Protein AF-A0A024CB36-F1 (afdb_monomer_lite)

Secondary structure (DSSP, 8-state):
----PPP-SSPPEEEEEEEEETTEEEEEEEEEEEE-SS--TTEEEEEEEEEEEETTTTEEEEEEEEEEEEE-SS-EEEEEEEEESSS--EEEEEEEE-EEEEETTEEEEES---SEEEEEE-EETT--TT---TT---EEEEEEETTEEEEEEEE-SSEEEEEE-SS-EEEEEEE-GGGTEEE-S--EEEEE--TT-EEEE--EEEEEEEEEEEEE-TTSPBPS--EEESTTEEEEEEEETTEEEEEEETTS--EEEETTEEEE--SS-S-TT--EEEEEEEE---TTS--EEEEETTEEEEEEEEEEEE--HHHHHHHHHHHHTTPEEEEEEETTEEEEEEEEETTTHHHHHHHTHHHHHHHHTTS-S--S-S----------

Structure (mmCIF, N/CA/C/O backbone):
data_AF-A0A024CB36-F1
#
_entry.id   AF-A0A024CB36-F1
#
loop_
_atom_site.group_PDB
_atom_site.id
_atom_site.type_symbol
_atom_site.label_atom_id
_atom_site.label_alt_id
_atom_site.label_comp_id
_atom_site.label_asym_id
_atom_site.label_entity_id
_atom_site.label_seq_id
_atom_site.pdbx_PDB_ins_code
_atom_site.Cartn_x
_atom_site.Cartn_y
_atom_site.Cartn_z
_atom_site.occupancy
_atom_site.B_iso_or_equiv
_atom_site.auth_seq_id
_atom_site.auth_comp_id
_atom_site.auth_asym_id
_atom_site.auth_atom_id
_atom_site.pdbx_PDB_model_num
ATOM 1 N N . MET A 1 1 ? 40.589 35.378 -42.224 1.00 29.17 1 MET A N 1
ATOM 2 C CA . MET A 1 1 ? 41.042 34.629 -41.034 1.00 29.17 1 MET A CA 1
ATOM 3 C C . MET A 1 1 ? 40.235 35.153 -39.852 1.00 29.17 1 MET A C 1
ATOM 5 O O . MET A 1 1 ? 40.599 36.168 -39.278 1.00 29.17 1 MET A O 1
ATOM 9 N N . SER A 1 2 ? 39.059 34.572 -39.600 1.00 21.97 2 SER A N 1
ATOM 10 C CA . SER A 1 2 ? 38.182 34.991 -38.497 1.00 21.97 2 SER A CA 1
ATOM 11 C C . SER A 1 2 ? 38.389 34.009 -37.352 1.00 21.97 2 SER A C 1
ATOM 13 O O . SER A 1 2 ? 38.127 32.821 -37.511 1.00 21.97 2 SER A O 1
ATOM 15 N N . ILE A 1 3 ? 38.940 34.487 -36.239 1.00 26.78 3 ILE A N 1
ATOM 16 C CA . ILE A 1 3 ? 39.147 33.690 -35.029 1.00 26.78 3 ILE A CA 1
ATOM 17 C C . ILE A 1 3 ? 37.839 33.733 -34.243 1.00 26.78 3 ILE A C 1
ATOM 19 O O . ILE A 1 3 ? 37.531 34.731 -33.589 1.00 26.78 3 ILE A O 1
ATOM 23 N N . THR A 1 4 ? 37.057 32.661 -34.320 1.00 26.42 4 THR A N 1
ATOM 24 C CA . THR A 1 4 ? 35.872 32.486 -33.477 1.00 26.42 4 THR A CA 1
ATOM 25 C C . THR A 1 4 ? 36.339 32.185 -32.053 1.00 26.42 4 THR A C 1
ATOM 27 O O . THR A 1 4 ? 36.931 31.139 -31.791 1.00 26.42 4 THR A O 1
ATOM 30 N N . ARG A 1 5 ? 36.130 33.129 -31.128 1.00 25.73 5 ARG A N 1
ATOM 31 C CA . ARG A 1 5 ? 36.437 32.948 -29.702 1.00 25.73 5 ARG A CA 1
ATOM 32 C C . ARG A 1 5 ? 35.429 31.980 -29.083 1.00 25.73 5 ARG A C 1
ATOM 34 O O . ARG A 1 5 ? 34.232 32.248 -29.107 1.00 25.73 5 ARG A O 1
ATOM 41 N N . ILE A 1 6 ? 35.921 30.892 -28.497 1.00 34.84 6 ILE A N 1
ATOM 42 C CA . ILE A 1 6 ? 35.132 30.005 -27.633 1.00 34.84 6 ILE A CA 1
ATOM 43 C C . ILE A 1 6 ? 35.160 30.605 -26.214 1.00 34.84 6 ILE A C 1
ATOM 45 O O . ILE A 1 6 ? 36.257 30.877 -25.719 1.00 34.84 6 ILE A O 1
ATOM 49 N N . PRO A 1 7 ? 34.014 30.840 -25.545 1.00 29.52 7 PRO A N 1
ATOM 50 C CA . PRO A 1 7 ? 33.998 31.365 -24.183 1.00 29.52 7 PRO A CA 1
ATOM 51 C C . PRO A 1 7 ? 34.503 30.294 -23.207 1.00 29.52 7 PRO A C 1
ATOM 53 O O . PRO A 1 7 ? 34.004 29.166 -23.189 1.00 29.52 7 PRO A O 1
ATOM 56 N N . THR A 1 8 ? 35.509 30.647 -22.409 1.00 37.41 8 THR A N 1
ATOM 57 C CA . THR A 1 8 ? 36.140 29.786 -21.404 1.00 37.41 8 THR A CA 1
ATOM 58 C C . THR A 1 8 ? 35.608 30.120 -20.014 1.00 37.41 8 THR A C 1
ATOM 60 O O . THR A 1 8 ? 36.092 31.055 -19.379 1.00 37.41 8 THR A O 1
ATOM 63 N N . THR A 1 9 ? 34.635 29.350 -19.534 1.00 31.73 9 THR A N 1
ATOM 64 C CA . THR A 1 9 ? 34.216 29.363 -18.119 1.00 31.73 9 THR A CA 1
ATOM 65 C C . THR A 1 9 ? 34.187 27.966 -17.475 1.00 31.73 9 THR A C 1
ATOM 67 O O . THR A 1 9 ? 33.891 27.864 -16.293 1.00 31.73 9 THR A O 1
ATOM 70 N N . THR A 1 10 ? 34.584 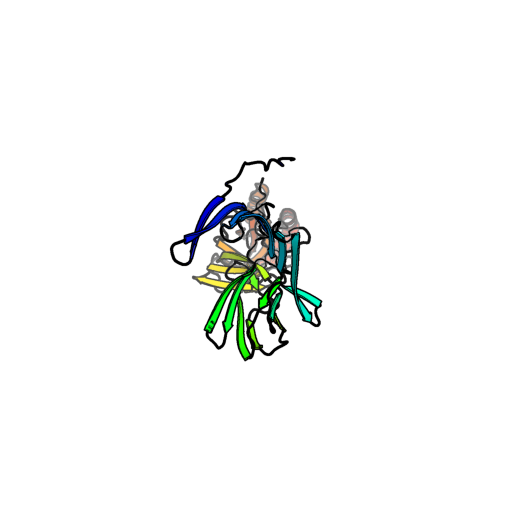26.901 -18.188 1.00 39.72 10 THR A N 1
ATOM 71 C CA . THR A 1 10 ? 34.684 25.508 -17.687 1.00 39.72 10 THR A CA 1
ATOM 72 C C . THR A 1 10 ? 35.876 24.760 -18.329 1.00 39.72 10 THR A C 1
ATOM 74 O O . THR A 1 10 ? 36.370 25.210 -19.370 1.00 39.72 10 THR A O 1
ATOM 77 N N . PRO A 1 11 ? 36.423 23.684 -17.713 1.00 44.78 11 PRO A N 1
ATOM 78 C CA . PRO A 1 11 ? 37.764 23.177 -18.031 1.00 44.78 11 PRO A CA 1
ATOM 79 C C . PRO A 1 11 ? 37.845 22.530 -19.423 1.00 44.78 11 PRO A C 1
ATOM 81 O O . PRO A 1 11 ? 37.235 21.499 -19.686 1.00 44.78 11 PRO A O 1
ATOM 84 N N . ALA A 1 12 ? 38.646 23.119 -20.314 1.00 45.06 12 ALA A N 1
ATOM 85 C CA . ALA A 1 12 ? 39.008 22.531 -21.602 1.00 45.06 12 ALA A CA 1
ATOM 86 C C . ALA A 1 12 ? 40.272 21.670 -21.458 1.00 45.06 12 ALA A C 1
ATOM 88 O O . ALA A 1 12 ? 41.233 22.074 -20.800 1.00 45.06 12 ALA A O 1
ATOM 89 N N . SER A 1 13 ? 40.291 20.493 -22.085 1.00 39.31 13 SER A N 1
ATOM 90 C CA . SER A 1 13 ? 41.459 19.602 -22.078 1.00 39.31 13 SER A CA 1
ATOM 91 C C . SER A 1 13 ? 42.309 19.851 -23.322 1.00 39.31 13 SER A C 1
ATOM 93 O O . SER A 1 13 ? 41.799 19.815 -24.445 1.00 39.31 13 SER A O 1
ATOM 95 N N . ILE A 1 14 ? 43.609 20.080 -23.129 1.00 45.50 14 ILE A N 1
ATOM 96 C CA . ILE A 1 14 ? 44.594 20.163 -24.212 1.00 45.50 14 ILE A CA 1
ATOM 97 C C . ILE A 1 14 ? 45.466 18.911 -24.140 1.00 45.50 14 ILE A C 1
ATOM 99 O O . ILE A 1 14 ? 46.077 18.642 -23.106 1.00 45.50 14 ILE A O 1
ATOM 103 N N . CYS A 1 15 ? 45.540 18.155 -25.235 1.00 53.50 15 CYS A N 1
ATOM 104 C CA . CYS A 1 15 ? 46.416 16.989 -25.340 1.00 53.50 15 CYS A CA 1
ATOM 105 C C . CYS A 1 15 ? 47.352 17.137 -26.545 1.00 53.50 15 CYS A C 1
ATOM 107 O O . CYS A 1 15 ? 46.912 17.436 -27.656 1.00 53.50 15 CYS A O 1
ATOM 109 N N . CYS A 1 16 ? 48.644 16.896 -26.317 1.00 50.31 16 CYS A N 1
ATOM 110 C CA . CYS A 1 16 ? 49.675 16.872 -27.352 1.00 50.31 16 CYS A CA 1
ATOM 111 C C . CYS A 1 16 ? 50.243 15.452 -27.453 1.00 50.31 16 CYS A C 1
ATOM 113 O O . CYS A 1 16 ? 50.669 14.886 -26.447 1.00 50.31 16 CYS A O 1
ATOM 115 N N . GLY A 1 17 ? 50.249 14.877 -28.656 1.00 54.59 17 GLY A N 1
ATOM 116 C CA . GLY A 1 17 ? 50.702 13.509 -28.916 1.00 54.59 17 GLY A CA 1
ATOM 117 C C . GLY A 1 17 ? 51.751 13.442 -30.024 1.00 54.59 17 GLY A C 1
ATOM 118 O O . GLY A 1 17 ? 51.718 14.220 -30.979 1.00 54.59 17 GLY A O 1
ATOM 119 N N . VAL A 1 18 ? 52.683 12.495 -29.896 1.00 54.19 18 VAL A N 1
ATOM 120 C CA . VAL A 1 18 ? 53.797 12.289 -30.830 1.00 54.19 18 VAL A CA 1
ATOM 121 C C . VAL A 1 18 ? 53.832 10.828 -31.273 1.00 54.19 18 VAL A C 1
ATOM 123 O O . VAL A 1 18 ? 54.065 9.950 -30.444 1.00 54.19 18 VAL A O 1
ATOM 126 N N . TYR A 1 19 ? 53.667 10.561 -32.573 1.00 54.78 19 TYR A N 1
ATOM 127 C CA . TYR A 1 19 ? 53.733 9.199 -33.120 1.00 54.78 19 TYR A CA 1
ATOM 128 C C . TYR A 1 19 ? 55.056 8.947 -33.860 1.00 54.78 19 TYR A C 1
ATOM 130 O O . TYR A 1 19 ? 55.466 9.703 -34.753 1.00 54.78 19 TYR A O 1
ATOM 138 N N . ARG A 1 20 ? 55.741 7.856 -33.490 1.00 43.03 20 ARG A N 1
ATOM 139 C CA . ARG A 1 20 ? 56.996 7.403 -34.110 1.00 43.03 20 ARG A CA 1
ATOM 140 C C . ARG A 1 20 ? 56.776 6.079 -34.836 1.00 43.03 20 ARG A C 1
ATOM 142 O O . ARG A 1 20 ? 56.361 5.110 -34.212 1.00 43.03 20 ARG A O 1
ATOM 149 N N . CYS A 1 21 ? 57.134 6.025 -36.115 1.00 39.28 21 CYS A N 1
ATOM 150 C CA . CYS A 1 21 ? 57.257 4.779 -36.868 1.00 39.28 21 CYS A CA 1
ATOM 151 C C . CYS A 1 21 ? 58.723 4.634 -37.298 1.00 39.28 21 CYS A C 1
ATOM 153 O O . CYS A 1 21 ? 59.310 5.590 -37.803 1.00 39.28 21 CYS A O 1
ATOM 155 N N . LEU A 1 22 ? 59.341 3.475 -37.032 1.00 46.91 22 LEU A N 1
ATOM 156 C CA . LEU A 1 22 ? 60.707 3.138 -37.470 1.00 46.91 22 LEU A CA 1
ATOM 157 C C . LEU A 1 22 ? 61.736 4.270 -37.232 1.00 46.91 22 LEU A C 1
ATOM 159 O O . LEU A 1 22 ? 62.416 4.733 -38.144 1.00 46.91 22 LEU A O 1
ATOM 163 N N . ILE A 1 23 ? 61.844 4.731 -35.977 1.00 53.38 23 ILE A N 1
ATOM 164 C CA . ILE A 1 23 ? 62.870 5.682 -35.488 1.00 53.38 23 ILE A CA 1
ATOM 165 C C . ILE A 1 23 ? 62.691 7.139 -35.992 1.00 53.38 23 ILE A C 1
ATOM 167 O O . ILE A 1 23 ? 63.346 8.047 -35.476 1.00 53.38 23 ILE A O 1
ATOM 171 N N . ARG A 1 24 ? 61.742 7.432 -36.895 1.00 57.56 24 ARG A N 1
ATOM 172 C CA . ARG A 1 24 ? 61.433 8.803 -37.350 1.00 57.56 24 ARG A CA 1
ATOM 173 C C . ARG A 1 24 ? 60.117 9.329 -36.770 1.00 57.56 24 ARG A C 1
ATOM 175 O O . ARG A 1 24 ? 59.132 8.610 -36.624 1.00 57.56 24 ARG A O 1
ATOM 182 N N . LEU A 1 25 ? 60.121 10.617 -36.418 1.00 67.31 25 LEU A N 1
ATOM 183 C CA . LEU A 1 25 ? 58.907 11.366 -36.090 1.00 67.31 25 LEU A CA 1
ATOM 184 C C . LEU A 1 25 ? 58.035 11.442 -37.344 1.00 67.31 25 LEU A C 1
ATOM 186 O O . LEU A 1 25 ? 58.478 12.045 -38.320 1.00 67.31 25 LEU A O 1
ATOM 190 N N . SER A 1 26 ? 56.845 10.848 -37.291 1.00 77.19 26 SER A N 1
ATOM 191 C CA . SER A 1 26 ? 55.912 10.779 -38.425 1.00 77.19 26 SER A CA 1
ATOM 192 C C . SER A 1 26 ? 54.798 11.821 -38.312 1.00 77.19 26 SER A C 1
ATOM 194 O O . SER A 1 26 ? 54.472 12.477 -39.297 1.00 77.19 26 SER A O 1
ATOM 196 N N . GLN A 1 27 ? 54.255 12.039 -37.105 1.00 81.81 27 GLN A N 1
ATOM 197 C CA . GLN A 1 27 ? 53.118 12.941 -36.893 1.00 81.81 27 GLN A CA 1
ATOM 198 C C . GLN A 1 27 ? 53.176 13.661 -35.537 1.00 81.81 27 GLN A C 1
ATOM 200 O O . GLN A 1 27 ? 53.585 13.076 -34.526 1.00 81.81 27 GLN A O 1
ATOM 205 N N . LEU A 1 28 ? 52.727 14.920 -35.523 1.00 85.88 28 LEU A N 1
ATOM 206 C CA . LEU A 1 28 ? 52.445 15.715 -34.324 1.00 85.88 28 LEU A CA 1
ATOM 207 C C . LEU A 1 28 ? 50.952 16.053 -34.290 1.00 85.88 28 LEU A C 1
ATOM 209 O O . LEU A 1 28 ? 50.426 16.580 -35.268 1.00 85.88 28 LEU A O 1
ATOM 213 N N . ARG A 1 29 ? 50.284 15.762 -33.170 1.00 88.12 29 ARG A N 1
ATOM 214 C CA . ARG A 1 29 ? 48.842 15.981 -32.981 1.00 88.12 29 ARG A CA 1
ATOM 215 C C . ARG A 1 29 ? 48.603 16.906 -31.791 1.00 88.12 29 ARG A C 1
ATOM 217 O O . ARG A 1 29 ? 49.061 16.597 -30.691 1.00 88.12 29 ARG A O 1
ATOM 224 N N . THR A 1 30 ? 47.847 17.980 -32.000 1.00 90.12 30 THR A N 1
ATOM 225 C CA . THR A 1 30 ? 47.389 18.898 -30.945 1.00 90.12 30 THR A CA 1
ATOM 226 C C . THR A 1 30 ? 45.870 18.937 -30.956 1.00 90.12 30 THR A C 1
ATOM 228 O O . THR A 1 30 ? 45.286 19.402 -31.932 1.00 90.12 30 THR A O 1
ATOM 231 N N . SER A 1 31 ? 45.226 18.467 -29.889 1.00 90.38 31 SER A N 1
ATOM 232 C CA . SER A 1 31 ? 43.763 18.430 -29.772 1.00 90.38 31 SER A CA 1
ATOM 233 C C . SER A 1 31 ? 43.261 19.367 -28.677 1.00 90.38 31 SER A C 1
ATOM 235 O O . SER A 1 31 ? 43.787 19.361 -27.561 1.00 90.38 31 SER A O 1
ATOM 237 N N . LEU A 1 32 ? 42.205 20.116 -28.984 1.00 91.88 32 LEU A N 1
ATOM 238 C CA . LEU A 1 32 ? 41.388 20.858 -28.031 1.00 91.88 32 LEU A CA 1
ATOM 239 C C . LEU A 1 32 ? 40.029 20.169 -27.934 1.00 91.88 32 LEU A C 1
ATOM 241 O O . LEU A 1 32 ? 39.332 20.057 -28.941 1.00 91.88 32 LEU A O 1
ATOM 245 N N . ARG A 1 33 ? 39.646 19.734 -26.732 1.00 92.06 33 ARG A N 1
ATOM 246 C CA . ARG A 1 33 ? 38.358 19.077 -26.497 1.00 92.06 33 ARG A CA 1
ATOM 247 C C . ARG A 1 33 ? 37.536 19.821 -25.451 1.00 92.06 33 ARG A C 1
ATOM 249 O O . ARG A 1 33 ? 38.054 20.199 -24.399 1.00 92.06 33 ARG A O 1
ATOM 256 N N . LYS A 1 34 ? 36.245 19.982 -25.740 1.00 91.56 34 LYS A N 1
ATOM 257 C CA . LYS A 1 34 ? 35.221 20.457 -24.809 1.00 91.56 34 LYS A CA 1
ATOM 258 C C . LYS A 1 34 ? 34.087 19.436 -24.756 1.00 91.56 34 LYS A C 1
ATOM 260 O O . LYS A 1 34 ? 33.497 19.130 -25.788 1.00 91.56 34 LYS A O 1
ATOM 265 N N . ASN A 1 35 ? 33.812 18.911 -23.569 1.00 93.00 35 ASN A N 1
ATOM 266 C CA . ASN A 1 35 ? 32.618 18.108 -23.304 1.00 93.00 35 ASN A CA 1
ATOM 267 C C . ASN A 1 35 ? 31.494 19.013 -22.787 1.00 93.00 35 ASN A C 1
ATOM 269 O O . ASN A 1 35 ? 31.750 20.174 -22.462 1.00 93.00 35 ASN A O 1
ATOM 273 N N . ASP A 1 36 ? 30.280 18.474 -22.739 1.00 89.94 36 ASP A N 1
ATOM 274 C CA . ASP A 1 36 ? 29.106 19.088 -22.117 1.00 89.94 36 ASP A CA 1
ATOM 275 C C . ASP A 1 36 ? 28.852 20.498 -22.676 1.00 89.94 36 ASP A C 1
ATOM 277 O O . ASP A 1 36 ? 28.770 21.505 -21.978 1.00 89.94 36 ASP A O 1
ATOM 281 N N . LEU A 1 37 ? 28.796 20.575 -24.010 1.00 90.25 37 LEU A N 1
ATOM 282 C CA . LEU A 1 37 ? 28.447 21.791 -24.751 1.00 90.25 37 LEU A CA 1
ATOM 283 C C . LEU A 1 37 ? 27.009 22.238 -24.465 1.00 90.25 37 LEU A C 1
ATOM 285 O O . LEU A 1 37 ? 26.703 23.419 -24.610 1.00 90.25 37 LEU A O 1
ATOM 289 N N . ILE A 1 38 ? 26.154 21.279 -24.109 1.00 88.56 38 ILE A N 1
ATOM 290 C CA . ILE A 1 38 ? 24.766 21.445 -23.689 1.00 88.56 38 ILE A CA 1
ATOM 291 C C . ILE A 1 38 ? 24.666 20.866 -22.278 1.00 88.56 38 ILE A C 1
ATOM 293 O O . ILE A 1 38 ? 25.080 19.730 -22.061 1.00 88.56 38 ILE A O 1
ATOM 297 N N . GLU A 1 39 ? 24.131 21.645 -21.343 1.00 85.00 39 GLU A N 1
ATOM 298 C CA . GLU A 1 39 ? 23.898 21.224 -19.962 1.00 85.00 39 GLU A CA 1
ATOM 299 C C . GLU A 1 39 ? 22.556 20.481 -19.887 1.00 85.00 39 GLU A C 1
ATOM 301 O O . GLU A 1 39 ? 21.490 21.087 -19.988 1.00 85.00 39 GLU A O 1
ATOM 306 N N . SER A 1 40 ? 22.612 19.150 -19.830 1.00 87.56 40 SER A N 1
ATOM 307 C CA . SER A 1 40 ? 21.444 18.267 -19.752 1.00 87.56 40 SER A CA 1
ATOM 308 C C . SER A 1 40 ? 21.856 16.899 -19.214 1.00 87.56 40 SER A C 1
ATOM 310 O O . SER A 1 40 ? 22.850 16.334 -19.668 1.00 87.56 40 SER A O 1
ATOM 312 N N . ASP A 1 41 ? 21.056 16.332 -18.312 1.00 85.00 41 ASP A N 1
ATOM 313 C CA . ASP A 1 41 ? 21.302 14.989 -17.765 1.00 85.00 41 ASP A CA 1
ATOM 314 C C . ASP A 1 41 ? 21.069 13.875 -18.803 1.00 85.00 41 ASP A C 1
ATOM 316 O O . ASP A 1 41 ? 21.691 12.812 -18.749 1.00 85.00 41 ASP A O 1
ATOM 320 N N . ASP A 1 42 ? 20.219 14.138 -19.800 1.00 89.50 42 ASP A N 1
ATOM 321 C CA . ASP A 1 42 ? 19.830 13.179 -20.838 1.00 89.50 42 ASP A CA 1
ATOM 322 C C . ASP A 1 42 ? 20.683 13.269 -22.110 1.00 89.50 42 ASP A C 1
ATOM 324 O O . ASP A 1 42 ? 20.488 12.459 -23.025 1.00 89.50 42 ASP A O 1
ATOM 328 N N . VAL A 1 43 ? 21.583 14.257 -22.219 1.00 92.00 43 VAL A N 1
ATOM 329 C CA . VAL A 1 43 ? 22.348 14.537 -23.444 1.00 92.00 43 VAL A CA 1
ATOM 330 C C . VAL A 1 43 ? 23.815 14.825 -23.139 1.00 92.00 43 VAL A C 1
ATOM 332 O O . VAL A 1 43 ? 24.175 15.867 -22.607 1.00 92.00 43 VAL A O 1
ATOM 335 N N . GLN A 1 44 ? 24.692 13.942 -23.603 1.00 93.44 44 GLN A N 1
ATOM 336 C CA . GLN A 1 44 ? 26.139 14.113 -23.535 1.00 93.44 44 GLN A CA 1
ATOM 337 C C . GLN A 1 44 ? 26.659 14.630 -24.868 1.00 93.44 44 GLN A C 1
ATOM 339 O O . GLN A 1 44 ? 26.417 14.023 -25.910 1.00 93.44 44 GLN A O 1
ATOM 344 N N . THR A 1 45 ? 27.411 15.727 -24.852 1.00 95.38 45 THR A N 1
ATOM 345 C CA . THR A 1 45 ? 27.972 16.333 -26.069 1.00 95.38 45 THR A CA 1
ATOM 346 C C . THR A 1 45 ? 29.481 16.502 -25.966 1.00 95.38 45 THR A C 1
ATOM 348 O O . THR A 1 45 ? 30.024 16.716 -24.887 1.00 95.38 45 THR A O 1
ATOM 351 N N . SER A 1 46 ? 30.192 16.417 -27.088 1.00 95.19 46 SER A N 1
ATOM 352 C CA . SER A 1 46 ? 31.630 16.680 -27.129 1.00 95.19 46 SER A CA 1
ATOM 353 C C . SER A 1 46 ? 32.055 17.292 -28.454 1.00 95.19 46 SER A C 1
ATOM 355 O O . SER A 1 46 ? 31.731 16.751 -29.507 1.00 95.19 46 SER A O 1
ATOM 357 N N . LEU A 1 47 ? 32.856 18.351 -28.408 1.00 95.56 47 LEU A N 1
ATOM 358 C CA . LEU A 1 47 ? 33.550 18.917 -29.559 1.00 95.56 47 LEU A CA 1
ATOM 359 C C . LEU A 1 47 ? 35.053 18.713 -29.378 1.00 95.56 47 LEU A C 1
ATOM 361 O O . LEU A 1 47 ? 35.622 19.148 -28.378 1.00 95.56 47 LEU A O 1
ATOM 365 N N . GLU A 1 48 ? 35.699 18.090 -30.354 1.00 95.25 48 GLU A N 1
ATOM 366 C CA . GLU A 1 48 ? 37.151 17.968 -30.440 1.00 95.25 48 GLU A CA 1
ATOM 367 C C . GLU A 1 48 ? 37.629 18.609 -31.743 1.00 95.25 48 GLU A C 1
ATOM 369 O O . GLU A 1 48 ? 37.134 18.279 -32.816 1.00 95.25 48 GLU A O 1
ATOM 374 N N . VAL A 1 49 ? 38.593 19.524 -31.649 1.00 94.75 49 VAL A N 1
ATOM 375 C CA . VAL A 1 49 ? 39.292 20.108 -32.799 1.00 94.75 49 VAL A CA 1
ATOM 376 C C . VAL A 1 49 ? 40.756 19.728 -32.703 1.00 94.75 49 VAL A C 1
ATOM 378 O O . VAL A 1 49 ? 41.409 19.979 -31.689 1.00 94.75 49 VAL A O 1
ATOM 381 N N . VAL A 1 50 ? 41.285 19.131 -33.760 1.00 93.44 50 VAL A N 1
ATOM 382 C CA . VAL A 1 50 ? 42.636 18.589 -33.811 1.00 93.44 50 VAL A CA 1
ATOM 383 C C . VAL A 1 50 ? 43.399 19.229 -34.954 1.00 93.44 50 VAL A C 1
ATOM 385 O O . VAL A 1 50 ? 42.922 19.281 -36.078 1.00 93.44 50 VAL A O 1
ATOM 388 N N . ASN A 1 51 ? 44.613 19.685 -34.665 1.00 92.88 51 ASN A N 1
ATOM 389 C CA . ASN A 1 51 ? 45.596 20.062 -35.672 1.00 92.88 51 ASN A CA 1
ATOM 390 C C . ASN A 1 51 ? 46.615 18.926 -35.788 1.00 92.88 51 ASN A C 1
ATOM 392 O O . ASN A 1 51 ? 47.196 18.515 -34.777 1.00 92.88 51 ASN A O 1
ATOM 396 N N . ILE A 1 52 ? 46.824 18.422 -37.002 1.00 91.75 52 ILE A N 1
ATOM 397 C CA . ILE A 1 52 ? 47.760 17.337 -37.291 1.00 91.75 52 ILE A CA 1
ATOM 398 C C . ILE A 1 52 ? 48.814 17.854 -38.263 1.00 91.75 52 ILE A C 1
ATOM 400 O O . ILE A 1 52 ? 48.494 18.294 -39.362 1.00 91.75 52 ILE A O 1
ATOM 404 N N . TYR A 1 53 ? 50.080 17.780 -37.859 1.00 90.44 53 TYR A N 1
ATOM 405 C CA . TYR A 1 53 ? 51.216 17.927 -38.762 1.00 90.44 53 TYR A CA 1
ATOM 406 C C . TYR A 1 53 ? 51.730 16.537 -39.122 1.00 90.44 53 TYR A C 1
ATOM 408 O O . TYR A 1 53 ? 52.189 15.797 -38.246 1.00 90.44 53 TYR A O 1
ATOM 416 N N . ASN A 1 54 ? 51.658 16.185 -40.403 1.00 86.56 54 ASN A N 1
ATOM 417 C CA . ASN A 1 54 ? 52.146 14.916 -40.921 1.00 86.56 54 ASN A CA 1
ATOM 418 C C . ASN A 1 54 ? 53.418 15.158 -41.734 1.00 86.56 54 ASN A C 1
ATOM 420 O O . ASN A 1 54 ? 53.406 15.799 -42.786 1.00 86.56 54 ASN A O 1
ATOM 424 N N . ARG A 1 55 ? 54.533 14.624 -41.235 1.00 81.62 55 ARG A N 1
ATOM 425 C CA . ARG A 1 55 ? 55.851 14.828 -41.831 1.00 81.62 55 ARG A CA 1
ATOM 426 C C . ARG A 1 55 ? 56.007 14.104 -43.165 1.00 81.62 55 ARG A C 1
ATOM 428 O O . ARG A 1 55 ? 56.697 14.620 -44.037 1.00 81.62 55 ARG A O 1
ATOM 435 N N . ASP A 1 56 ? 55.385 12.939 -43.324 1.00 83.00 56 ASP A N 1
ATOM 436 C CA . ASP A 1 56 ? 55.540 12.109 -44.524 1.00 83.00 56 ASP A CA 1
ATOM 437 C C . ASP A 1 56 ? 54.841 12.737 -45.739 1.00 83.00 56 ASP A C 1
ATOM 439 O O . ASP A 1 56 ? 55.329 12.619 -46.860 1.00 83.00 56 ASP A O 1
ATOM 443 N N . MET A 1 57 ? 53.748 13.472 -45.508 1.00 80.50 57 MET A N 1
ATOM 444 C CA . MET A 1 57 ? 53.051 14.259 -46.538 1.00 80.50 57 MET A CA 1
ATOM 445 C C . MET A 1 57 ? 53.533 15.717 -46.613 1.00 80.50 57 MET A C 1
ATOM 447 O O . MET A 1 57 ? 53.158 16.436 -47.533 1.00 80.50 57 MET A O 1
ATOM 451 N N . ASN A 1 58 ? 54.362 16.151 -45.654 1.00 84.62 58 ASN A N 1
ATOM 452 C CA . ASN A 1 58 ? 54.754 17.545 -45.436 1.00 84.62 58 ASN A CA 1
ATOM 453 C C . ASN A 1 58 ? 53.556 18.514 -45.436 1.00 84.62 58 ASN A C 1
ATOM 455 O O . ASN A 1 58 ? 53.607 19.585 -46.040 1.00 84.62 58 ASN A O 1
ATOM 459 N N . ASP A 1 59 ? 52.481 18.115 -44.759 1.00 86.81 59 ASP A N 1
ATOM 460 C CA . ASP A 1 59 ? 51.211 18.833 -44.758 1.00 86.81 59 ASP A CA 1
ATOM 461 C C . ASP A 1 59 ? 50.672 19.013 -43.332 1.00 86.81 59 ASP A C 1
ATOM 463 O O . ASP A 1 59 ? 51.008 18.259 -42.408 1.00 86.81 59 ASP A O 1
ATOM 467 N N . MET A 1 60 ? 49.848 20.043 -43.156 1.00 90.25 60 MET A N 1
ATOM 468 C CA . MET A 1 60 ? 49.142 20.342 -41.921 1.00 90.25 60 MET A CA 1
ATOM 469 C C . MET A 1 60 ? 47.651 20.432 -42.207 1.00 90.25 60 MET A C 1
ATOM 471 O O . MET A 1 60 ? 47.205 21.279 -42.976 1.00 90.25 60 MET A O 1
ATOM 475 N N . TYR A 1 61 ? 46.875 19.610 -41.512 1.00 92.31 61 TYR A N 1
ATOM 476 C CA . TYR A 1 61 ? 45.431 19.585 -41.664 1.00 92.31 61 TYR A CA 1
ATOM 477 C C . TYR A 1 61 ? 44.725 19.626 -40.314 1.00 92.31 61 TYR A C 1
ATOM 479 O O . TYR A 1 61 ? 45.316 19.407 -39.251 1.00 92.31 61 TYR A O 1
ATOM 487 N N . GLN A 1 62 ? 43.447 19.976 -40.374 1.00 93.50 62 GLN A N 1
ATOM 488 C CA . GLN A 1 62 ? 42.577 20.120 -39.225 1.00 93.50 62 GLN A CA 1
ATOM 489 C C . GLN A 1 62 ? 41.442 19.122 -39.317 1.00 93.50 62 GLN A C 1
ATOM 491 O O . GLN A 1 62 ? 40.834 18.963 -40.373 1.00 93.50 62 GLN A O 1
ATOM 496 N N . GLU A 1 63 ? 41.139 18.501 -38.189 1.00 94.75 63 GLU A N 1
ATOM 497 C CA . GLU A 1 63 ? 39.962 17.666 -38.019 1.00 94.75 63 GLU A CA 1
ATOM 498 C C . GLU A 1 63 ? 39.081 18.280 -36.938 1.00 94.75 63 GLU A C 1
ATOM 500 O O . GLU A 1 63 ? 39.582 18.729 -35.906 1.00 94.75 63 GLU A O 1
ATOM 505 N N . ALA A 1 64 ? 37.770 18.292 -37.144 1.00 95.06 64 ALA A N 1
ATOM 506 C CA . ALA A 1 64 ? 36.821 18.614 -36.091 1.00 95.06 64 ALA A CA 1
ATOM 507 C C . ALA A 1 64 ? 35.771 17.514 -35.988 1.00 95.06 64 ALA A C 1
ATOM 509 O O . ALA A 1 64 ? 35.218 17.071 -36.991 1.00 95.06 64 ALA A O 1
ATOM 510 N N . THR A 1 65 ? 35.514 17.076 -34.760 1.00 96.00 65 THR A N 1
ATOM 511 C CA . THR A 1 65 ? 34.524 16.054 -34.433 1.00 96.00 65 THR A CA 1
ATOM 512 C C . THR A 1 65 ? 33.553 16.609 -33.405 1.00 96.00 65 THR A C 1
ATOM 514 O O . THR A 1 65 ? 33.963 17.014 -32.320 1.00 96.00 65 THR A O 1
ATOM 517 N N . LEU A 1 66 ? 32.266 16.610 -33.731 1.00 95.75 66 LEU A N 1
ATOM 518 C CA . LEU A 1 66 ? 31.174 16.900 -32.810 1.00 95.75 66 LEU A CA 1
ATOM 519 C C . LEU A 1 66 ? 30.394 15.608 -32.581 1.00 95.75 66 LEU A C 1
ATOM 521 O O . LEU A 1 66 ? 29.887 15.029 -33.535 1.00 95.75 66 LEU A O 1
ATOM 525 N N . SER A 1 67 ? 30.281 15.167 -31.333 1.00 95.94 67 SER A N 1
ATOM 526 C CA . SER A 1 67 ? 29.447 14.027 -30.959 1.00 95.94 67 SER A CA 1
ATOM 527 C C . SER A 1 67 ? 28.357 14.449 -29.980 1.00 95.94 67 SER A C 1
ATOM 529 O O . SER A 1 67 ? 28.569 15.339 -29.154 1.00 95.94 67 SER A O 1
ATOM 531 N N . ALA A 1 68 ? 27.189 13.829 -30.097 1.00 95.50 68 ALA A N 1
ATOM 532 C CA . ALA A 1 68 ? 26.075 13.977 -29.176 1.00 95.50 68 ALA A CA 1
ATOM 533 C C . ALA A 1 68 ? 25.441 12.603 -28.945 1.00 95.50 68 ALA A C 1
ATOM 535 O O . ALA A 1 68 ? 25.109 11.915 -29.904 1.00 95.50 68 ALA A O 1
ATOM 536 N N . ASN A 1 69 ? 25.263 12.198 -27.695 1.00 95.75 69 ASN A N 1
ATOM 537 C CA . ASN A 1 69 ? 24.554 10.980 -27.317 1.00 95.75 69 ASN A CA 1
ATOM 538 C C . ASN A 1 69 ? 23.414 11.360 -26.382 1.00 95.75 69 ASN A C 1
ATOM 540 O O . ASN A 1 69 ? 23.616 12.159 -25.475 1.00 95.75 69 ASN A O 1
ATOM 544 N N . SER A 1 70 ? 22.234 10.788 -26.586 1.00 94.00 70 SER A N 1
ATOM 545 C CA . SER A 1 70 ? 21.070 11.023 -25.742 1.00 94.00 70 SER A CA 1
ATOM 546 C C . SER A 1 70 ? 20.411 9.716 -25.329 1.00 94.00 70 SER A C 1
ATOM 548 O O . SER A 1 70 ? 20.408 8.747 -26.091 1.00 94.00 70 SER A O 1
ATOM 550 N N . SER A 1 71 ? 19.874 9.661 -24.112 1.00 93.69 71 SER A N 1
ATOM 551 C CA . SER A 1 71 ? 19.225 8.465 -23.580 1.00 93.69 71 SER A CA 1
ATOM 552 C C . SER A 1 71 ? 18.194 8.826 -22.509 1.00 93.69 71 SER A C 1
ATOM 554 O O . SER A 1 71 ? 18.564 8.960 -21.348 1.00 93.69 71 SER A O 1
ATOM 556 N N . ASN A 1 72 ? 16.908 8.819 -22.853 1.00 91.31 72 ASN A N 1
ATOM 557 C CA . ASN A 1 72 ? 15.810 8.974 -21.887 1.00 91.31 72 ASN A CA 1
ATOM 558 C C . ASN A 1 72 ? 15.108 7.624 -21.623 1.00 91.31 72 ASN A C 1
ATOM 560 O O . ASN A 1 72 ? 15.667 6.570 -21.925 1.00 91.31 72 ASN A O 1
ATOM 564 N N . ALA A 1 73 ? 13.914 7.608 -21.024 1.00 89.50 73 ALA A N 1
ATOM 565 C CA . ALA A 1 73 ? 13.167 6.367 -20.778 1.00 89.50 73 ALA A CA 1
ATOM 566 C C . ALA A 1 73 ? 12.702 5.659 -22.073 1.00 89.50 73 ALA A C 1
ATOM 568 O O . ALA A 1 73 ? 12.607 4.432 -22.112 1.00 89.50 73 ALA A O 1
ATOM 569 N N . TYR A 1 74 ? 12.484 6.412 -23.153 1.00 92.56 74 TYR A N 1
ATOM 570 C CA . TYR A 1 74 ? 11.780 5.962 -24.358 1.00 92.56 74 TYR A CA 1
ATOM 571 C C . TYR A 1 74 ? 12.706 5.623 -25.533 1.00 92.56 74 TYR A C 1
ATOM 573 O O . TYR A 1 74 ? 12.374 4.768 -26.357 1.00 92.56 74 TYR A O 1
ATOM 581 N N . ALA A 1 75 ? 13.859 6.287 -25.647 1.00 94.25 75 ALA A N 1
ATOM 582 C CA . ALA A 1 75 ? 14.767 6.130 -26.779 1.00 94.25 75 ALA A CA 1
ATOM 583 C C . ALA A 1 75 ? 16.229 6.454 -26.433 1.00 94.25 75 ALA A C 1
ATOM 585 O O . ALA A 1 75 ? 16.534 7.173 -25.479 1.00 94.25 75 ALA A O 1
ATOM 586 N N . ARG A 1 76 ? 17.143 5.940 -27.264 1.00 95.00 76 ARG A N 1
ATOM 587 C CA . ARG A 1 76 ? 18.555 6.345 -27.321 1.00 95.00 76 ARG A CA 1
ATOM 588 C C . ARG A 1 76 ? 18.863 6.940 -28.684 1.00 95.00 76 ARG A C 1
ATOM 590 O O . ARG A 1 76 ? 18.527 6.333 -29.701 1.00 95.00 76 ARG A O 1
ATOM 597 N N . GLY A 1 77 ? 19.534 8.081 -28.697 1.00 95.31 77 GLY A N 1
ATOM 598 C CA . GLY A 1 77 ? 20.011 8.746 -29.901 1.00 95.31 77 GLY A CA 1
ATOM 599 C C . GLY A 1 77 ? 21.522 8.937 -29.876 1.00 95.31 77 GLY A C 1
ATOM 600 O O . GLY A 1 77 ? 22.116 9.110 -28.815 1.00 95.31 77 GLY A O 1
ATOM 601 N N . ASN A 1 78 ? 22.147 8.933 -31.044 1.00 95.94 78 ASN A N 1
ATOM 602 C CA . ASN A 1 78 ? 23.543 9.310 -31.210 1.00 95.94 78 ASN A CA 1
ATOM 603 C C . ASN A 1 78 ? 23.704 10.134 -32.486 1.00 95.94 78 ASN A C 1
ATOM 605 O O . ASN A 1 78 ? 23.056 9.866 -33.492 1.00 95.94 78 ASN A O 1
ATOM 609 N N . ALA A 1 79 ? 24.591 11.115 -32.465 1.00 96.31 79 ALA A N 1
ATOM 610 C CA . ALA A 1 79 ? 24.963 11.917 -33.614 1.00 96.31 79 ALA A CA 1
ATOM 611 C C . ALA A 1 79 ? 26.471 12.167 -33.594 1.00 96.31 79 ALA A C 1
ATOM 613 O O . ALA A 1 79 ? 27.063 12.402 -32.543 1.00 96.31 79 ALA A O 1
ATOM 614 N N . LEU A 1 80 ? 27.091 12.103 -34.763 1.00 96.69 80 LEU A N 1
ATOM 615 C CA . LEU A 1 80 ? 28.505 12.343 -34.981 1.00 96.69 80 LEU A CA 1
ATOM 616 C C . LEU A 1 80 ? 28.660 13.146 -36.266 1.00 96.69 80 LEU A C 1
ATOM 618 O O . LEU A 1 80 ? 28.232 12.712 -37.333 1.00 96.69 80 LEU A O 1
ATOM 622 N N . VAL A 1 81 ? 29.302 14.299 -36.163 1.00 96.81 81 VAL A N 1
ATOM 623 C CA . VAL A 1 81 ? 29.738 15.106 -37.297 1.00 96.81 81 VAL A CA 1
ATOM 624 C C . VAL A 1 81 ? 31.255 15.125 -37.280 1.00 96.81 81 VAL A C 1
ATOM 626 O O . VAL A 1 81 ? 31.859 15.439 -36.259 1.00 96.81 81 VAL A O 1
ATOM 629 N N . TYR A 1 82 ? 31.863 14.796 -38.407 1.00 96.19 82 TYR A N 1
ATOM 630 C CA . TYR A 1 82 ? 33.300 14.835 -38.628 1.00 96.19 82 TYR A CA 1
ATOM 631 C C . TYR A 1 82 ? 33.589 15.708 -39.844 1.00 96.19 82 TYR A C 1
ATOM 633 O O . TYR A 1 82 ? 32.892 15.623 -40.854 1.00 96.19 82 TYR A O 1
ATOM 641 N N . THR A 1 83 ? 34.623 16.534 -39.765 1.00 95.88 83 THR A N 1
ATOM 642 C CA . THR A 1 83 ? 35.137 17.297 -40.903 1.00 95.88 83 THR A CA 1
ATOM 643 C C . THR A 1 83 ? 36.658 17.271 -40.891 1.00 95.88 83 THR A C 1
ATOM 645 O O . THR A 1 83 ? 37.259 17.410 -39.827 1.00 95.88 83 THR A O 1
ATOM 648 N N . SER A 1 84 ? 37.275 17.137 -42.064 1.00 94.19 84 SER A N 1
ATOM 649 C CA . SER A 1 84 ? 38.728 17.177 -42.253 1.00 94.19 84 SER A CA 1
ATOM 650 C C . SER A 1 84 ? 39.108 18.119 -43.383 1.00 94.19 84 SER A C 1
ATOM 652 O O . SER A 1 84 ? 38.473 18.131 -44.435 1.00 94.19 84 SER A O 1
ATOM 654 N N . THR A 1 85 ? 40.162 18.909 -43.190 1.00 92.62 85 THR A N 1
ATOM 655 C CA . THR A 1 85 ? 40.716 19.759 -44.255 1.00 92.62 85 THR A CA 1
ATOM 656 C C . THR A 1 85 ? 41.734 19.031 -45.130 1.00 92.62 85 THR A C 1
ATOM 658 O O . THR A 1 85 ? 42.179 19.613 -46.112 1.00 92.62 85 THR A O 1
ATOM 661 N N . GLN A 1 86 ? 42.126 17.799 -44.784 1.00 88.94 86 GLN A N 1
ATOM 662 C CA . GLN A 1 86 ? 43.126 17.028 -45.536 1.00 88.94 86 GLN A CA 1
ATOM 663 C C . GLN A 1 86 ? 42.626 16.676 -46.941 1.00 88.94 86 GLN A C 1
ATOM 665 O O . GLN A 1 86 ? 43.344 16.779 -47.929 1.00 88.94 86 GLN A O 1
ATOM 670 N N . ASP A 1 87 ? 41.369 16.261 -47.014 1.00 87.50 87 ASP A N 1
ATOM 671 C CA . ASP A 1 87 ? 40.680 15.779 -48.208 1.00 87.50 87 ASP A CA 1
ATOM 672 C C . ASP A 1 87 ? 39.322 16.476 -48.403 1.00 87.50 87 ASP A C 1
ATOM 674 O O . ASP A 1 87 ? 38.569 16.139 -49.313 1.00 87.50 87 ASP A O 1
ATOM 678 N N . SER A 1 88 ? 39.020 17.480 -47.569 1.00 88.12 88 SER A N 1
ATOM 679 C CA . SER A 1 88 ? 37.712 18.145 -47.498 1.00 88.12 88 SER A CA 1
ATOM 680 C C . SER A 1 88 ? 36.557 17.183 -47.183 1.00 88.12 88 SER A C 1
ATOM 682 O O . SER A 1 88 ? 35.410 17.454 -47.547 1.00 88.12 88 SER A O 1
ATOM 684 N N . THR A 1 89 ? 36.836 16.064 -46.505 1.00 91.38 89 THR A N 1
ATOM 685 C CA . THR A 1 89 ? 35.806 15.100 -46.112 1.00 91.38 89 THR A CA 1
ATOM 686 C C . THR A 1 89 ? 34.916 15.672 -45.018 1.00 91.38 89 THR A C 1
ATOM 688 O O . THR A 1 89 ? 35.391 16.157 -43.991 1.00 91.38 89 THR A O 1
ATOM 691 N N . VAL A 1 90 ? 33.603 15.541 -45.217 1.00 93.38 90 VAL A N 1
ATOM 692 C CA . VAL A 1 90 ? 32.576 15.794 -44.204 1.00 93.38 90 VAL A CA 1
ATOM 693 C C . VAL A 1 90 ? 31.748 14.525 -44.041 1.00 93.38 90 VAL A C 1
ATOM 695 O O . VAL A 1 90 ? 31.174 14.021 -45.004 1.00 93.38 90 VAL A O 1
ATOM 698 N N . GLY A 1 91 ? 31.689 14.004 -42.819 1.00 93.50 91 GLY A N 1
ATOM 699 C CA . GLY A 1 91 ? 30.893 12.840 -42.451 1.00 93.50 91 GLY A CA 1
ATOM 700 C C . GLY A 1 91 ? 29.838 13.216 -41.421 1.00 93.50 91 GLY A C 1
ATOM 701 O O . GLY A 1 91 ? 30.145 13.882 -40.435 1.00 93.50 91 GLY A O 1
ATOM 702 N N . ILE A 1 92 ? 28.599 12.777 -41.630 1.00 95.50 92 ILE A N 1
ATOM 703 C CA . ILE A 1 92 ? 27.514 12.915 -40.655 1.00 95.50 92 ILE A CA 1
ATOM 704 C C . ILE A 1 92 ? 26.912 11.532 -40.434 1.00 95.50 92 ILE A C 1
ATOM 706 O O . ILE A 1 92 ? 26.530 10.857 -41.388 1.00 95.50 92 ILE A O 1
ATOM 710 N N . ASN A 1 93 ? 26.825 11.114 -39.178 1.00 95.19 93 ASN A N 1
ATOM 711 C CA . ASN A 1 93 ? 26.154 9.894 -38.762 1.00 95.19 93 ASN A CA 1
ATOM 712 C C . ASN A 1 93 ? 25.166 10.240 -37.648 1.00 95.19 93 ASN A C 1
ATOM 714 O O . ASN A 1 93 ? 25.549 10.875 -36.671 1.00 95.19 93 ASN A O 1
ATOM 718 N N . ALA A 1 94 ? 23.911 9.830 -37.790 1.00 95.56 94 ALA A N 1
ATOM 719 C CA . ALA A 1 94 ? 22.897 9.979 -36.760 1.00 95.56 94 ALA A CA 1
ATOM 720 C C . ALA A 1 94 ? 22.097 8.680 -36.643 1.00 95.56 94 ALA A C 1
ATOM 722 O O . ALA A 1 94 ? 21.730 8.076 -37.650 1.00 95.56 94 ALA A O 1
ATOM 723 N N . GLY A 1 95 ? 21.833 8.258 -35.413 1.00 95.88 95 GLY A N 1
ATOM 724 C CA . GLY A 1 95 ? 21.071 7.066 -35.081 1.00 95.88 95 GLY A CA 1
ATOM 725 C C . GLY A 1 95 ? 20.041 7.373 -34.005 1.00 95.88 95 GLY A C 1
ATOM 726 O O . GLY A 1 95 ? 20.301 8.140 -33.080 1.00 95.88 95 GLY A O 1
ATOM 727 N N . LEU A 1 96 ? 18.868 6.761 -34.131 1.00 95.12 96 LEU A N 1
ATOM 728 C CA . LEU A 1 96 ? 17.827 6.746 -33.112 1.00 95.12 96 LEU A CA 1
ATOM 729 C C . LEU A 1 96 ? 17.370 5.300 -32.940 1.00 95.12 96 LEU A C 1
ATOM 731 O O . LEU A 1 96 ? 17.124 4.599 -33.920 1.00 95.12 96 LEU A O 1
ATOM 735 N N . SER A 1 97 ? 17.268 4.852 -31.696 1.00 95.25 97 SER A N 1
ATOM 736 C CA . SER A 1 97 ? 16.830 3.506 -31.344 1.00 95.25 97 SER A CA 1
ATOM 737 C C . SER A 1 97 ? 15.792 3.565 -30.231 1.00 95.25 97 SER A C 1
ATOM 739 O O . SER A 1 97 ? 15.969 4.259 -29.231 1.00 95.25 97 SER A O 1
ATOM 741 N N . SER A 1 98 ? 14.695 2.846 -30.428 1.00 95.31 98 SER A N 1
ATOM 742 C CA . SER A 1 98 ? 13.602 2.689 -29.475 1.00 95.31 98 SER A CA 1
ATOM 743 C C . SER A 1 98 ? 12.958 1.331 -29.726 1.00 95.31 98 SER A C 1
ATOM 745 O O . SER A 1 98 ? 12.918 0.863 -30.869 1.00 95.31 98 SER A O 1
ATOM 747 N N . THR A 1 99 ? 12.480 0.698 -28.667 1.00 95.94 99 THR A N 1
ATOM 748 C CA . THR A 1 99 ? 11.715 -0.542 -28.726 1.00 95.94 99 THR A CA 1
ATOM 749 C C . THR A 1 99 ? 10.258 -0.225 -28.438 1.00 95.94 99 THR A C 1
ATOM 751 O O . THR A 1 99 ? 9.954 0.476 -27.474 1.00 95.94 99 THR A O 1
ATOM 754 N N . GLN A 1 100 ? 9.364 -0.760 -29.266 1.00 94.81 100 GLN A N 1
ATOM 755 C CA . GLN A 1 100 ? 7.922 -0.611 -29.098 1.00 94.81 100 GLN A CA 1
ATOM 756 C C . GLN A 1 100 ? 7.342 -1.939 -28.626 1.00 94.81 100 GLN A C 1
ATOM 758 O O . GLN A 1 100 ? 7.599 -2.978 -29.234 1.00 94.81 100 GLN A O 1
ATOM 763 N N . ILE A 1 101 ? 6.566 -1.898 -27.551 1.00 95.50 101 ILE A N 1
ATOM 764 C CA . ILE A 1 101 ? 5.855 -3.045 -26.994 1.00 95.50 101 ILE A CA 1
ATOM 765 C C . ILE A 1 101 ? 4.375 -2.813 -27.282 1.00 95.50 101 ILE A C 1
ATOM 767 O O . ILE A 1 101 ? 3.814 -1.813 -26.840 1.00 95.50 101 ILE A O 1
ATOM 771 N N . VAL A 1 102 ? 3.763 -3.711 -28.052 1.00 93.50 102 VAL A N 1
ATOM 772 C CA . VAL A 1 102 ? 2.357 -3.613 -28.462 1.00 93.50 102 VAL A CA 1
ATOM 773 C C . VAL A 1 102 ? 1.580 -4.736 -27.789 1.00 93.50 102 VAL A C 1
ATOM 775 O O . VAL A 1 102 ? 1.869 -5.910 -28.022 1.00 93.50 102 VAL A O 1
ATOM 778 N N . THR A 1 103 ? 0.606 -4.377 -26.958 1.00 91.19 103 THR A N 1
ATOM 779 C CA . THR A 1 103 ? -0.276 -5.313 -26.247 1.00 91.19 103 THR A CA 1
ATOM 780 C C . THR A 1 103 ? -1.743 -4.979 -26.528 1.00 91.19 103 THR A C 1
ATOM 782 O O . THR A 1 103 ? -2.046 -4.038 -27.262 1.00 91.19 103 THR A O 1
ATOM 785 N N . SER A 1 104 ? -2.674 -5.749 -25.954 1.00 89.00 104 SER A N 1
ATOM 786 C CA . SER A 1 104 ? -4.104 -5.403 -25.958 1.00 89.00 104 SER A CA 1
ATOM 787 C C . SER A 1 104 ? -4.399 -4.064 -25.283 1.00 89.00 104 SER A C 1
ATOM 789 O O . SER A 1 104 ? -5.382 -3.414 -25.628 1.00 89.00 104 SER A O 1
ATOM 791 N N . ASP A 1 105 ? -3.543 -3.664 -24.343 1.00 85.38 105 ASP A N 1
ATOM 792 C CA . ASP A 1 105 ? -3.776 -2.536 -23.442 1.00 85.38 105 ASP A CA 1
ATOM 793 C C . ASP A 1 105 ? -3.185 -1.232 -24.004 1.00 85.38 105 ASP A C 1
ATOM 795 O O . ASP A 1 105 ? -3.499 -0.145 -23.525 1.00 85.38 105 ASP A O 1
ATOM 799 N N . GLY A 1 106 ? -2.346 -1.319 -25.046 1.00 90.19 106 GLY A N 1
ATOM 800 C CA . GLY A 1 106 ? -1.805 -0.157 -25.743 1.00 90.19 106 GLY A CA 1
ATOM 801 C C . GLY A 1 106 ? -0.408 -0.363 -26.325 1.00 90.19 106 GLY A C 1
ATOM 802 O O . GLY A 1 106 ? 0.048 -1.483 -26.566 1.00 90.19 106 GLY A O 1
ATOM 803 N N . VAL A 1 107 ? 0.271 0.760 -26.573 1.00 93.12 107 VAL A N 1
ATOM 804 C CA . VAL A 1 107 ? 1.639 0.807 -27.104 1.00 93.12 107 VAL A CA 1
ATOM 805 C C . VAL A 1 107 ? 2.542 1.511 -26.104 1.00 93.12 107 VAL A C 1
ATOM 807 O O . VAL A 1 107 ? 2.259 2.635 -25.697 1.00 93.12 107 VAL A O 1
ATOM 810 N N . ARG A 1 108 ? 3.655 0.868 -25.757 1.00 94.12 108 ARG A N 1
ATOM 811 C CA . ARG A 1 108 ? 4.670 1.402 -24.843 1.00 94.12 108 ARG A CA 1
ATOM 812 C C . ARG A 1 108 ? 6.014 1.504 -25.533 1.00 94.12 108 ARG A C 1
ATOM 814 O O . ARG A 1 108 ? 6.355 0.667 -26.369 1.00 94.12 108 ARG A O 1
ATOM 821 N N . LEU A 1 109 ? 6.781 2.526 -25.173 1.00 94.38 109 LEU A N 1
ATOM 822 C CA . LEU A 1 109 ? 8.105 2.781 -25.727 1.00 94.38 109 LEU A CA 1
ATOM 823 C C . LEU A 1 109 ? 9.159 2.628 -24.641 1.00 94.38 109 LEU A C 1
ATOM 825 O O . LEU A 1 109 ? 9.002 3.131 -23.533 1.00 94.38 109 LEU A O 1
ATOM 829 N N . THR A 1 110 ? 10.263 1.976 -24.975 1.00 95.12 110 THR A N 1
ATOM 830 C CA . THR A 1 110 ? 11.424 1.896 -24.093 1.00 95.12 110 THR A CA 1
ATOM 831 C C . THR A 1 110 ? 12.710 2.023 -24.886 1.00 95.12 110 THR A C 1
ATOM 833 O O . THR A 1 110 ? 12.819 1.560 -26.023 1.00 95.12 110 THR A O 1
ATOM 836 N N . LYS A 1 111 ? 13.732 2.615 -24.269 1.00 94.31 111 LYS A N 1
ATOM 837 C CA . LYS A 1 111 ? 15.083 2.586 -24.829 1.00 94.31 111 LYS A CA 1
ATOM 838 C C . LYS A 1 111 ? 15.691 1.187 -24.868 1.00 94.31 111 LYS A C 1
ATOM 840 O O . LYS A 1 111 ? 16.652 0.968 -25.610 1.00 94.31 111 LYS A O 1
ATOM 845 N N . ASP A 1 112 ? 15.217 0.269 -24.030 1.00 94.69 112 ASP A N 1
ATOM 846 C CA . ASP A 1 112 ? 15.860 -1.021 -23.819 1.00 94.69 112 ASP A CA 1
ATOM 847 C C . ASP A 1 112 ? 15.504 -2.031 -24.908 1.00 94.69 112 ASP A C 1
ATOM 849 O O . ASP A 1 112 ? 14.349 -2.221 -25.280 1.00 94.69 112 ASP A O 1
ATOM 853 N N . LYS A 1 113 ? 16.532 -2.688 -25.448 1.00 93.69 113 LYS A N 1
ATOM 854 C CA . LYS A 1 113 ? 16.382 -3.694 -26.498 1.00 93.69 113 LYS A CA 1
ATOM 855 C C . LYS A 1 113 ? 16.279 -5.077 -25.864 1.00 93.69 113 LYS A C 1
ATOM 857 O O . LYS A 1 113 ? 17.254 -5.557 -25.288 1.00 93.69 113 LYS A O 1
ATOM 862 N N . ALA A 1 114 ? 15.130 -5.719 -26.024 1.00 95.25 114 ALA A N 1
ATOM 863 C CA . ALA A 1 114 ? 14.894 -7.114 -25.673 1.00 95.25 114 ALA A CA 1
ATOM 864 C C . ALA A 1 114 ? 13.783 -7.694 -26.558 1.00 95.25 114 ALA A C 1
ATOM 866 O O . ALA A 1 114 ? 13.087 -6.955 -27.251 1.00 95.25 114 ALA A O 1
ATOM 867 N N . GLU A 1 115 ? 13.646 -9.018 -26.550 1.00 95.00 115 GLU A N 1
ATOM 868 C CA . GLU A 1 115 ? 12.558 -9.720 -27.245 1.00 95.00 115 GLU A CA 1
ATOM 869 C C . GLU A 1 115 ? 11.427 -10.117 -26.290 1.00 95.00 115 GLU A C 1
ATOM 871 O O . GLU A 1 115 ? 10.365 -10.517 -26.749 1.00 95.00 115 GLU A O 1
ATOM 876 N N . ALA A 1 116 ? 11.632 -9.981 -24.980 1.00 96.31 116 ALA A N 1
ATOM 877 C CA . ALA A 1 116 ? 10.627 -10.226 -23.959 1.00 96.31 116 ALA A CA 1
ATOM 878 C C . ALA A 1 116 ? 10.693 -9.142 -22.877 1.00 96.31 116 ALA A C 1
ATOM 880 O O . ALA A 1 116 ? 11.780 -8.645 -22.558 1.00 96.31 116 ALA A O 1
ATOM 881 N N . PHE A 1 117 ? 9.538 -8.785 -22.313 1.00 96.06 117 PHE A N 1
ATOM 882 C CA . PHE A 1 117 ? 9.410 -7.684 -21.358 1.00 96.06 117 PHE A CA 1
ATOM 883 C C . PHE A 1 117 ? 8.461 -7.994 -20.203 1.00 96.06 117 PHE A C 1
ATOM 885 O O . PHE A 1 117 ? 7.443 -8.665 -20.365 1.00 96.06 117 PHE A O 1
ATOM 892 N N . ALA A 1 118 ? 8.814 -7.446 -19.045 1.00 94.81 118 ALA A N 1
ATOM 893 C CA . ALA A 1 118 ? 7.941 -7.253 -17.904 1.00 94.81 118 ALA A CA 1
ATOM 894 C C . ALA A 1 118 ? 7.306 -5.872 -17.997 1.00 94.81 118 ALA A C 1
ATOM 896 O O . ALA A 1 118 ? 8.038 -4.887 -18.139 1.00 94.81 118 ALA A O 1
ATOM 897 N N . LEU A 1 119 ? 5.995 -5.791 -17.845 1.00 94.75 119 LEU A N 1
ATOM 898 C CA . LEU A 1 119 ? 5.283 -4.550 -17.587 1.00 94.75 119 LEU A CA 1
ATOM 899 C C . LEU A 1 119 ? 4.801 -4.596 -16.140 1.00 94.75 119 LEU A C 1
ATOM 901 O O . LEU A 1 119 ? 4.136 -5.552 -15.750 1.00 94.75 119 LEU A O 1
ATOM 905 N N . ILE A 1 120 ? 5.208 -3.617 -15.336 1.00 94.81 120 ILE A N 1
ATOM 906 C CA . ILE A 1 120 ? 4.713 -3.432 -13.972 1.00 94.81 120 ILE A CA 1
ATOM 907 C C . ILE A 1 120 ? 3.884 -2.155 -13.976 1.00 94.81 120 ILE A C 1
ATOM 909 O O . ILE A 1 120 ? 4.443 -1.065 -14.109 1.00 94.81 120 ILE A O 1
ATOM 913 N N . ASP A 1 121 ? 2.575 -2.324 -13.856 1.00 93.62 121 ASP A N 1
ATOM 914 C CA . ASP A 1 121 ? 1.575 -1.265 -13.927 1.00 93.62 121 ASP A CA 1
ATOM 915 C C . ASP A 1 121 ? 0.973 -1.049 -12.551 1.00 93.62 121 ASP A C 1
ATOM 917 O O . ASP A 1 121 ? 0.049 -1.748 -12.140 1.00 93.62 121 ASP A O 1
ATOM 921 N N . VAL A 1 122 ? 1.543 -0.103 -11.816 1.00 93.75 122 VAL A N 1
ATOM 922 C CA . VAL A 1 122 ? 1.096 0.234 -10.472 1.00 93.75 122 VAL A CA 1
ATOM 923 C C . VAL A 1 122 ? -0.075 1.204 -10.568 1.00 93.75 122 VAL A C 1
ATOM 925 O O . VAL A 1 122 ? 0.085 2.364 -10.948 1.00 93.75 122 VAL A O 1
ATOM 928 N N . GLU A 1 123 ? -1.255 0.729 -10.186 1.00 91.38 123 GLU A N 1
ATOM 929 C CA . GLU A 1 123 ? -2.423 1.571 -9.961 1.00 91.38 123 GLU A CA 1
ATOM 930 C C . GLU A 1 123 ? -2.319 2.187 -8.566 1.00 91.38 123 GLU A C 1
ATOM 932 O O . GLU A 1 123 ? -2.397 1.495 -7.547 1.00 91.38 123 GLU A O 1
ATOM 937 N N . ASP A 1 124 ? -2.100 3.497 -8.528 1.00 83.81 124 ASP A N 1
ATOM 938 C CA . ASP A 1 124 ? -1.940 4.246 -7.293 1.00 83.81 124 ASP A CA 1
ATOM 939 C C . ASP A 1 124 ? -3.259 4.902 -6.878 1.00 83.81 124 ASP A C 1
ATOM 941 O O . ASP A 1 124 ? -3.645 5.949 -7.398 1.00 83.81 124 ASP A O 1
ATOM 945 N N . ILE A 1 125 ? -3.948 4.292 -5.912 1.00 75.44 125 ILE A N 1
ATOM 946 C CA . ILE A 1 125 ? -5.250 4.768 -5.424 1.00 75.44 125 ILE A CA 1
ATOM 947 C C . ILE A 1 125 ? -5.086 6.056 -4.581 1.00 75.44 125 ILE A C 1
ATOM 949 O O . ILE A 1 125 ? -6.071 6.722 -4.268 1.00 75.44 125 ILE A O 1
ATOM 953 N N . ARG A 1 126 ? -3.844 6.470 -4.257 1.00 64.88 126 ARG A N 1
ATOM 954 C CA . ARG A 1 126 ? -3.545 7.758 -3.597 1.00 64.88 126 ARG A CA 1
ATOM 955 C C . ARG A 1 126 ? -3.809 8.967 -4.495 1.00 64.88 126 ARG A C 1
ATOM 957 O O . ARG A 1 126 ? -3.986 10.067 -3.977 1.00 64.88 126 ARG A O 1
ATOM 964 N N . ALA A 1 127 ? -3.760 8.792 -5.817 1.00 55.81 127 ALA A N 1
ATOM 965 C CA . ALA A 1 127 ? -3.762 9.899 -6.763 1.00 55.81 127 ALA A CA 1
ATOM 966 C C . ALA A 1 127 ? -5.169 10.503 -6.909 1.00 55.81 127 ALA A C 1
ATOM 968 O O . ALA A 1 127 ? -5.917 10.184 -7.832 1.00 55.81 127 ALA A O 1
ATOM 969 N N . SER A 1 128 ? -5.526 11.427 -6.014 1.00 48.00 128 SER A N 1
ATOM 970 C CA . SER A 1 128 ? -6.397 12.531 -6.415 1.00 48.00 128 SER A CA 1
ATOM 971 C C . SER A 1 128 ? -5.717 13.271 -7.574 1.00 48.00 128 SER A C 1
ATOM 973 O O . SER A 1 128 ? -4.493 13.410 -7.584 1.00 48.00 128 SER A O 1
ATOM 975 N N . GLU A 1 129 ? -6.495 13.737 -8.555 1.00 45.19 129 GLU A N 1
ATOM 976 C CA . GLU A 1 129 ? -6.017 14.332 -9.821 1.00 45.19 129 GLU A CA 1
ATOM 977 C C . GLU A 1 129 ? -5.039 15.529 -9.666 1.00 45.19 129 GLU A C 1
ATOM 979 O O . GLU A 1 129 ? -4.515 16.021 -10.662 1.00 45.19 129 GLU A O 1
ATOM 984 N N . GLU A 1 130 ? -4.757 15.990 -8.442 1.00 40.91 130 GLU A N 1
ATOM 985 C CA . GLU A 1 130 ? -3.919 17.156 -8.133 1.00 40.91 130 GLU A CA 1
ATOM 986 C C . GLU A 1 130 ? -2.560 16.839 -7.473 1.00 40.91 130 GLU A C 1
ATOM 988 O O . GLU A 1 130 ? -1.759 17.758 -7.304 1.00 40.91 130 GLU A O 1
ATOM 993 N N . SER A 1 131 ? -2.247 15.578 -7.142 1.00 44.50 131 SER A N 1
ATOM 994 C CA . SER A 1 131 ? -0.979 15.220 -6.468 1.00 44.50 131 SER A CA 1
ATOM 995 C C . SER A 1 131 ? -0.128 14.278 -7.323 1.00 44.50 131 SER A C 1
ATOM 997 O O . SER A 1 131 ? -0.037 13.080 -7.057 1.00 44.50 131 SER A O 1
ATOM 999 N N . ASP A 1 132 ? 0.512 14.805 -8.369 1.00 44.59 132 ASP A N 1
ATOM 1000 C CA . ASP A 1 132 ? 1.588 14.090 -9.067 1.00 44.59 132 ASP A CA 1
ATOM 1001 C C . ASP A 1 132 ? 2.830 14.074 -8.155 1.00 44.59 132 ASP A C 1
ATOM 1003 O O . ASP A 1 132 ? 3.762 14.864 -8.316 1.00 44.59 132 ASP A O 1
ATOM 1007 N N . ASN A 1 133 ? 2.805 13.228 -7.118 1.00 54.03 133 ASN A N 1
ATOM 1008 C CA . ASN A 1 133 ? 3.903 13.061 -6.163 1.00 54.03 133 ASN A CA 1
ATOM 1009 C C . ASN A 1 133 ? 5.044 12.276 -6.825 1.00 54.03 133 ASN A C 1
ATOM 1011 O O . ASN A 1 133 ? 5.321 11.117 -6.501 1.00 54.03 133 ASN A O 1
ATOM 1015 N N . GLN A 1 134 ? 5.704 12.918 -7.788 1.00 56.78 134 GLN A N 1
ATOM 1016 C CA . GLN A 1 134 ? 6.917 12.415 -8.417 1.00 56.78 134 GLN A CA 1
ATOM 1017 C C . GLN A 1 134 ? 7.979 12.183 -7.334 1.00 56.78 134 GLN A C 1
ATOM 1019 O O . GLN A 1 134 ? 8.395 13.110 -6.641 1.00 56.78 134 GLN A O 1
ATOM 1024 N N . GLY A 1 135 ? 8.411 10.928 -7.186 1.00 67.94 135 GLY A N 1
ATOM 1025 C CA . GLY A 1 135 ?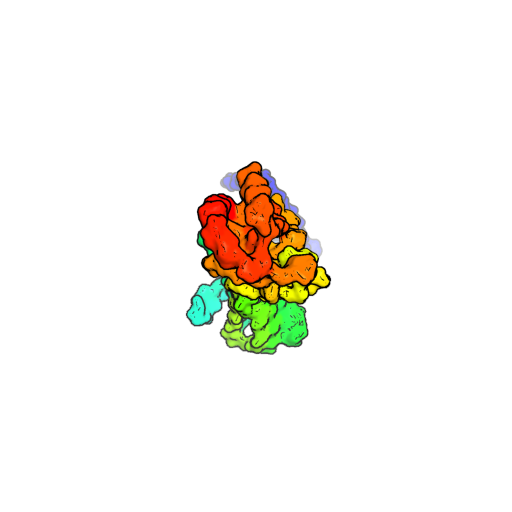 9.472 10.532 -6.257 1.00 67.94 135 GLY A CA 1
ATOM 1026 C C . GLY A 1 135 ? 9.021 9.798 -4.991 1.00 67.94 135 GLY A C 1
ATOM 1027 O O . GLY A 1 135 ? 9.888 9.366 -4.234 1.00 67.94 135 GLY A O 1
ATOM 1028 N N . GLU A 1 136 ? 7.719 9.590 -4.757 1.00 82.06 136 GLU A N 1
ATOM 1029 C CA . GLU A 1 136 ? 7.276 8.676 -3.693 1.00 82.06 136 GLU A CA 1
ATOM 1030 C C . GLU A 1 136 ? 7.511 7.212 -4.081 1.00 82.06 136 GLU A C 1
ATOM 1032 O O . GLU A 1 136 ? 7.196 6.773 -5.189 1.00 82.06 136 GLU A O 1
ATOM 1037 N N . GLU A 1 137 ? 8.040 6.433 -3.140 1.00 89.62 137 GLU A N 1
ATOM 1038 C CA . GLU A 1 137 ? 8.215 4.995 -3.310 1.00 89.62 137 GLU A CA 1
ATOM 1039 C C . GLU A 1 137 ? 6.843 4.306 -3.407 1.00 89.62 137 GLU A C 1
ATOM 1041 O O . GLU A 1 137 ? 5.915 4.609 -2.654 1.00 89.62 137 GLU A O 1
ATOM 1046 N N . LYS A 1 138 ? 6.701 3.387 -4.366 1.00 90.75 138 LYS A N 1
ATOM 1047 C CA . LYS A 1 138 ? 5.475 2.599 -4.599 1.00 90.75 138 LYS A CA 1
ATOM 1048 C C . LYS A 1 138 ? 5.618 1.141 -4.192 1.00 90.75 138 LYS A C 1
ATOM 1050 O O . LYS A 1 138 ? 4.624 0.453 -3.984 1.00 90.75 138 LYS A O 1
ATOM 1055 N N . GLY A 1 139 ? 6.855 0.664 -4.101 1.00 92.88 139 GLY A N 1
ATOM 1056 C CA . GLY A 1 139 ? 7.174 -0.688 -3.672 1.00 92.88 139 GLY A CA 1
ATOM 1057 C C . GLY A 1 139 ? 8.526 -1.163 -4.182 1.00 92.88 139 GLY A C 1
ATOM 1058 O O . GLY A 1 139 ? 9.212 -0.489 -4.955 1.00 92.88 139 GLY A O 1
ATOM 1059 N N . TYR A 1 140 ? 8.906 -2.362 -3.759 1.00 95.19 140 TYR A N 1
ATOM 1060 C CA . TYR A 1 140 ? 10.100 -3.054 -4.219 1.00 95.19 140 TYR A CA 1
ATOM 1061 C C . TYR A 1 140 ? 9.732 -4.112 -5.252 1.00 95.19 140 TYR A C 1
ATOM 1063 O O . TYR A 1 140 ? 8.962 -5.029 -4.978 1.00 95.19 140 TYR A O 1
ATOM 1071 N N . LEU A 1 141 ? 10.364 -4.037 -6.418 1.00 95.69 141 LEU A N 1
ATOM 1072 C CA . LEU A 1 141 ? 10.302 -5.073 -7.435 1.00 95.69 141 LEU A CA 1
ATOM 1073 C C . LEU A 1 141 ? 11.483 -6.027 -7.266 1.00 95.69 141 LEU A C 1
ATOM 1075 O O . LEU A 1 141 ? 12.644 -5.623 -7.367 1.00 95.69 141 LEU A O 1
ATOM 1079 N N . THR A 1 142 ? 11.188 -7.303 -7.057 1.00 96.25 142 THR A N 1
ATOM 1080 C CA . THR A 1 142 ? 12.162 -8.393 -7.081 1.00 96.25 142 THR A CA 1
ATOM 1081 C C . THR A 1 142 ? 11.906 -9.261 -8.302 1.00 96.25 142 THR A C 1
ATOM 1083 O O . THR A 1 142 ? 10.786 -9.699 -8.540 1.00 96.25 142 THR A O 1
ATOM 1086 N N . LEU A 1 143 ? 12.958 -9.523 -9.071 1.00 94.75 143 LEU A N 1
ATOM 1087 C CA . LEU A 1 143 ? 12.925 -10.402 -10.232 1.00 94.75 143 LEU A CA 1
ATOM 1088 C C . LEU A 1 143 ? 13.890 -11.558 -9.985 1.00 94.75 143 LEU A C 1
ATOM 1090 O O . LEU A 1 143 ? 15.106 -11.347 -9.918 1.00 94.75 143 LEU A O 1
ATOM 1094 N N . ALA A 1 144 ? 13.373 -12.774 -9.862 1.00 96.00 144 ALA A N 1
ATOM 1095 C CA . ALA A 1 144 ? 14.164 -13.994 -9.869 1.00 96.00 144 ALA A CA 1
ATOM 1096 C C . ALA A 1 144 ? 14.115 -14.638 -11.254 1.00 96.00 144 ALA A C 1
ATOM 1098 O O . ALA A 1 144 ? 13.095 -14.593 -11.933 1.00 96.00 144 ALA A O 1
ATOM 1099 N N . ARG A 1 145 ? 15.237 -15.212 -11.684 1.00 95.88 145 ARG A N 1
ATOM 1100 C CA . ARG A 1 145 ? 15.366 -15.965 -12.929 1.00 95.88 145 ARG A CA 1
ATOM 1101 C C . ARG A 1 145 ? 15.856 -17.367 -12.605 1.00 95.88 145 ARG A C 1
ATOM 1103 O O . ARG A 1 145 ? 16.892 -17.505 -11.953 1.00 95.88 145 ARG A O 1
ATOM 1110 N N . ASP A 1 146 ? 15.129 -18.379 -13.062 1.00 95.50 146 ASP A N 1
ATOM 1111 C CA . ASP A 1 146 ? 15.413 -19.798 -12.820 1.00 95.50 146 ASP A CA 1
ATOM 1112 C C . ASP A 1 146 ? 15.674 -20.093 -11.325 1.00 95.50 146 ASP A C 1
ATOM 1114 O O . ASP A 1 146 ? 16.653 -20.744 -10.948 1.00 95.50 146 ASP A O 1
ATOM 1118 N N . GLY A 1 147 ? 14.835 -19.523 -10.450 1.00 90.56 147 GLY A N 1
ATOM 1119 C CA . GLY A 1 147 ? 14.924 -19.679 -8.994 1.00 90.56 147 GLY A CA 1
ATOM 1120 C C . GLY A 1 147 ? 16.045 -18.891 -8.305 1.00 90.56 147 GLY A C 1
ATOM 1121 O O . GLY A 1 147 ? 16.268 -19.072 -7.109 1.00 90.56 147 GLY A O 1
ATOM 1122 N N . ARG A 1 148 ? 16.775 -18.019 -9.015 1.00 92.25 148 ARG A N 1
ATOM 1123 C CA . ARG A 1 148 ? 17.818 -17.156 -8.431 1.00 92.25 148 ARG A CA 1
ATOM 1124 C C . ARG A 1 148 ? 17.458 -15.688 -8.573 1.00 92.25 148 ARG A C 1
ATOM 1126 O O . ARG A 1 148 ? 17.186 -15.230 -9.680 1.00 92.25 148 ARG A O 1
ATOM 1133 N N . THR A 1 149 ? 17.536 -14.929 -7.483 1.00 90.38 149 THR A N 1
ATOM 1134 C CA . THR A 1 149 ? 17.337 -13.476 -7.516 1.00 90.38 149 THR A CA 1
ATOM 1135 C C . THR A 1 149 ? 18.296 -12.837 -8.516 1.00 90.38 149 THR A C 1
ATOM 1137 O O . THR A 1 149 ? 19.515 -12.921 -8.373 1.00 90.38 149 THR A O 1
ATOM 1140 N N . ASN A 1 150 ? 17.731 -12.219 -9.547 1.00 88.44 150 ASN A N 1
ATOM 1141 C CA . ASN A 1 150 ? 18.462 -11.571 -10.625 1.00 88.44 150 ASN A CA 1
ATOM 1142 C C . ASN A 1 150 ? 18.577 -10.061 -10.380 1.00 88.44 150 ASN A C 1
ATOM 1144 O O . ASN A 1 150 ? 19.634 -9.489 -10.628 1.00 88.44 150 ASN A O 1
ATOM 1148 N N . SER A 1 151 ? 17.518 -9.418 -9.881 1.00 91.81 151 SER A N 1
ATOM 1149 C CA . SER A 1 151 ? 17.531 -7.988 -9.552 1.00 91.81 151 SER A CA 1
ATOM 1150 C C . SER A 1 151 ? 16.509 -7.626 -8.474 1.00 91.81 151 SER A C 1
ATOM 1152 O O . SER A 1 151 ? 15.455 -8.253 -8.382 1.00 91.81 151 SER A O 1
ATOM 1154 N N . LYS A 1 152 ? 16.817 -6.578 -7.702 1.00 93.12 152 LYS A N 1
ATOM 1155 C CA . LYS A 1 152 ? 15.895 -5.897 -6.787 1.00 93.12 152 LYS A CA 1
ATOM 1156 C C . LYS A 1 152 ? 15.998 -4.390 -7.024 1.00 93.12 152 LYS A C 1
ATOM 1158 O O . LYS A 1 152 ? 17.111 -3.874 -7.109 1.00 93.12 152 LYS A O 1
ATOM 1163 N N . SER A 1 153 ? 14.872 -3.702 -7.148 1.00 92.81 153 SER A N 1
ATOM 1164 C CA . SER A 1 153 ? 14.828 -2.253 -7.378 1.00 92.81 153 SER A CA 1
ATOM 1165 C C . SER A 1 153 ? 13.585 -1.633 -6.756 1.00 92.81 153 SER A C 1
ATOM 1167 O O . SER A 1 153 ? 12.542 -2.279 -6.713 1.00 92.81 153 SER A O 1
ATOM 1169 N N . ILE A 1 154 ? 13.689 -0.380 -6.324 1.00 92.56 154 ILE A N 1
ATOM 1170 C CA . ILE A 1 154 ? 12.535 0.419 -5.904 1.00 92.56 154 ILE A CA 1
ATOM 1171 C C . ILE A 1 154 ? 11.783 0.894 -7.154 1.00 92.56 154 ILE A C 1
ATOM 1173 O O . ILE A 1 154 ? 12.403 1.197 -8.178 1.00 92.56 154 ILE A O 1
ATOM 1177 N N . VAL A 1 155 ? 10.455 0.913 -7.080 1.00 92.19 155 VAL A N 1
ATOM 1178 C CA . VAL A 1 155 ? 9.559 1.456 -8.104 1.00 92.19 155 VAL A CA 1
ATOM 1179 C C . VAL A 1 155 ? 9.015 2.788 -7.601 1.00 92.19 155 VAL A C 1
ATOM 1181 O O . VAL A 1 155 ? 8.421 2.840 -6.529 1.00 92.19 155 VAL A O 1
ATOM 1184 N N . TYR A 1 156 ? 9.233 3.849 -8.375 1.00 89.44 156 TYR A N 1
ATOM 1185 C CA . TYR A 1 156 ? 8.734 5.204 -8.098 1.00 89.44 156 TYR A CA 1
ATOM 1186 C C . TYR A 1 156 ? 7.604 5.592 -9.063 1.00 89.44 156 TYR A C 1
ATOM 1188 O O . TYR A 1 156 ? 6.635 6.253 -8.694 1.00 89.44 156 TYR A O 1
ATOM 1196 N N . ASP A 1 157 ? 7.694 5.137 -10.311 1.00 88.19 157 ASP A N 1
ATOM 1197 C CA . ASP A 1 157 ? 6.740 5.461 -11.370 1.00 88.19 157 ASP A CA 1
ATOM 1198 C C . ASP A 1 157 ? 5.524 4.523 -11.353 1.00 88.19 157 ASP A C 1
ATOM 1200 O O . ASP A 1 157 ? 5.599 3.400 -10.856 1.00 88.19 157 ASP A O 1
ATOM 1204 N N . ASN A 1 158 ? 4.397 4.971 -11.919 1.00 90.31 158 ASN A N 1
ATOM 1205 C CA . ASN A 1 158 ? 3.213 4.112 -12.118 1.00 90.31 158 ASN A CA 1
ATOM 1206 C C . ASN A 1 158 ? 3.474 2.993 -13.130 1.00 90.31 158 ASN A C 1
ATOM 1208 O O . ASN A 1 158 ? 2.756 2.003 -13.166 1.00 90.31 158 ASN A O 1
ATOM 1212 N N . GLU A 1 159 ? 4.500 3.148 -13.960 1.00 90.12 159 GLU A N 1
ATOM 1213 C CA . GLU A 1 159 ? 4.830 2.203 -15.007 1.00 90.12 159 GLU A CA 1
ATOM 1214 C C . GLU A 1 159 ? 6.321 1.874 -14.976 1.00 90.12 159 GLU A C 1
ATOM 1216 O O . GLU A 1 159 ? 7.178 2.759 -15.018 1.00 90.12 159 GLU A O 1
ATOM 1221 N N . ARG A 1 160 ? 6.647 0.579 -14.980 1.00 92.00 160 ARG A N 1
ATOM 1222 C CA . ARG A 1 160 ? 8.026 0.107 -15.118 1.00 92.00 160 ARG A CA 1
ATOM 1223 C C . ARG A 1 160 ? 8.135 -1.010 -16.148 1.00 92.00 160 ARG A C 1
ATOM 1225 O O . ARG A 1 160 ? 7.578 -2.090 -15.982 1.00 92.00 160 ARG A O 1
ATOM 1232 N N . ILE A 1 161 ? 8.957 -0.772 -17.170 1.00 93.88 161 ILE A N 1
ATOM 1233 C CA . ILE A 1 161 ? 9.294 -1.757 -18.206 1.00 93.88 161 ILE A CA 1
ATOM 1234 C C . ILE A 1 161 ? 10.640 -2.416 -17.880 1.00 93.88 161 ILE A C 1
ATOM 1236 O O . ILE A 1 161 ? 11.662 -1.726 -17.807 1.00 93.88 161 ILE A O 1
ATOM 1240 N N . VAL A 1 162 ? 10.672 -3.742 -17.717 1.00 94.12 162 VAL A N 1
ATOM 1241 C CA . VAL A 1 162 ? 11.918 -4.490 -17.458 1.00 94.12 162 VAL A CA 1
ATOM 1242 C C . VAL A 1 162 ? 12.231 -5.432 -18.624 1.00 94.12 162 VAL A C 1
ATOM 1244 O O . VAL A 1 162 ? 11.419 -6.304 -18.929 1.00 94.12 162 VAL A O 1
ATOM 1247 N N . PRO A 1 163 ? 13.398 -5.302 -19.283 1.00 95.12 163 PRO A N 1
ATOM 1248 C CA . PRO A 1 163 ? 13.804 -6.230 -20.333 1.00 95.12 163 PRO A CA 1
ATOM 1249 C C . PRO A 1 163 ? 14.147 -7.609 -19.756 1.00 95.12 163 PRO A C 1
ATOM 1251 O O . PRO A 1 163 ? 14.822 -7.725 -18.729 1.00 95.12 163 PRO A O 1
ATOM 1254 N N . LEU A 1 164 ? 13.739 -8.663 -20.458 1.00 94.94 164 LEU A N 1
ATOM 1255 C CA . LEU A 1 164 ? 13.935 -10.055 -20.055 1.00 94.94 164 LEU A CA 1
ATOM 1256 C C . LEU A 1 164 ? 14.783 -10.809 -21.076 1.00 94.94 164 LEU A C 1
ATOM 1258 O O . LEU A 1 164 ? 14.912 -10.415 -22.236 1.00 94.94 164 LEU A O 1
ATOM 1262 N N . ARG A 1 165 ? 15.365 -11.927 -20.641 1.00 94.94 165 ARG A N 1
ATOM 1263 C CA . ARG A 1 165 ? 16.052 -12.866 -21.531 1.00 94.94 165 ARG A CA 1
ATOM 1264 C C . ARG A 1 165 ? 15.118 -14.006 -21.882 1.00 94.94 165 ARG A C 1
ATOM 1266 O O . ARG A 1 165 ? 14.499 -14.555 -20.989 1.00 94.94 165 ARG A O 1
ATOM 1273 N N . ASN A 1 166 ? 15.100 -14.394 -23.149 1.00 95.88 166 ASN A N 1
ATOM 1274 C CA . ASN A 1 166 ? 14.292 -15.512 -23.620 1.00 95.88 166 ASN A CA 1
ATOM 1275 C C . ASN A 1 166 ? 14.735 -16.847 -23.012 1.00 95.88 166 ASN A C 1
ATOM 1277 O O . ASN A 1 166 ? 15.914 -17.044 -22.724 1.00 95.88 166 ASN A O 1
ATOM 1281 N N . TYR A 1 167 ? 13.800 -17.789 -22.971 1.00 96.25 167 TYR A N 1
ATOM 1282 C CA . TYR A 1 167 ? 13.965 -19.179 -22.554 1.00 96.25 167 TYR A CA 1
ATOM 1283 C C . TYR A 1 167 ? 14.377 -19.343 -21.090 1.00 96.25 167 TYR A C 1
ATOM 1285 O O . TYR A 1 167 ? 15.128 -20.253 -20.734 1.00 96.25 167 TYR A O 1
ATOM 1293 N N . HIS A 1 168 ? 13.848 -18.470 -20.238 1.00 96.38 168 HIS A N 1
ATOM 1294 C CA . HIS A 1 168 ? 14.041 -18.521 -18.797 1.00 96.38 168 HIS A CA 1
ATOM 1295 C C . HIS A 1 168 ? 12.712 -18.395 -18.063 1.00 96.38 168 HIS A C 1
ATOM 1297 O O . HIS A 1 168 ? 11.818 -17.665 -18.509 1.00 96.38 168 HIS A O 1
ATOM 1303 N N . GLN A 1 169 ? 12.619 -19.061 -16.913 1.00 96.62 169 GLN A N 1
ATOM 1304 C CA . GLN A 1 169 ? 11.525 -18.832 -15.979 1.00 96.62 169 GLN A CA 1
ATOM 1305 C C . GLN A 1 169 ? 11.835 -17.586 -15.159 1.00 96.62 169 GLN A C 1
ATOM 1307 O O . GLN A 1 169 ? 12.947 -17.438 -14.644 1.00 96.62 169 GLN A O 1
ATOM 1312 N N . TYR A 1 170 ? 10.852 -16.709 -15.022 1.00 96.44 170 TYR A N 1
ATOM 1313 C CA . TYR A 1 170 ? 10.928 -15.532 -14.180 1.00 96.44 170 TYR A CA 1
ATOM 1314 C C . TYR A 1 170 ? 9.863 -15.580 -13.098 1.00 96.44 170 TYR A C 1
ATOM 1316 O O . TYR A 1 170 ? 8.700 -15.831 -13.395 1.00 96.44 170 TYR A O 1
ATOM 1324 N N . ASP A 1 171 ? 10.273 -15.284 -11.868 1.00 95.81 171 ASP A N 1
ATOM 1325 C CA . ASP A 1 171 ? 9.380 -15.035 -10.742 1.00 95.81 171 ASP A CA 1
ATOM 1326 C C . ASP A 1 171 ? 9.503 -13.558 -10.373 1.00 95.81 171 ASP A C 1
ATOM 1328 O O . ASP A 1 171 ? 10.578 -13.066 -10.011 1.00 95.81 171 ASP A O 1
ATOM 1332 N N . VAL A 1 172 ? 8.407 -12.832 -10.521 1.00 94.94 172 VAL A N 1
ATOM 1333 C CA . VAL A 1 172 ? 8.326 -11.393 -10.298 1.00 94.94 172 VAL A CA 1
ATOM 1334 C C . VAL A 1 172 ? 7.528 -11.184 -9.034 1.00 94.94 172 VAL A C 1
ATOM 1336 O O . VAL A 1 172 ? 6.435 -11.727 -8.902 1.00 94.94 172 VAL A O 1
ATOM 1339 N N . HIS A 1 173 ? 8.059 -10.390 -8.116 1.00 96.12 173 HIS A N 1
ATOM 1340 C CA . HIS A 1 173 ? 7.388 -10.044 -6.876 1.00 96.12 173 HIS A CA 1
ATOM 1341 C C . HIS A 1 173 ? 7.420 -8.535 -6.665 1.00 96.12 173 HIS A C 1
ATOM 1343 O O . HIS A 1 173 ? 8.483 -7.920 -6.761 1.00 96.12 173 HIS A O 1
ATOM 1349 N N . PHE A 1 174 ? 6.260 -7.960 -6.377 1.00 96.69 174 PHE A N 1
ATOM 1350 C CA . PHE A 1 174 ? 6.084 -6.568 -6.010 1.00 96.69 174 PHE A CA 1
ATOM 1351 C C . PHE A 1 174 ? 5.627 -6.481 -4.553 1.00 96.69 174 PHE A C 1
ATOM 1353 O O . PHE A 1 174 ? 4.567 -6.998 -4.193 1.00 96.69 174 PHE A O 1
ATOM 1360 N N . ASP A 1 175 ? 6.442 -5.827 -3.734 1.00 95.12 175 ASP A N 1
ATOM 1361 C CA . ASP A 1 175 ? 6.230 -5.641 -2.300 1.00 95.12 175 ASP A CA 1
ATOM 1362 C C . ASP A 1 175 ? 5.982 -4.158 -2.005 1.00 95.12 175 ASP A C 1
ATOM 1364 O O . ASP A 1 175 ? 6.907 -3.344 -2.053 1.00 95.12 175 ASP A O 1
ATOM 1368 N N . ALA A 1 176 ? 4.724 -3.820 -1.729 1.00 92.94 176 ALA A N 1
ATOM 1369 C CA . ALA A 1 176 ? 4.299 -2.469 -1.367 1.00 92.94 176 ALA A CA 1
ATOM 1370 C C . ALA A 1 176 ? 4.377 -2.238 0.155 1.00 92.94 176 ALA A C 1
ATOM 1372 O O . ALA A 1 176 ? 4.563 -1.117 0.620 1.00 92.94 176 ALA A O 1
ATOM 1373 N N . GLN A 1 177 ? 4.289 -3.312 0.938 1.00 88.69 177 GLN A N 1
ATOM 1374 C CA . GLN A 1 177 ? 4.216 -3.285 2.395 1.00 88.69 177 GLN A CA 1
ATOM 1375 C C . GLN A 1 177 ? 5.515 -2.789 3.027 1.00 88.69 177 GLN A C 1
ATOM 1377 O O . GLN A 1 177 ? 5.485 -2.152 4.075 1.00 88.69 177 GLN A O 1
ATOM 1382 N N . SER A 1 178 ? 6.651 -3.020 2.368 1.00 87.88 178 SER A N 1
ATOM 1383 C CA . SER A 1 178 ? 7.948 -2.473 2.782 1.00 87.88 178 SER A CA 1
ATOM 1384 C C . SER A 1 178 ? 8.057 -0.940 2.680 1.00 87.88 178 SER A C 1
ATOM 1386 O O . SER A 1 178 ? 9.052 -0.390 3.151 1.00 87.88 178 SER A O 1
ATOM 1388 N N . VAL A 1 179 ? 7.088 -0.255 2.059 1.00 87.19 179 VAL A N 1
ATOM 1389 C CA . VAL A 1 179 ? 7.029 1.218 1.942 1.00 87.19 179 VAL A CA 1
ATOM 1390 C C . VAL A 1 179 ? 5.722 1.791 2.504 1.00 87.19 179 VAL A C 1
ATOM 1392 O O . VAL A 1 179 ? 5.226 2.804 2.023 1.00 87.19 179 VAL A O 1
ATOM 1395 N N . ASP A 1 180 ? 5.147 1.121 3.508 1.00 83.69 180 ASP A N 1
ATOM 1396 C CA . ASP A 1 180 ? 3.903 1.521 4.186 1.00 83.69 180 ASP A CA 1
ATOM 1397 C C . ASP A 1 180 ? 2.688 1.646 3.242 1.00 83.69 180 ASP A C 1
ATOM 1399 O O . ASP A 1 180 ? 1.776 2.453 3.448 1.00 83.69 180 ASP A O 1
ATOM 1403 N N . LEU A 1 181 ? 2.650 0.806 2.202 1.00 88.38 181 LEU A N 1
ATOM 1404 C CA . LEU A 1 181 ? 1.523 0.683 1.281 1.00 88.38 181 LEU A CA 1
ATOM 1405 C C . LEU A 1 181 ? 0.918 -0.724 1.331 1.00 88.38 181 LEU A C 1
ATOM 1407 O O . LEU A 1 181 ? 1.601 -1.730 1.509 1.00 88.38 181 LEU A O 1
ATOM 1411 N N . TYR A 1 182 ? -0.385 -0.815 1.110 1.00 90.06 182 TYR A N 1
ATOM 1412 C CA . TYR A 1 182 ? -1.088 -2.078 0.929 1.00 90.06 182 TYR A CA 1
ATOM 1413 C C . TYR A 1 182 ? -1.337 -2.341 -0.548 1.00 90.06 182 TYR A C 1
ATOM 1415 O O . TYR A 1 182 ? -1.854 -1.473 -1.246 1.00 90.06 182 TYR A O 1
ATOM 1423 N N . ASN A 1 183 ? -0.988 -3.544 -1.011 1.00 92.06 183 ASN A N 1
ATOM 1424 C CA . ASN A 1 183 ? -1.283 -3.997 -2.366 1.00 92.06 183 ASN A CA 1
ATOM 1425 C C . ASN A 1 183 ? -2.536 -4.886 -2.367 1.00 92.06 183 ASN A C 1
ATOM 1427 O O . ASN A 1 183 ? -2.487 -6.011 -1.869 1.00 92.06 183 ASN A O 1
ATOM 1431 N N . SER A 1 184 ? -3.630 -4.396 -2.953 1.00 89.88 184 SER A N 1
ATOM 1432 C CA . SER A 1 184 ? -4.874 -5.153 -3.173 1.00 89.88 184 SER A CA 1
ATOM 1433 C C . SER A 1 184 ? -4.945 -5.825 -4.554 1.00 89.88 184 SER A C 1
ATOM 1435 O O . SER A 1 184 ? -5.891 -6.559 -4.840 1.00 89.88 184 SER A O 1
ATOM 1437 N N . GLY A 1 185 ? -3.958 -5.565 -5.417 1.00 92.00 185 GLY A N 1
ATOM 1438 C CA . GLY A 1 185 ? -3.835 -6.112 -6.766 1.00 92.00 185 GLY A CA 1
ATOM 1439 C C . GLY A 1 185 ? -2.878 -7.300 -6.849 1.00 92.00 185 GLY A C 1
ATOM 1440 O O . GLY A 1 185 ? -2.664 -8.040 -5.887 1.00 92.00 185 GLY A O 1
ATOM 1441 N N . GLU A 1 186 ? -2.278 -7.493 -8.024 1.00 94.38 186 GLU A N 1
ATOM 1442 C CA . GLU A 1 186 ? -1.290 -8.553 -8.216 1.00 94.38 186 GLU A CA 1
ATOM 1443 C C . GLU A 1 186 ? 0.025 -8.207 -7.494 1.00 94.38 186 GLU A C 1
ATOM 1445 O O . GLU A 1 186 ? 0.575 -7.115 -7.636 1.00 94.38 186 GLU A O 1
ATOM 1450 N N . SER A 1 187 ? 0.562 -9.149 -6.717 1.00 94.00 187 SER A N 1
ATOM 1451 C CA . SER A 1 187 ? 1.841 -8.993 -6.002 1.00 94.00 187 SER A CA 1
ATOM 1452 C C . SER A 1 187 ? 2.921 -9.953 -6.487 1.00 94.00 187 SER A C 1
ATOM 1454 O O . SER A 1 187 ? 4.103 -9.758 -6.207 1.00 94.00 187 SER A O 1
ATOM 1456 N N . THR A 1 188 ? 2.539 -11.014 -7.196 1.00 94.88 188 THR A N 1
ATOM 1457 C CA . THR A 1 188 ? 3.466 -12.013 -7.724 1.00 94.88 188 THR A CA 1
ATOM 1458 C C . THR A 1 188 ? 2.998 -12.540 -9.065 1.00 94.88 188 THR A C 1
ATOM 1460 O O . THR A 1 188 ? 1.798 -12.648 -9.315 1.00 94.88 188 THR A O 1
ATOM 1463 N N . LYS A 1 189 ? 3.955 -12.899 -9.920 1.00 94.31 189 LYS A N 1
ATOM 1464 C CA . LYS A 1 189 ? 3.690 -13.609 -11.169 1.00 94.31 189 LYS A CA 1
ATOM 1465 C C . LYS A 1 189 ? 4.894 -14.447 -11.563 1.00 94.31 189 LYS A C 1
ATOM 1467 O O . LYS A 1 189 ? 6.023 -13.962 -11.520 1.00 94.31 189 LYS A O 1
ATOM 1472 N N . THR A 1 190 ? 4.635 -15.682 -11.969 1.00 94.75 190 THR A N 1
ATOM 1473 C CA . THR A 1 190 ? 5.651 -16.599 -12.486 1.00 94.75 190 THR A CA 1
ATOM 1474 C C . THR A 1 190 ? 5.312 -16.947 -13.920 1.00 94.75 190 THR A C 1
ATOM 1476 O O . THR A 1 190 ? 4.192 -17.376 -14.191 1.00 94.75 190 THR A O 1
ATOM 1479 N N . ASP A 1 191 ? 6.270 -16.781 -14.829 1.00 93.44 191 ASP A N 1
ATOM 1480 C CA . ASP A 1 191 ? 6.077 -17.137 -16.233 1.00 93.44 191 ASP A CA 1
ATOM 1481 C C . ASP A 1 191 ? 7.388 -17.543 -16.918 1.00 93.44 191 ASP A C 1
ATOM 1483 O O . ASP A 1 191 ? 8.486 -17.199 -16.470 1.00 93.44 191 ASP A O 1
ATOM 1487 N N . TYR A 1 192 ? 7.276 -18.279 -18.021 1.00 95.94 192 TYR A N 1
ATOM 1488 C CA . TYR A 1 192 ? 8.400 -18.666 -18.861 1.00 95.94 192 TYR A CA 1
ATOM 1489 C C . TYR A 1 192 ? 8.452 -17.802 -20.118 1.00 95.94 192 TYR A C 1
ATOM 1491 O O . TYR A 1 192 ? 7.478 -17.639 -20.845 1.00 95.94 192 TYR A O 1
ATOM 1499 N N . THR A 1 193 ? 9.623 -17.245 -20.397 1.00 96.31 193 THR A N 1
ATOM 1500 C CA . THR A 1 193 ? 9.787 -16.249 -21.460 1.00 96.31 193 THR A CA 1
ATOM 1501 C C . THR A 1 193 ? 10.184 -16.875 -22.793 1.00 96.31 193 THR A C 1
ATOM 1503 O O . THR A 1 193 ? 11.098 -17.689 -22.878 1.00 96.31 193 THR A O 1
ATOM 1506 N N . HIS A 1 194 ? 9.557 -16.423 -23.871 1.00 96.31 194 HIS A N 1
ATOM 1507 C CA . HIS A 1 194 ? 9.927 -16.677 -25.266 1.00 96.31 194 HIS A CA 1
ATOM 1508 C C . HIS A 1 194 ? 10.031 -15.350 -26.038 1.00 96.31 194 HIS A C 1
ATOM 1510 O O . HIS A 1 194 ? 9.481 -14.346 -25.574 1.00 96.31 194 HIS A O 1
ATOM 1516 N N . PRO A 1 195 ? 10.671 -15.310 -27.223 1.00 96.06 195 PRO A N 1
ATOM 1517 C CA . PRO A 1 195 ? 10.615 -14.122 -28.072 1.00 96.06 195 PRO A CA 1
ATOM 1518 C C . PRO A 1 195 ? 9.164 -13.676 -28.318 1.00 96.06 195 PRO A C 1
ATOM 1520 O O . PRO A 1 195 ? 8.325 -14.481 -28.718 1.00 96.06 195 PRO A O 1
ATOM 1523 N N . GLY A 1 196 ? 8.870 -12.404 -28.055 1.00 93.06 196 GLY A N 1
ATOM 1524 C CA . GLY A 1 196 ? 7.533 -11.806 -28.111 1.00 93.06 196 GLY A CA 1
ATOM 1525 C C . GLY A 1 196 ? 6.737 -11.863 -26.801 1.00 93.06 196 GLY A C 1
ATOM 1526 O O . GLY A 1 196 ? 5.619 -11.359 -26.763 1.00 93.06 196 GLY A O 1
ATOM 1527 N N . THR A 1 197 ? 7.274 -12.454 -25.728 1.00 95.00 197 THR A N 1
ATOM 1528 C CA . THR A 1 197 ? 6.560 -12.542 -24.443 1.00 95.00 197 THR A CA 1
ATOM 1529 C C . THR A 1 197 ? 6.494 -11.182 -23.769 1.00 95.00 197 THR A C 1
ATOM 1531 O O . THR A 1 197 ? 7.521 -10.556 -23.503 1.00 95.00 197 THR A O 1
ATOM 1534 N N . VAL A 1 198 ? 5.283 -10.758 -23.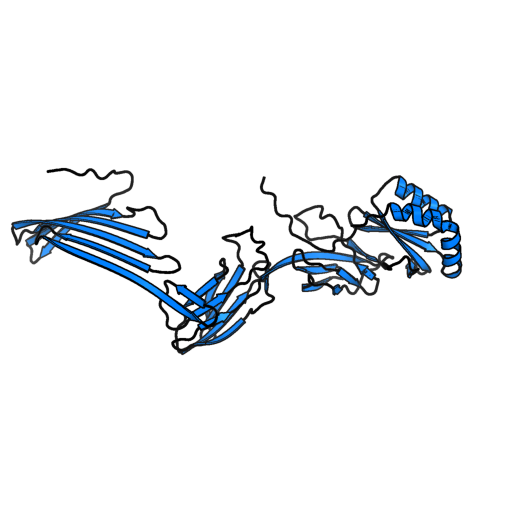433 1.00 93.75 198 VAL A N 1
ATOM 1535 C CA . VAL A 1 198 ? 5.038 -9.590 -22.594 1.00 93.75 198 VAL A CA 1
ATOM 1536 C C . VAL A 1 198 ? 4.205 -10.058 -21.417 1.00 93.75 198 VAL A C 1
ATOM 1538 O O . VAL A 1 198 ? 3.052 -10.443 -21.600 1.00 93.75 198 VAL A O 1
ATOM 1541 N N . PHE A 1 199 ? 4.788 -10.057 -20.222 1.00 89.25 199 PHE A N 1
ATOM 1542 C CA . PHE A 1 199 ? 4.025 -10.333 -19.012 1.00 89.25 199 PHE A CA 1
ATOM 1543 C C . PHE A 1 199 ? 3.654 -9.013 -18.343 1.00 89.25 199 PHE A C 1
ATOM 1545 O O . PHE A 1 199 ? 4.491 -8.118 -18.240 1.00 89.25 199 PHE A O 1
ATOM 1552 N N . ASN A 1 200 ? 2.409 -8.899 -17.886 1.00 92.06 200 ASN A N 1
ATOM 1553 C CA . ASN A 1 200 ? 1.931 -7.744 -17.129 1.00 92.06 200 ASN A CA 1
ATOM 1554 C C . ASN A 1 200 ? 1.715 -8.137 -15.662 1.00 92.06 200 ASN A C 1
ATOM 1556 O O . ASN A 1 200 ? 1.152 -9.205 -15.413 1.00 92.06 200 ASN A O 1
ATOM 1560 N N . LEU A 1 201 ? 2.178 -7.309 -14.731 1.00 94.69 201 LEU A N 1
ATOM 1561 C CA . LEU A 1 201 ? 1.859 -7.360 -13.310 1.00 94.69 201 LEU A CA 1
ATOM 1562 C C . LEU A 1 201 ? 1.136 -6.060 -12.960 1.00 94.69 201 LEU A C 1
ATOM 1564 O O . LEU A 1 201 ? 1.695 -4.987 -13.186 1.00 94.69 201 LEU A O 1
ATOM 1568 N N . GLN A 1 202 ? -0.057 -6.159 -12.375 1.00 94.69 202 GLN A N 1
ATOM 1569 C CA . GLN A 1 202 ? -0.886 -4.995 -12.036 1.00 94.69 202 GLN A CA 1
ATOM 1570 C C . GLN A 1 202 ? -1.086 -4.839 -10.514 1.00 94.69 202 GLN A C 1
ATOM 1572 O O . GLN A 1 202 ? -2.141 -5.218 -9.987 1.00 94.69 202 GLN A O 1
ATOM 1577 N N . PRO A 1 203 ? -0.086 -4.331 -9.764 1.00 94.94 203 PRO A N 1
ATOM 1578 C CA . PRO A 1 203 ? -0.270 -3.966 -8.363 1.00 94.94 203 PRO A CA 1
ATOM 1579 C C . PRO A 1 203 ? -1.278 -2.826 -8.210 1.00 94.94 203 PRO A C 1
ATOM 1581 O O . PRO A 1 203 ? -1.267 -1.876 -8.989 1.00 94.94 203 PRO A O 1
ATOM 1584 N N . LYS A 1 204 ? -2.098 -2.880 -7.159 1.00 93.19 204 LYS A N 1
ATOM 1585 C CA . LYS A 1 204 ? -3.009 -1.792 -6.775 1.00 93.19 204 LYS A CA 1
ATOM 1586 C C . LYS A 1 204 ? -2.648 -1.328 -5.378 1.00 93.19 204 LYS A C 1
ATOM 1588 O O . LYS A 1 204 ? -2.926 -2.042 -4.415 1.00 93.19 204 LYS A O 1
ATOM 1593 N N . VAL A 1 205 ? -1.988 -0.181 -5.265 1.00 91.62 205 VAL A N 1
ATOM 1594 C CA . VAL A 1 205 ? -1.408 0.288 -4.001 1.00 91.62 205 VAL A CA 1
ATOM 1595 C C . VAL A 1 205 ? -2.273 1.350 -3.330 1.00 91.62 205 VAL A C 1
ATOM 1597 O O . VAL A 1 205 ? -2.899 2.184 -3.983 1.00 91.62 205 VAL A O 1
ATOM 1600 N N . SER A 1 206 ? -2.323 1.316 -2.002 1.00 88.00 206 SER A N 1
ATOM 1601 C CA . SER A 1 206 ? -3.050 2.276 -1.165 1.00 88.00 206 SER A CA 1
ATOM 1602 C C . SER A 1 206 ? -2.276 2.552 0.118 1.00 88.00 206 SER A C 1
ATOM 1604 O O . SER A 1 206 ? -1.589 1.663 0.620 1.00 88.00 206 SER A O 1
ATOM 1606 N N . ARG A 1 207 ? -2.388 3.764 0.672 1.00 84.62 207 ARG A N 1
ATOM 1607 C CA . ARG A 1 207 ? -1.770 4.080 1.966 1.00 84.62 207 ARG A CA 1
ATOM 1608 C C . ARG A 1 207 ? -2.470 3.349 3.092 1.00 84.62 207 ARG A C 1
ATOM 1610 O O . ARG A 1 207 ? -3.695 3.211 3.091 1.00 84.62 207 ARG A O 1
ATOM 1617 N N . VAL A 1 208 ? -1.674 2.910 4.057 1.00 85.94 208 VAL A N 1
ATOM 1618 C CA . VAL A 1 208 ? -2.182 2.315 5.285 1.00 85.94 208 VAL A CA 1
ATOM 1619 C C . VAL A 1 208 ? -1.825 3.153 6.486 1.00 85.94 208 VAL A C 1
ATOM 1621 O O . VAL A 1 208 ? -0.758 3.754 6.555 1.00 85.94 208 VAL A O 1
ATOM 1624 N N . VAL A 1 209 ? -2.709 3.131 7.470 1.00 84.88 209 VAL A N 1
ATOM 1625 C CA . VAL A 1 209 ? -2.454 3.671 8.793 1.00 84.88 209 VAL A CA 1
ATOM 1626 C C . VAL A 1 209 ? -2.501 2.517 9.777 1.00 84.88 209 VAL A C 1
ATOM 1628 O O . VAL A 1 209 ? -3.496 1.798 9.859 1.00 84.88 209 VAL A O 1
ATOM 1631 N N . SER A 1 210 ? -1.413 2.329 10.521 1.00 87.38 210 SER A N 1
ATOM 1632 C CA . SER A 1 210 ? -1.345 1.345 11.602 1.00 87.38 210 SER A CA 1
ATOM 1633 C C . SER A 1 210 ? -1.266 2.051 12.941 1.00 87.38 210 SER A C 1
ATOM 1635 O O . SER A 1 210 ? -0.350 2.837 13.165 1.00 87.38 210 SER A O 1
ATOM 1637 N N . PHE A 1 211 ? -2.187 1.742 13.845 1.00 88.88 211 PHE A N 1
ATOM 1638 C CA . PHE A 1 211 ? -2.222 2.326 15.179 1.00 88.88 211 PHE A CA 1
ATOM 1639 C C . PHE A 1 211 ? -2.368 1.269 16.267 1.00 88.88 211 PHE A C 1
ATOM 1641 O O . PHE A 1 211 ? -2.815 0.150 16.017 1.00 88.88 211 PHE A O 1
ATOM 1648 N N . VAL A 1 212 ? -1.981 1.630 17.488 1.00 91.56 212 VAL A N 1
ATOM 1649 C CA . VAL A 1 212 ? -2.081 0.776 18.674 1.00 91.56 212 VAL A CA 1
ATOM 1650 C C . VAL A 1 212 ? -3.108 1.350 19.642 1.00 91.56 212 VAL A C 1
ATOM 1652 O O . VAL A 1 212 ? -3.096 2.547 19.914 1.00 91.56 212 VAL A O 1
ATOM 1655 N N . SER A 1 213 ? -3.990 0.507 20.176 1.00 92.19 213 SER A N 1
ATOM 1656 C CA . SER A 1 213 ? -4.949 0.890 21.216 1.00 92.19 213 SER A CA 1
ATOM 1657 C C . SER A 1 213 ? -5.228 -0.274 22.156 1.00 92.19 213 SER A C 1
ATOM 1659 O O . SER A 1 213 ? -5.380 -1.412 21.712 1.00 92.19 213 SER A O 1
ATOM 1661 N N . ALA A 1 214 ? -5.347 0.023 23.446 1.00 93.56 214 ALA A N 1
ATOM 1662 C CA . ALA A 1 214 ? -5.931 -0.880 24.422 1.00 93.56 214 ALA A CA 1
ATOM 1663 C C . ALA A 1 214 ? -7.452 -0.693 24.472 1.00 93.56 214 ALA A C 1
ATOM 1665 O O . ALA A 1 214 ? -7.929 0.429 24.290 1.00 93.56 214 ALA A O 1
ATOM 1666 N N . PHE A 1 215 ? -8.211 -1.761 24.717 1.00 94.81 215 PHE A N 1
ATOM 1667 C CA . PHE A 1 215 ? -9.668 -1.685 24.823 1.00 94.81 215 PHE A CA 1
ATOM 1668 C C . PHE A 1 215 ? -10.196 -2.359 26.084 1.00 94.81 215 PHE A C 1
ATOM 1670 O O . PHE A 1 215 ? -9.913 -3.530 26.326 1.00 94.81 215 PHE A O 1
ATOM 1677 N N . ASN A 1 216 ? -11.041 -1.632 26.814 1.00 94.31 216 ASN A N 1
ATOM 1678 C CA . ASN A 1 216 ? -11.788 -2.144 27.958 1.00 94.31 216 ASN A CA 1
ATOM 1679 C C . ASN A 1 216 ? -13.299 -2.096 27.711 1.00 94.31 216 ASN A C 1
ATOM 1681 O O . ASN A 1 216 ? -13.786 -1.343 26.868 1.00 94.31 216 ASN A O 1
ATOM 1685 N N . ASP A 1 217 ? -14.062 -2.877 28.463 1.00 92.44 217 ASP A N 1
ATOM 1686 C CA . ASP A 1 217 ? -15.513 -2.768 28.501 1.00 92.44 217 ASP A CA 1
ATOM 1687 C C . ASP A 1 217 ? -15.990 -1.638 29.434 1.00 92.44 217 ASP A C 1
ATOM 1689 O O . ASP A 1 217 ? -15.207 -0.906 30.046 1.00 92.44 217 ASP A O 1
ATOM 1693 N N . ILE A 1 218 ? -17.311 -1.474 29.539 1.00 91.12 218 ILE A N 1
ATOM 1694 C CA . ILE A 1 218 ? -17.939 -0.449 30.387 1.00 91.12 218 ILE A CA 1
ATOM 1695 C C . ILE A 1 218 ? -17.609 -0.592 31.888 1.00 91.12 218 ILE A C 1
ATOM 1697 O O . ILE A 1 218 ? -17.779 0.369 32.638 1.00 91.12 218 ILE A O 1
ATOM 1701 N N . SER A 1 219 ? -17.097 -1.742 32.320 1.00 89.81 219 SER A N 1
ATOM 1702 C CA . SER A 1 219 ? -16.729 -2.061 33.706 1.00 89.81 219 SER A CA 1
ATOM 1703 C C . SER A 1 219 ? -15.219 -2.154 33.903 1.00 89.81 219 SER A C 1
ATOM 1705 O O . SER A 1 219 ? -14.737 -2.800 34.836 1.00 89.81 219 SER A O 1
ATOM 1707 N N . ASP A 1 220 ? -14.474 -1.490 33.014 1.00 91.00 220 ASP A N 1
ATOM 1708 C CA . ASP A 1 220 ? -13.015 -1.415 33.019 1.00 91.00 220 ASP A CA 1
ATOM 1709 C C . ASP A 1 220 ? -12.331 -2.781 32.896 1.00 91.00 220 ASP A C 1
ATOM 1711 O O . ASP A 1 220 ? -11.150 -2.908 33.221 1.00 91.00 220 ASP A O 1
ATOM 1715 N N . GL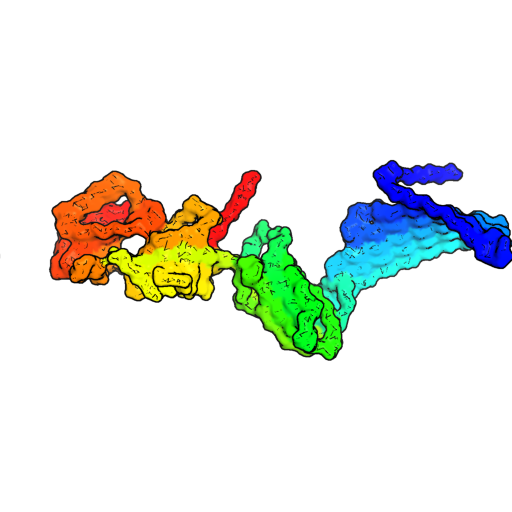N A 1 221 ? -13.049 -3.793 32.395 1.00 91.62 221 GLN A N 1
ATOM 1716 C CA . GLN A 1 221 ? -12.473 -5.108 32.151 1.00 91.62 221 GLN A CA 1
ATOM 1717 C C . GLN A 1 221 ? -11.821 -5.172 30.767 1.00 91.62 221 GLN A C 1
ATOM 1719 O O . GLN A 1 221 ? -12.381 -4.629 29.812 1.00 91.62 221 GLN A O 1
ATOM 1724 N N . PRO A 1 222 ? -10.666 -5.842 30.640 1.00 93.19 222 PRO A N 1
ATOM 1725 C CA . PRO A 1 222 ? -9.992 -6.054 29.362 1.00 93.19 222 PRO A CA 1
ATOM 1726 C C . PRO A 1 222 ? -10.903 -6.717 28.310 1.00 93.19 222 PRO A C 1
ATOM 1728 O O . PRO A 1 222 ? -11.734 -7.566 28.637 1.00 93.19 222 PRO A O 1
ATOM 1731 N N . ILE A 1 223 ? -10.755 -6.328 27.040 1.00 93.38 223 ILE A N 1
ATOM 1732 C CA . ILE A 1 223 ? -11.453 -6.931 25.896 1.00 93.38 223 ILE A CA 1
ATOM 1733 C C . ILE A 1 223 ? -10.587 -8.011 25.242 1.00 93.38 223 ILE A C 1
ATOM 1735 O O . ILE A 1 223 ? -9.540 -7.720 24.664 1.00 93.38 223 ILE A O 1
ATOM 1739 N N . ASP A 1 224 ? -11.107 -9.238 25.215 1.00 89.81 224 ASP A N 1
ATOM 1740 C CA . ASP A 1 224 ? -10.417 -10.413 24.656 1.00 89.81 224 ASP A CA 1
ATOM 1741 C C . ASP A 1 224 ? -10.367 -10.455 23.124 1.00 89.81 224 ASP A C 1
ATOM 1743 O O . ASP A 1 224 ? -9.559 -11.173 22.540 1.00 89.81 224 ASP A O 1
ATOM 1747 N N . LYS A 1 225 ? -11.294 -9.771 22.438 1.00 93.62 225 LYS A N 1
ATOM 1748 C CA . LYS A 1 225 ? -11.338 -9.792 20.973 1.00 93.62 225 LYS A CA 1
ATOM 1749 C C . LYS A 1 225 ? -11.914 -8.518 20.377 1.00 93.62 225 LYS A C 1
ATOM 1751 O O . LYS A 1 225 ? -13.062 -8.163 20.649 1.00 93.62 225 LYS A O 1
ATOM 1756 N N . VAL A 1 226 ? -11.153 -7.919 19.465 1.00 95.62 226 VAL A N 1
ATOM 1757 C CA . VAL A 1 226 ? -11.581 -6.804 18.613 1.00 95.62 226 VAL A CA 1
ATOM 1758 C C . VAL A 1 226 ? -11.606 -7.245 17.151 1.00 95.62 226 VAL A C 1
ATOM 1760 O O . VAL A 1 226 ? -10.765 -8.013 16.688 1.00 95.62 226 VAL A O 1
ATOM 1763 N N . THR A 1 227 ? -12.604 -6.769 16.420 1.00 95.94 227 THR A N 1
ATOM 1764 C CA . THR A 1 227 ? -12.811 -7.008 14.990 1.00 95.94 227 THR A CA 1
ATOM 1765 C C . THR A 1 227 ? -13.001 -5.677 14.281 1.00 95.94 227 THR A C 1
ATOM 1767 O O . THR A 1 227 ? -13.593 -4.765 14.849 1.00 95.94 227 THR A O 1
ATOM 1770 N N . CYS A 1 228 ? -12.488 -5.562 13.059 1.00 95.31 228 CYS A N 1
ATOM 1771 C CA . CYS A 1 228 ? -12.670 -4.386 12.213 1.00 95.31 228 CYS A CA 1
ATOM 1772 C C . CYS A 1 228 ? -13.685 -4.715 11.116 1.00 95.31 228 CYS A C 1
ATOM 1774 O O . CYS A 1 228 ? -13.593 -5.772 10.488 1.00 95.31 228 CYS A O 1
ATOM 1776 N N . VAL A 1 229 ? -14.648 -3.822 10.901 1.00 94.19 229 VAL A N 1
ATOM 1777 C CA . VAL A 1 229 ? -15.661 -3.905 9.845 1.00 94.19 229 VAL A CA 1
ATOM 1778 C C . VAL A 1 229 ? -15.653 -2.610 9.034 1.00 94.19 229 VAL A C 1
ATOM 1780 O O . VAL A 1 229 ? -15.628 -1.526 9.604 1.00 94.19 229 VAL A O 1
ATOM 1783 N N . GLY A 1 230 ? -15.690 -2.720 7.708 1.00 90.62 230 GLY A N 1
ATOM 1784 C CA . GLY A 1 230 ? -15.688 -1.581 6.788 1.00 90.62 230 GLY A CA 1
ATOM 1785 C C . GLY A 1 230 ? -14.679 -1.759 5.661 1.00 90.62 230 GLY A C 1
ATOM 1786 O O . GLY A 1 230 ? -13.792 -2.611 5.743 1.00 90.62 230 GLY A O 1
ATOM 1787 N N . ASP A 1 231 ? -14.816 -0.947 4.615 1.00 87.81 231 ASP A N 1
ATOM 1788 C CA . ASP A 1 231 ? -13.949 -1.005 3.430 1.00 87.81 231 ASP A CA 1
ATOM 1789 C C . ASP A 1 231 ? -12.498 -0.634 3.760 1.00 87.81 231 ASP A C 1
ATOM 1791 O O . ASP A 1 231 ? -11.577 -1.044 3.062 1.00 87.81 231 ASP A O 1
ATOM 1795 N N . GLY A 1 232 ? -12.285 0.115 4.847 1.00 88.38 232 GLY A N 1
ATOM 1796 C CA . GLY A 1 232 ? -10.962 0.478 5.327 1.00 88.38 232 GLY A CA 1
ATOM 1797 C C . GLY A 1 232 ? -10.239 -0.617 6.109 1.00 88.38 232 GLY A C 1
ATOM 1798 O O . GLY A 1 232 ? -9.063 -0.455 6.400 1.00 88.38 232 GLY A O 1
ATOM 1799 N N . CYS A 1 233 ? -10.877 -1.723 6.485 1.00 91.75 233 CYS A N 1
ATOM 1800 C CA . CYS A 1 233 ? -10.263 -2.704 7.381 1.00 91.75 233 CYS A CA 1
ATOM 1801 C C . CYS A 1 233 ? -9.266 -3.626 6.668 1.00 91.75 233 CYS A C 1
ATOM 1803 O O . CYS A 1 233 ? -9.646 -4.362 5.760 1.00 91.75 233 CYS A O 1
ATOM 1805 N N . ILE A 1 234 ? -8.014 -3.658 7.140 1.00 89.56 234 ILE A N 1
ATOM 1806 C CA . ILE A 1 234 ? -6.992 -4.593 6.642 1.00 89.56 234 ILE A CA 1
ATOM 1807 C C . ILE A 1 234 ? -6.741 -5.693 7.665 1.00 89.56 234 ILE A C 1
ATOM 1809 O O . ILE A 1 234 ? -6.900 -6.874 7.364 1.00 89.56 234 ILE A O 1
ATOM 1813 N N . GLU A 1 235 ? -6.336 -5.318 8.878 1.00 91.81 235 GLU A N 1
ATOM 1814 C CA . GLU A 1 235 ? -5.893 -6.289 9.875 1.00 91.81 235 GLU A CA 1
ATOM 1815 C C . GLU A 1 235 ? -6.084 -5.771 11.304 1.00 91.81 235 GLU A C 1
ATOM 1817 O O . GLU A 1 235 ? -5.927 -4.583 11.584 1.00 91.81 235 GLU A O 1
ATOM 1822 N N . VAL A 1 236 ? -6.395 -6.686 12.224 1.00 94.00 236 VAL A N 1
ATOM 1823 C CA . VAL A 1 236 ? -6.396 -6.441 13.670 1.00 94.00 236 VAL A CA 1
ATOM 1824 C C . VAL A 1 236 ? -5.574 -7.538 14.329 1.00 94.00 236 VAL A C 1
ATOM 1826 O O . VAL A 1 236 ? -5.936 -8.710 14.262 1.00 94.00 236 VAL A O 1
ATOM 1829 N N . ASN A 1 237 ? -4.477 -7.148 14.968 1.00 94.25 237 ASN A N 1
ATOM 1830 C CA . ASN A 1 237 ? -3.551 -8.044 15.647 1.00 94.25 237 ASN A CA 1
ATOM 1831 C C . ASN A 1 237 ? -3.505 -7.724 17.136 1.00 94.25 237 ASN A C 1
ATOM 1833 O O . ASN A 1 237 ? -3.184 -6.600 17.515 1.00 94.25 237 ASN A O 1
ATOM 1837 N N . GLU A 1 238 ? -3.765 -8.712 17.984 1.00 93.62 238 GLU A N 1
ATOM 1838 C CA . GLU A 1 238 ? -3.502 -8.591 19.416 1.00 93.62 238 GLU A CA 1
ATOM 1839 C C . GLU A 1 238 ? -1.989 -8.688 19.668 1.00 93.62 238 GLU A C 1
ATOM 1841 O O . GLU A 1 238 ? -1.327 -9.621 19.211 1.00 93.62 238 GLU A O 1
ATOM 1846 N N . LEU A 1 239 ? -1.423 -7.691 20.351 1.00 90.81 239 LEU A N 1
ATOM 1847 C CA . LEU A 1 239 ? -0.001 -7.646 20.707 1.00 90.81 239 LEU A CA 1
ATOM 1848 C C . LEU A 1 239 ? 0.254 -8.279 22.080 1.00 90.81 239 LEU A C 1
ATOM 1850 O O . LEU A 1 239 ? 1.264 -8.946 22.290 1.00 90.81 239 LEU A O 1
ATOM 1854 N N . THR A 1 240 ? -0.649 -8.009 23.016 1.00 88.81 240 THR A N 1
ATOM 1855 C CA . THR A 1 240 ? -0.693 -8.509 24.395 1.00 88.81 240 THR A CA 1
ATOM 1856 C C . THR A 1 240 ? -2.115 -8.305 24.911 1.00 88.81 240 THR A C 1
ATOM 1858 O O . THR A 1 240 ? -2.857 -7.550 24.286 1.00 88.81 240 THR A O 1
ATOM 1861 N N . ASP A 1 241 ? -2.459 -8.908 26.050 1.00 86.69 241 ASP A N 1
ATOM 1862 C CA . ASP A 1 241 ? -3.770 -8.818 26.704 1.00 86.69 241 ASP A CA 1
ATOM 1863 C C . ASP A 1 241 ? -4.445 -7.443 26.523 1.00 86.69 241 ASP A C 1
ATOM 1865 O O . ASP A 1 241 ? -4.046 -6.443 27.128 1.00 86.69 241 ASP A O 1
ATOM 1869 N N . SER A 1 242 ? -5.472 -7.407 25.664 1.00 87.25 242 SER A N 1
ATOM 1870 C CA . SER A 1 242 ? -6.298 -6.224 25.354 1.00 87.25 242 SER A CA 1
ATOM 1871 C C . SER A 1 242 ? -5.635 -5.052 24.633 1.00 87.25 242 SER A C 1
ATOM 1873 O O . SER A 1 242 ? -6.270 -4.008 24.496 1.00 87.25 242 SER A O 1
ATOM 1875 N N . VAL A 1 243 ? -4.411 -5.205 24.127 1.00 93.50 243 VAL A N 1
ATOM 1876 C CA . VAL A 1 243 ? -3.705 -4.209 23.308 1.00 93.50 243 VAL A CA 1
ATOM 1877 C C . VAL A 1 243 ? -3.641 -4.686 21.864 1.00 93.50 243 VAL A C 1
ATOM 1879 O O . VAL A 1 243 ? -3.028 -5.707 21.556 1.00 93.50 243 VAL A O 1
ATOM 1882 N N . TYR A 1 244 ? -4.209 -3.899 20.957 1.00 95.00 244 TYR A N 1
ATOM 1883 C CA . TYR A 1 244 ? -4.358 -4.258 19.553 1.00 95.00 244 TYR A CA 1
ATOM 1884 C C . TYR A 1 244 ? -3.596 -3.296 18.654 1.00 95.00 244 TYR A C 1
ATOM 1886 O O . TYR A 1 244 ? -3.682 -2.080 18.824 1.00 95.00 244 TYR A O 1
ATOM 1894 N N . ARG A 1 245 ? -2.899 -3.845 17.659 1.00 93.31 245 ARG A N 1
ATOM 1895 C CA . ARG A 1 245 ? -2.454 -3.125 16.469 1.00 93.31 245 ARG A CA 1
ATOM 1896 C C . ARG A 1 245 ? -3.514 -3.279 15.387 1.00 93.31 245 ARG A C 1
ATOM 1898 O O . ARG A 1 245 ? -3.768 -4.391 14.929 1.00 93.31 245 ARG A O 1
ATOM 1905 N N . VAL A 1 246 ? -4.107 -2.169 14.982 1.00 92.25 246 VAL A N 1
ATOM 1906 C CA . VAL A 1 246 ? -5.133 -2.109 13.943 1.00 92.25 246 VAL A CA 1
ATOM 1907 C C . VAL A 1 246 ? -4.530 -1.417 12.729 1.00 92.25 246 VAL A C 1
ATOM 1909 O O . VAL A 1 246 ? -3.946 -0.342 12.855 1.00 92.25 246 VAL A O 1
ATOM 1912 N N . THR A 1 247 ? -4.676 -2.036 11.565 1.00 90.62 247 THR A N 1
ATOM 1913 C CA . THR A 1 247 ? -4.207 -1.514 10.283 1.00 90.62 247 THR A CA 1
ATOM 1914 C C . THR A 1 247 ? -5.408 -1.275 9.378 1.00 90.62 247 THR A C 1
ATOM 1916 O O . THR A 1 247 ? -6.210 -2.185 9.144 1.00 90.62 247 THR A O 1
ATOM 1919 N N . VAL A 1 248 ? -5.532 -0.044 8.881 1.00 89.88 248 VAL A N 1
ATOM 1920 C CA . VAL A 1 248 ? -6.630 0.398 8.014 1.00 89.88 248 VAL A CA 1
ATOM 1921 C C . VAL A 1 248 ? -6.112 1.108 6.767 1.00 89.88 248 VAL A C 1
ATOM 1923 O O . VAL A 1 248 ? -5.009 1.651 6.775 1.00 89.88 248 VAL A O 1
ATOM 1926 N N . LEU A 1 249 ? -6.904 1.111 5.698 1.00 87.38 249 LEU A N 1
ATOM 1927 C CA . LEU A 1 249 ? -6.685 1.944 4.520 1.00 87.38 249 LEU A CA 1
ATOM 1928 C C . LEU A 1 249 ? -6.990 3.401 4.858 1.00 87.38 249 LEU A C 1
ATOM 1930 O O . LEU A 1 249 ? -8.011 3.717 5.473 1.00 87.38 249 LEU A O 1
ATOM 1934 N N . GLU A 1 250 ? -6.094 4.284 4.438 1.00 83.31 250 GLU A N 1
ATOM 1935 C CA . GLU A 1 250 ? -6.212 5.714 4.686 1.00 83.31 250 GLU A CA 1
ATOM 1936 C C . GLU A 1 250 ? -7.485 6.299 4.050 1.00 83.31 250 GLU A C 1
ATOM 1938 O O . GLU A 1 250 ? -7.794 6.028 2.891 1.00 83.31 250 GLU A O 1
ATOM 1943 N N . GLY A 1 251 ? -8.222 7.122 4.802 1.00 79.44 251 GLY A N 1
ATOM 1944 C CA . GLY A 1 251 ? -9.398 7.850 4.308 1.00 79.44 251 GLY A CA 1
ATOM 1945 C C . GLY A 1 251 ? -10.642 6.997 4.029 1.00 79.44 251 GLY A C 1
ATOM 1946 O O . GLY A 1 251 ? -11.678 7.550 3.663 1.00 79.44 251 GLY A O 1
ATOM 1947 N N . LEU A 1 252 ? -10.575 5.676 4.218 1.00 84.62 252 LEU A N 1
ATOM 1948 C CA . LEU A 1 252 ? -11.729 4.789 4.102 1.00 84.62 252 LEU A CA 1
ATOM 1949 C C . LEU A 1 252 ? -12.407 4.561 5.451 1.00 84.62 252 LEU A C 1
ATOM 1951 O O . LEU A 1 252 ? -11.784 4.625 6.512 1.00 84.62 252 LEU A O 1
ATOM 1955 N N . ASN A 1 253 ? -13.705 4.262 5.381 1.00 88.12 253 ASN A N 1
ATOM 1956 C CA . ASN A 1 253 ? -14.516 4.032 6.564 1.00 88.12 253 ASN A CA 1
ATOM 1957 C C . ASN A 1 253 ? -14.159 2.701 7.234 1.00 88.12 253 ASN A C 1
ATOM 1959 O O . ASN A 1 253 ? -14.091 1.658 6.573 1.00 88.12 253 ASN A O 1
ATOM 1963 N N . PHE A 1 254 ? -14.012 2.726 8.553 1.00 92.25 254 PHE A N 1
ATOM 1964 C CA . PHE A 1 254 ? -13.837 1.546 9.385 1.00 92.25 254 PHE A CA 1
ATOM 1965 C C . PHE A 1 254 ? -14.559 1.706 10.724 1.00 92.25 254 PHE A C 1
ATOM 1967 O O . PHE A 1 254 ? -14.738 2.803 11.249 1.00 92.25 254 PHE A O 1
ATOM 1974 N N . GLU A 1 255 ? -14.946 0.580 11.308 1.00 92.62 255 GLU A N 1
ATOM 1975 C CA . GLU A 1 255 ? -15.523 0.507 12.639 1.00 92.62 255 GLU A CA 1
ATOM 1976 C C . GLU A 1 255 ? -14.941 -0.681 13.399 1.00 92.62 255 GLU A C 1
ATOM 1978 O O . GLU A 1 255 ? -14.739 -1.763 12.844 1.00 92.62 255 GLU A O 1
ATOM 1983 N N . LEU A 1 256 ? -14.689 -0.487 14.691 1.00 94.44 256 LEU A N 1
ATOM 1984 C CA . LEU A 1 256 ? -14.167 -1.526 15.568 1.00 94.44 256 LEU A CA 1
ATOM 1985 C C . LEU A 1 256 ? -15.274 -2.077 16.467 1.00 94.44 256 LEU A C 1
ATOM 1987 O O . LEU A 1 256 ? -16.056 -1.323 17.044 1.00 94.44 256 LEU A O 1
ATOM 1991 N N . TYR A 1 257 ? -15.315 -3.397 16.614 1.00 94.69 257 TYR A N 1
ATOM 1992 C CA . TYR A 1 257 ? -16.336 -4.117 17.369 1.00 94.69 257 TYR A CA 1
ATOM 1993 C C . TYR A 1 257 ? -15.728 -5.199 18.251 1.00 94.69 257 TYR A C 1
ATOM 1995 O O . TYR A 1 257 ? -14.785 -5.886 17.855 1.00 94.69 257 TYR A O 1
ATOM 2003 N N . SER A 1 258 ? -16.340 -5.417 19.409 1.00 94.19 258 SER A N 1
ATOM 2004 C CA . SER A 1 258 ? -16.114 -6.575 20.269 1.00 94.19 258 SER A CA 1
ATOM 2005 C C . SER A 1 258 ? -17.442 -7.241 20.633 1.00 94.19 258 SER A C 1
ATOM 2007 O O . SER A 1 258 ? -18.526 -6.776 20.276 1.00 94.19 258 SER A O 1
ATOM 2009 N N . ASN A 1 259 ? -17.379 -8.326 21.402 1.00 89.31 259 ASN A N 1
ATOM 2010 C CA . ASN A 1 259 ? -18.562 -8.929 22.022 1.00 89.31 259 ASN A CA 1
ATOM 2011 C C . ASN A 1 259 ? -19.259 -8.007 23.045 1.00 89.31 259 ASN A C 1
ATOM 2013 O O . ASN A 1 259 ? -20.387 -8.298 23.440 1.00 89.31 259 ASN A O 1
ATOM 2017 N N . LYS A 1 260 ? -18.606 -6.923 23.482 1.00 89.31 260 LYS A N 1
ATOM 2018 C CA . LYS A 1 260 ? -19.136 -5.943 24.443 1.00 89.31 260 LYS A CA 1
ATOM 2019 C C . LYS A 1 260 ? -19.744 -4.702 23.778 1.00 89.31 260 LYS A C 1
ATOM 2021 O O . LYS A 1 260 ? -20.388 -3.914 24.465 1.00 89.31 260 LYS A O 1
ATOM 2026 N N . GLY A 1 261 ? -19.580 -4.534 22.464 1.00 90.06 261 GLY A N 1
ATOM 2027 C CA . GLY A 1 261 ? -20.166 -3.430 21.704 1.00 90.06 261 GLY A CA 1
ATOM 2028 C C . GLY A 1 261 ? -19.194 -2.794 20.715 1.00 90.06 261 GLY A C 1
ATOM 2029 O O . GLY A 1 261 ? -18.261 -3.439 20.237 1.00 90.06 261 GLY A O 1
ATOM 2030 N N . GLN A 1 262 ? -19.433 -1.524 20.397 1.00 92.81 262 GLN A N 1
ATOM 2031 C CA . GLN A 1 262 ? -18.606 -0.759 19.470 1.00 92.81 262 GLN A CA 1
ATOM 2032 C C . GLN A 1 262 ? -17.406 -0.157 20.206 1.00 92.81 262 GLN A C 1
ATOM 2034 O O . GLN A 1 262 ? -17.561 0.504 21.232 1.00 92.81 262 GLN A O 1
ATOM 2039 N N . CYS A 1 263 ? -16.209 -0.377 19.673 1.00 93.75 263 CYS A N 1
ATOM 2040 C CA . CYS A 1 263 ? -14.958 0.150 20.196 1.00 93.75 263 CYS A CA 1
ATOM 2041 C C . CYS A 1 263 ? -14.709 1.549 19.640 1.00 93.75 263 CYS A C 1
ATOM 2043 O O . CYS A 1 263 ? -14.648 1.754 18.428 1.00 93.75 263 CYS A O 1
ATOM 2045 N N . LEU A 1 264 ? -14.616 2.518 20.544 1.00 91.50 264 LEU A N 1
ATOM 2046 C CA . LEU A 1 264 ? -14.567 3.932 20.205 1.00 91.50 264 LEU A CA 1
ATOM 2047 C C . LEU A 1 264 ? -13.136 4.437 20.276 1.00 91.50 264 LEU A C 1
ATOM 2049 O O . LEU A 1 264 ? -12.454 4.233 21.274 1.00 91.50 264 LEU A O 1
ATOM 2053 N N . LEU A 1 265 ? -12.712 5.119 19.219 1.00 89.00 265 LEU A N 1
ATOM 2054 C CA . LEU A 1 265 ? -11.446 5.836 19.162 1.00 89.00 265 LEU A CA 1
ATOM 2055 C C . LEU A 1 265 ? -11.708 7.344 19.210 1.00 89.00 265 LEU A C 1
ATOM 2057 O O . LEU A 1 265 ? -12.749 7.781 18.710 1.00 89.00 265 LEU A O 1
ATOM 2061 N N . PRO A 1 266 ? -10.784 8.147 19.759 1.00 82.88 266 PRO A N 1
ATOM 2062 C CA . PRO A 1 266 ? -10.901 9.600 19.760 1.00 82.88 266 PRO A CA 1
ATOM 2063 C C . PRO A 1 266 ? -11.121 10.154 18.348 1.00 82.88 266 PRO A C 1
ATOM 2065 O O . PRO A 1 266 ? -10.421 9.761 17.420 1.00 82.88 266 PRO A O 1
ATOM 2068 N N . TYR A 1 267 ? -12.075 11.077 18.194 1.00 71.94 267 TYR A N 1
ATOM 2069 C CA . TYR A 1 267 ? -12.338 11.741 16.909 1.00 71.94 267 TYR A CA 1
ATOM 2070 C C . TYR A 1 267 ? -11.205 12.696 16.496 1.00 71.94 267 TYR A C 1
ATOM 2072 O O . TYR A 1 267 ? -10.855 12.773 15.324 1.00 71.94 267 TYR A O 1
ATOM 2080 N N . GLU A 1 268 ? -10.619 13.421 17.455 1.00 67.31 268 GLU A N 1
ATOM 2081 C CA . GLU A 1 268 ? -9.515 14.348 17.192 1.00 67.31 268 GLU A CA 1
ATOM 2082 C C . GLU A 1 268 ? -8.163 13.704 17.504 1.00 67.31 268 GLU A C 1
ATOM 2084 O O . GLU A 1 268 ? -7.885 13.285 18.631 1.00 67.31 268 GLU A O 1
ATOM 2089 N N . PHE A 1 269 ? -7.293 13.687 16.497 1.00 65.69 269 PHE A N 1
ATOM 2090 C CA . PHE A 1 269 ? -5.921 13.209 16.607 1.00 65.69 269 PHE A CA 1
ATOM 2091 C C . PHE A 1 269 ? -5.041 14.346 17.143 1.00 65.69 269 PHE A C 1
ATOM 2093 O O . PHE A 1 269 ? -4.572 15.200 16.392 1.00 65.69 269 PHE A O 1
ATOM 2100 N N . THR A 1 270 ? -4.833 14.407 18.459 1.00 48.78 270 THR A N 1
ATOM 2101 C CA . THR A 1 270 ? -4.132 15.536 19.103 1.00 48.78 270 THR A CA 1
ATOM 2102 C C . THR A 1 270 ? -2.622 15.579 18.838 1.00 48.78 270 THR A C 1
ATOM 2104 O O . THR A 1 270 ? -1.980 16.580 19.154 1.00 48.78 270 THR A O 1
ATOM 2107 N N . SER A 1 271 ? -2.030 14.560 18.203 1.00 46.56 271 SER A N 1
ATOM 2108 C CA . SER A 1 271 ? -0.671 14.671 17.669 1.00 46.56 271 SER A CA 1
ATOM 2109 C C . SER A 1 271 ? -0.438 13.750 16.476 1.00 46.56 271 SER A C 1
ATOM 2111 O O . SER A 1 271 ? -0.774 12.569 16.489 1.00 46.56 271 SER A O 1
ATOM 2113 N N . THR A 1 272 ? 0.197 14.306 15.451 1.00 47.91 272 THR A N 1
ATOM 2114 C CA . THR A 1 272 ? 0.580 13.637 14.202 1.00 47.91 272 THR A CA 1
ATOM 2115 C C . THR A 1 272 ? 1.670 12.572 14.390 1.00 47.91 272 THR A C 1
ATOM 2117 O O . THR A 1 272 ? 2.020 11.867 13.449 1.00 47.91 272 THR A O 1
ATOM 2120 N N . SER A 1 273 ? 2.236 12.470 15.597 1.00 48.00 273 SER A N 1
ATOM 2121 C CA . SER A 1 273 ? 3.442 11.699 15.896 1.00 48.00 273 SER A CA 1
ATOM 2122 C C . SER A 1 273 ? 3.202 10.447 16.736 1.00 48.00 273 SER A C 1
ATOM 2124 O O . SER A 1 273 ? 4.139 9.673 16.931 1.00 48.00 273 SER A O 1
ATOM 2126 N N . GLN A 1 274 ? 1.985 10.215 17.234 1.00 55.84 274 GLN A N 1
ATOM 2127 C CA . GLN A 1 274 ? 1.694 9.042 18.057 1.00 55.84 274 GLN A CA 1
ATOM 2128 C C . GLN A 1 274 ? 0.441 8.332 17.548 1.00 55.84 274 GLN A C 1
ATOM 2130 O O . GLN A 1 274 ? -0.671 8.600 17.986 1.00 55.84 274 GLN A O 1
ATOM 2135 N N . LEU A 1 275 ? 0.648 7.354 16.659 1.00 76.06 275 LEU A N 1
ATOM 2136 C CA . LEU A 1 275 ? -0.328 6.320 16.277 1.00 76.06 275 LEU A CA 1
ATOM 2137 C C . LEU A 1 275 ? -0.567 5.327 17.436 1.00 76.06 275 LEU A C 1
ATOM 2139 O O . LEU A 1 275 ? -0.621 4.113 17.259 1.00 76.06 275 LEU A O 1
ATOM 2143 N N . ASN A 1 276 ? -0.646 5.846 18.657 1.00 84.19 276 ASN A N 1
ATOM 2144 C CA . ASN A 1 276 ? -0.933 5.123 19.879 1.00 84.19 276 ASN A CA 1
ATOM 2145 C C . ASN A 1 276 ? -2.064 5.868 20.585 1.00 84.19 276 ASN A C 1
ATOM 2147 O O . ASN A 1 276 ? -1.860 6.958 21.114 1.00 84.19 276 ASN A O 1
ATOM 2151 N N . PHE A 1 277 ? -3.249 5.270 20.584 1.00 83.81 277 PHE A N 1
ATOM 2152 C CA . PHE A 1 277 ? -4.454 5.857 21.160 1.00 83.81 277 PHE A CA 1
ATOM 2153 C C . PHE A 1 277 ? -4.625 5.553 22.646 1.00 83.81 277 PHE A C 1
ATOM 2155 O O . PHE A 1 277 ? -5.656 5.896 23.221 1.00 83.81 277 PHE A O 1
ATOM 2162 N N . GLY A 1 278 ? -3.627 4.937 23.284 1.00 87.06 278 GLY A N 1
ATOM 2163 C CA . GLY A 1 278 ? -3.682 4.603 24.698 1.00 87.06 278 GLY A CA 1
ATOM 2164 C C . GLY A 1 278 ? -4.836 3.650 24.993 1.00 87.06 278 GLY A C 1
ATOM 2165 O O . GLY A 1 278 ? -5.030 2.666 24.283 1.00 87.06 278 GLY A O 1
ATOM 2166 N N . GLN A 1 279 ? -5.578 3.932 26.059 1.00 89.81 279 GLN A N 1
ATOM 2167 C CA . GLN A 1 279 ? -6.688 3.108 26.519 1.00 89.81 279 GLN A CA 1
ATOM 2168 C C . GLN A 1 279 ? -8.023 3.687 26.057 1.00 89.81 279 GLN A C 1
ATOM 2170 O O . GLN A 1 279 ? -8.329 4.848 26.312 1.00 89.81 279 GLN A O 1
ATOM 2175 N N . ASN A 1 280 ? -8.819 2.845 25.409 1.00 92.69 280 ASN A N 1
ATOM 2176 C CA . ASN A 1 280 ? -10.128 3.166 24.862 1.00 92.69 280 ASN A CA 1
ATOM 2177 C C . ASN A 1 280 ? -11.165 2.134 25.309 1.00 92.69 280 ASN A C 1
ATOM 2179 O O . ASN A 1 280 ? -10.845 1.166 26.003 1.00 92.69 280 ASN A O 1
ATOM 2183 N N . TYR A 1 281 ? -12.422 2.337 24.918 1.00 94.44 281 TYR A N 1
ATOM 2184 C CA . TYR A 1 281 ? -13.528 1.516 25.398 1.00 94.44 281 TYR A CA 1
ATOM 2185 C C . TYR A 1 281 ? -14.356 0.919 24.266 1.00 94.44 281 TYR A C 1
ATOM 2187 O O . TYR A 1 281 ? -14.704 1.607 23.305 1.00 94.44 281 TYR A O 1
ATOM 2195 N N . CYS A 1 282 ? -14.724 -0.351 24.423 1.00 93.75 282 CYS A N 1
ATOM 2196 C CA . CYS A 1 282 ? -15.789 -0.995 23.671 1.00 93.75 282 CYS A CA 1
ATOM 2197 C C . CYS A 1 282 ? -17.081 -0.885 24.465 1.00 93.75 282 CYS A C 1
ATOM 2199 O O . CYS A 1 282 ? -17.266 -1.540 25.492 1.00 93.75 282 CYS A O 1
ATOM 2201 N N . LEU A 1 283 ? -17.956 -0.005 23.993 1.00 92.44 283 LEU A N 1
ATOM 2202 C CA . LEU A 1 283 ? -19.164 0.374 24.693 1.00 92.44 283 LEU A CA 1
ATOM 2203 C C . LEU A 1 283 ? -20.399 -0.159 23.964 1.00 92.44 283 LEU A C 1
ATOM 2205 O O . LEU A 1 283 ? -20.445 -0.167 22.729 1.00 92.44 283 LEU A O 1
ATOM 2209 N N . PRO A 1 284 ? -21.426 -0.587 24.707 1.00 90.19 284 PRO A N 1
ATOM 2210 C CA . PRO A 1 284 ? -22.676 -0.994 24.107 1.00 90.19 284 PRO A CA 1
ATOM 2211 C C . PRO A 1 284 ? -23.407 0.281 23.660 1.00 90.19 284 PRO A C 1
ATOM 2213 O O . PRO A 1 284 ? -23.802 1.123 24.461 1.00 90.19 284 PRO A O 1
ATOM 2216 N N . ILE A 1 285 ? -23.530 0.458 22.346 1.00 85.88 285 ILE A N 1
ATOM 2217 C CA . ILE A 1 285 ? -24.210 1.602 21.732 1.00 85.88 285 ILE A CA 1
ATOM 2218 C C . ILE A 1 285 ? -25.391 1.031 20.968 1.00 85.88 285 ILE A C 1
ATOM 2220 O O . ILE A 1 285 ? -25.223 0.158 20.119 1.00 85.88 285 ILE A O 1
ATOM 2224 N N . ALA A 1 286 ? -26.599 1.455 21.325 1.00 73.12 286 ALA A N 1
ATOM 2225 C CA . ALA A 1 286 ? -27.802 1.079 20.600 1.00 73.12 286 ALA A CA 1
ATOM 2226 C C . ALA A 1 286 ? -28.240 2.215 19.687 1.00 73.12 286 ALA A C 1
ATOM 2228 O O . ALA A 1 286 ? -28.412 3.352 20.138 1.00 73.12 286 ALA A O 1
ATOM 2229 N N . ASP A 1 287 ? -28.563 1.867 18.448 1.00 59.69 287 ASP A N 1
ATOM 2230 C CA . ASP A 1 287 ? -29.376 2.732 17.610 1.00 59.69 287 ASP A CA 1
ATOM 2231 C C . ASP A 1 287 ? -30.766 2.900 18.248 1.00 59.69 287 ASP A C 1
ATOM 2233 O O . ASP A 1 287 ? -31.401 1.939 18.690 1.00 59.69 287 ASP A O 1
ATOM 2237 N N . ASN A 1 288 ? -31.260 4.140 18.288 1.00 58.41 288 ASN A N 1
ATOM 2238 C CA . ASN A 1 288 ? -32.619 4.498 18.721 1.00 58.41 288 ASN A CA 1
ATOM 2239 C C . ASN A 1 288 ? -32.951 4.322 20.217 1.00 58.41 288 ASN A C 1
ATOM 2241 O O . ASN A 1 288 ? -34.071 3.937 20.555 1.00 58.41 288 ASN A O 1
ATOM 2245 N N . ASN A 1 289 ? -32.042 4.686 21.128 1.00 63.22 289 ASN A N 1
ATOM 2246 C CA . ASN A 1 289 ? -32.335 4.789 22.571 1.00 63.22 289 ASN A CA 1
ATOM 2247 C C . ASN A 1 289 ? -32.801 3.476 23.225 1.00 63.22 289 ASN A C 1
ATOM 2249 O O . ASN A 1 289 ? -33.574 3.508 24.188 1.00 63.22 289 ASN A O 1
ATOM 2253 N N . GLN A 1 290 ? -32.373 2.325 22.709 1.00 77.25 290 GLN A N 1
ATOM 2254 C CA . GLN A 1 290 ? -32.755 1.057 23.316 1.00 77.25 290 GLN A CA 1
ATOM 2255 C C . GLN A 1 290 ? -32.064 0.886 24.670 1.00 77.25 290 GLN A C 1
ATOM 2257 O O . GLN A 1 290 ? -30.899 1.241 24.848 1.00 77.25 290 GLN A O 1
ATOM 2262 N N . VAL A 1 291 ? -32.814 0.343 25.626 1.00 81.88 291 VAL A N 1
ATOM 2263 C CA . VAL A 1 291 ? -32.284 -0.056 26.927 1.00 81.88 291 VAL A CA 1
ATOM 2264 C C . VAL A 1 291 ? -31.407 -1.284 26.725 1.00 81.88 291 VAL A C 1
ATOM 2266 O O . VAL A 1 291 ? -31.868 -2.293 26.193 1.00 81.88 291 VAL A O 1
ATOM 2269 N N . GLN A 1 292 ? -30.161 -1.204 27.172 1.00 85.00 292 GLN A N 1
ATOM 2270 C CA . GLN A 1 292 ? -29.206 -2.303 27.127 1.00 85.00 292 GLN A CA 1
ATOM 2271 C C . GLN A 1 292 ? -28.931 -2.813 28.535 1.00 85.00 292 GLN A C 1
ATOM 2273 O O . GLN A 1 292 ? -28.898 -2.040 29.491 1.00 85.00 292 GLN A O 1
ATOM 2278 N N . GLN A 1 293 ? -28.739 -4.122 28.669 1.00 85.88 293 GLN A N 1
ATOM 2279 C CA . GLN A 1 293 ? -28.275 -4.695 29.925 1.00 85.88 293 GLN A CA 1
ATOM 2280 C C . GLN A 1 293 ? -26.759 -4.578 29.990 1.00 85.88 293 GLN A C 1
ATOM 2282 O O . GLN A 1 293 ? -26.061 -5.007 29.073 1.00 85.88 293 GLN A O 1
ATOM 2287 N N . ILE A 1 294 ? -26.273 -3.992 31.074 1.00 85.62 294 ILE A N 1
ATOM 2288 C CA . ILE A 1 294 ? -24.854 -3.874 31.379 1.00 85.62 294 ILE A CA 1
ATOM 2289 C C . ILE A 1 294 ? -24.603 -4.478 32.753 1.00 85.62 294 ILE A C 1
ATOM 2291 O O . ILE A 1 294 ? -25.473 -4.448 33.623 1.00 85.62 294 ILE A O 1
ATOM 2295 N N . GLU A 1 295 ? -23.417 -5.026 32.947 1.00 83.19 295 GLU A N 1
ATOM 2296 C CA . GLU A 1 295 ? -22.969 -5.522 34.241 1.00 83.19 295 GLU A CA 1
ATOM 2297 C C . GLU A 1 295 ? -21.924 -4.553 34.770 1.00 83.19 295 GLU A C 1
ATOM 2299 O O . GLU A 1 295 ? -20.889 -4.395 34.131 1.00 83.19 295 GLU A O 1
ATOM 2304 N N . VAL A 1 296 ? -22.207 -3.893 35.893 1.00 80.31 296 VAL A N 1
ATOM 2305 C CA . VAL A 1 296 ? -21.309 -2.939 36.562 1.00 80.31 296 VAL A CA 1
ATOM 2306 C C . VAL A 1 296 ? -21.215 -3.344 38.023 1.00 80.31 296 VAL A C 1
ATOM 2308 O O . VAL A 1 296 ? -22.245 -3.536 38.662 1.00 80.31 296 VAL A O 1
ATOM 2311 N N . ASP A 1 297 ? -19.998 -3.513 38.541 1.00 78.94 297 ASP A N 1
ATOM 2312 C CA . ASP A 1 297 ? -19.743 -3.920 39.933 1.00 78.94 297 ASP A CA 1
ATOM 2313 C C . ASP A 1 297 ? -20.515 -5.189 40.369 1.00 78.94 297 ASP A C 1
ATOM 2315 O O . ASP A 1 297 ? -21.018 -5.278 41.489 1.00 78.94 297 ASP A O 1
ATOM 2319 N N . ASN A 1 298 ? -20.622 -6.181 39.474 1.00 78.38 298 ASN A N 1
ATOM 2320 C CA . ASN A 1 298 ? -21.399 -7.423 39.636 1.00 78.38 298 ASN A CA 1
ATOM 2321 C C . ASN A 1 298 ? -22.926 -7.228 39.780 1.00 78.38 298 ASN A C 1
ATOM 2323 O O . ASN A 1 298 ? -23.638 -8.161 40.168 1.00 78.38 298 ASN A O 1
ATOM 2327 N N . GLU A 1 299 ? -23.458 -6.050 39.449 1.00 85.12 299 GLU A N 1
ATOM 2328 C CA . GLU A 1 299 ? -24.894 -5.804 39.337 1.00 85.12 299 GLU A CA 1
ATOM 2329 C C . GLU A 1 299 ? -25.322 -5.686 37.870 1.00 85.12 299 GLU A C 1
ATOM 2331 O O . GLU A 1 299 ? -24.727 -4.961 37.072 1.00 85.12 299 GLU A O 1
ATOM 2336 N N . ILE A 1 300 ? -26.406 -6.384 37.514 1.00 87.19 300 ILE A N 1
ATOM 2337 C CA . ILE A 1 300 ? -27.027 -6.263 36.192 1.00 87.19 300 ILE A CA 1
ATOM 2338 C C . ILE A 1 300 ? -27.962 -5.055 36.208 1.00 87.19 300 ILE A C 1
ATOM 2340 O O . ILE A 1 300 ? -29.018 -5.065 36.851 1.00 87.19 300 ILE A O 1
ATOM 2344 N N . LEU A 1 301 ? -27.587 -4.030 35.455 1.00 90.69 301 LEU A N 1
ATOM 2345 C CA . LEU A 1 301 ? -28.330 -2.791 35.308 1.00 90.69 301 LEU A CA 1
ATOM 2346 C C . LEU A 1 301 ? -28.868 -2.655 33.891 1.00 90.69 301 LEU A C 1
ATOM 2348 O O . LEU A 1 301 ? -28.307 -3.153 32.920 1.00 90.69 301 LEU A O 1
ATOM 2352 N N . SER A 1 302 ? -29.971 -1.932 33.776 1.00 91.31 302 SER A N 1
ATOM 2353 C CA . SER A 1 302 ? -30.481 -1.460 32.499 1.00 91.31 302 SER A CA 1
ATOM 2354 C C . SER A 1 302 ? -29.970 -0.048 32.262 1.00 91.31 302 SER A C 1
ATOM 2356 O O . SER A 1 302 ? -30.241 0.844 33.065 1.00 91.31 302 SER A O 1
ATOM 2358 N N . ALA A 1 303 ? -29.240 0.155 31.170 1.00 91.38 303 ALA A N 1
ATOM 2359 C CA . ALA A 1 303 ? -28.601 1.412 30.827 1.00 91.38 303 ALA A CA 1
ATOM 2360 C C . ALA A 1 303 ? -29.048 1.947 29.468 1.00 91.38 303 ALA A C 1
ATOM 2362 O O . ALA A 1 303 ? -29.420 1.199 28.565 1.00 91.38 303 ALA A O 1
ATOM 2363 N N . ILE A 1 304 ? -28.998 3.270 29.335 1.00 91.25 304 ILE A N 1
ATOM 2364 C CA . ILE A 1 304 ? -29.164 3.977 28.068 1.00 91.25 304 ILE A CA 1
ATOM 2365 C C . ILE A 1 304 ? -27.956 4.871 27.843 1.00 91.25 304 ILE A C 1
ATOM 2367 O O . ILE A 1 304 ? -27.598 5.675 28.708 1.00 91.25 304 ILE A O 1
ATOM 2371 N N . PHE A 1 305 ? -27.392 4.774 26.641 1.00 91.56 305 PHE A N 1
ATOM 2372 C CA . PHE A 1 305 ? -26.403 5.717 26.147 1.00 91.56 305 PHE A CA 1
ATOM 2373 C C . PHE A 1 305 ? -27.055 7.081 25.884 1.00 91.56 305 PHE A C 1
ATOM 2375 O O . PHE A 1 305 ? -28.041 7.193 25.147 1.00 91.56 305 PHE A O 1
ATOM 2382 N N . LEU A 1 306 ? -26.527 8.129 26.516 1.00 91.19 306 LEU A N 1
ATOM 2383 C CA . LEU A 1 306 ? -26.989 9.504 26.323 1.00 91.19 306 LEU A CA 1
ATOM 2384 C C . LEU A 1 306 ? -26.221 10.239 25.222 1.00 91.19 306 LEU A C 1
ATOM 2386 O O . LEU A 1 306 ? -26.727 11.229 24.703 1.00 91.19 306 LEU A O 1
ATOM 2390 N N . GLY A 1 307 ? -25.034 9.758 24.863 1.00 90.94 307 GLY A N 1
ATOM 2391 C CA . GLY A 1 307 ? -24.155 10.387 23.886 1.00 90.94 307 GLY A CA 1
ATOM 2392 C C . GLY A 1 307 ? -22.757 10.638 24.442 1.00 90.94 307 GLY A C 1
ATOM 2393 O O . GLY A 1 307 ? -22.437 10.266 25.575 1.00 90.94 307 GLY A O 1
ATOM 2394 N N . ALA A 1 308 ? -21.932 11.280 23.621 1.00 92.38 308 ALA A N 1
ATOM 2395 C CA . ALA A 1 308 ? -20.604 11.743 23.991 1.00 92.38 308 ALA A CA 1
ATOM 2396 C C . ALA A 1 308 ? -20.586 13.271 24.134 1.00 92.38 308 ALA A C 1
ATOM 2398 O O . ALA A 1 308 ? -21.195 13.984 23.332 1.00 92.38 308 ALA A O 1
ATOM 2399 N N . PHE A 1 309 ? -19.897 13.770 25.157 1.00 93.06 309 PHE A N 1
ATOM 2400 C CA . PHE A 1 309 ? -19.945 15.173 25.568 1.00 93.06 309 PHE A CA 1
ATOM 2401 C C . PHE A 1 309 ? -18.545 15.720 25.833 1.00 93.06 309 PHE A C 1
ATOM 2403 O O . PHE A 1 309 ? -17.694 15.004 26.349 1.00 93.06 309 PHE A O 1
ATOM 2410 N N . GLU A 1 310 ? -18.313 16.994 25.520 1.00 91.56 310 GLU A N 1
ATOM 2411 C CA . GLU A 1 310 ? -17.146 17.719 26.043 1.00 91.56 310 GLU A CA 1
ATOM 2412 C C . GLU A 1 310 ? -17.353 18.034 27.520 1.00 91.56 310 GLU A C 1
ATOM 2414 O O . GLU A 1 310 ? -18.484 18.269 27.971 1.00 91.56 310 GLU A O 1
ATOM 2419 N N . GLU A 1 311 ? -16.250 18.095 28.260 1.00 89.56 311 GLU A N 1
ATOM 2420 C CA . GLU A 1 311 ? -16.291 18.548 29.642 1.00 89.56 311 GLU A CA 1
ATOM 2421 C C . GLU A 1 311 ? -16.812 19.988 29.710 1.00 89.56 311 GLU A C 1
ATOM 2423 O O . GLU A 1 311 ? -16.287 20.899 29.069 1.00 89.56 311 GLU A O 1
ATOM 2428 N N . SER A 1 312 ? -17.881 20.197 30.478 1.00 92.00 312 SER A N 1
ATOM 2429 C CA . SER A 1 312 ? -18.502 21.509 30.654 1.00 92.00 312 SER A CA 1
ATOM 2430 C C . SER A 1 312 ? -19.304 21.574 31.949 1.00 92.00 312 SER A C 1
ATOM 2432 O O . SER A 1 312 ? -19.796 20.559 32.447 1.00 92.00 312 SER A O 1
ATOM 2434 N N . ASP A 1 313 ? -19.531 22.787 32.456 1.00 92.38 313 ASP A N 1
ATOM 2435 C CA . ASP A 1 313 ? -20.378 23.012 33.636 1.00 92.38 313 ASP A CA 1
ATOM 2436 C C . ASP A 1 313 ? -21.811 22.493 33.430 1.00 92.38 313 ASP A C 1
ATOM 2438 O O . ASP A 1 313 ? -22.464 22.032 34.372 1.00 92.38 313 ASP A O 1
ATOM 2442 N N . GLN A 1 314 ? -22.304 22.532 32.187 1.00 89.94 314 GLN A N 1
ATOM 2443 C CA . GLN A 1 314 ? -23.620 22.008 31.816 1.00 89.94 314 GLN A CA 1
ATOM 2444 C C . GLN A 1 314 ? -23.682 20.482 31.927 1.00 89.94 314 GLN A C 1
ATOM 2446 O O . GLN A 1 314 ? -24.669 19.951 32.449 1.00 89.94 314 GLN A O 1
ATOM 2451 N N . LEU A 1 315 ? -22.634 19.782 31.476 1.00 92.44 315 LEU A N 1
ATOM 2452 C CA . LEU A 1 315 ? -22.524 18.334 31.627 1.00 92.44 315 LEU A CA 1
ATOM 2453 C C . LEU A 1 315 ? -22.492 17.961 33.111 1.00 92.44 315 LEU A C 1
ATOM 2455 O O . LEU A 1 315 ? -23.327 17.174 33.555 1.00 92.44 315 LEU A O 1
ATOM 2459 N N . SER A 1 316 ? -21.607 18.587 33.889 1.00 93.00 316 SER A N 1
ATOM 2460 C CA . SER A 1 316 ? -21.467 18.344 35.330 1.00 93.00 316 SER A CA 1
ATOM 2461 C C . SER A 1 316 ? -22.779 18.572 36.085 1.00 93.00 316 SER A C 1
ATOM 2463 O O . SER A 1 316 ? -23.211 17.723 36.865 1.00 93.00 316 SER A O 1
ATOM 2465 N N . SER A 1 317 ? -23.482 19.668 35.786 1.00 92.88 317 SER A N 1
ATOM 2466 C CA . SER A 1 317 ? -24.793 19.968 36.378 1.00 92.88 317 SER A CA 1
ATOM 2467 C C . SER A 1 317 ? -25.851 18.918 36.020 1.00 92.88 317 SER A C 1
ATOM 2469 O O . SER A 1 317 ? -26.679 18.548 36.855 1.00 92.88 317 SER A O 1
ATOM 2471 N N . SER A 1 318 ? -25.831 18.416 34.783 1.00 92.88 318 SER A N 1
ATOM 2472 C CA . SER A 1 318 ? -26.783 17.401 34.323 1.00 92.88 318 SER A CA 1
ATOM 2473 C C . SER A 1 318 ? -26.499 16.031 34.939 1.00 92.88 318 SER A C 1
ATOM 2475 O O . SER A 1 318 ? -27.430 15.345 35.355 1.00 92.88 318 SER A O 1
ATOM 2477 N N . VAL A 1 319 ? -25.223 15.655 35.063 1.00 93.94 319 VAL A N 1
ATOM 2478 C CA . VAL A 1 319 ? -24.777 14.436 35.754 1.00 93.94 319 VAL A CA 1
ATOM 2479 C C . VAL A 1 319 ? -25.276 14.428 37.197 1.00 93.94 319 VAL A C 1
ATOM 2481 O O . VAL A 1 319 ? -25.901 13.457 37.623 1.00 93.94 319 VAL A O 1
ATOM 2484 N N . GLU A 1 320 ? -25.054 15.514 37.940 1.00 94.81 320 GLU A N 1
ATOM 2485 C CA . GLU A 1 320 ? -25.515 15.617 39.328 1.00 94.81 320 GLU A CA 1
ATOM 2486 C C . GLU A 1 320 ? -27.044 15.584 39.423 1.00 94.81 320 GLU A C 1
ATOM 2488 O O . GLU A 1 320 ? -27.602 14.907 40.289 1.00 94.81 320 GLU A O 1
ATOM 2493 N N . LYS A 1 321 ? -27.749 16.214 38.473 1.00 94.56 321 LYS A N 1
ATOM 2494 C CA . LYS A 1 321 ? -29.210 16.114 38.385 1.00 94.56 321 LYS A CA 1
ATOM 2495 C C . LYS A 1 321 ? -29.670 14.663 38.210 1.00 94.56 321 LYS A C 1
ATOM 2497 O O . LYS A 1 321 ? -30.580 14.243 38.917 1.00 94.56 321 LYS A O 1
ATOM 2502 N N . PHE A 1 322 ? -29.062 13.880 37.318 1.00 95.00 322 PHE A N 1
ATOM 2503 C CA . PHE A 1 322 ? -29.451 12.478 37.122 1.00 95.00 322 PHE A CA 1
ATOM 2504 C C . PHE A 1 322 ? -29.160 11.602 38.344 1.00 95.00 322 PHE A C 1
ATOM 2506 O O . PHE A 1 322 ? -30.003 10.772 38.690 1.00 95.00 322 PHE A O 1
ATOM 2513 N N . LYS A 1 323 ? -28.044 11.836 39.045 1.00 94.50 323 LYS A N 1
ATOM 2514 C CA . LYS A 1 323 ? -27.758 11.170 40.326 1.00 94.50 323 LYS A CA 1
ATOM 2515 C C . LYS A 1 323 ? -28.829 11.475 41.376 1.00 94.50 323 LYS A C 1
ATOM 2517 O O . LYS A 1 323 ? -29.332 10.559 42.019 1.00 94.50 323 LYS A O 1
ATOM 2522 N N . LEU A 1 324 ? -29.240 12.741 41.507 1.00 94.44 324 LEU A N 1
ATOM 2523 C CA . LEU A 1 324 ? -30.316 13.155 42.422 1.00 94.44 324 LEU A CA 1
ATOM 2524 C C . LEU A 1 324 ? -31.680 12.557 42.054 1.00 94.44 324 LEU A C 1
ATOM 2526 O O . LEU A 1 324 ? -32.497 12.305 42.936 1.00 94.44 324 LEU A O 1
ATOM 2530 N N . LEU A 1 325 ? -31.925 12.313 40.764 1.00 93.12 325 LEU A N 1
ATOM 2531 C CA . LEU A 1 325 ? -33.124 11.623 40.282 1.00 93.12 325 LEU A CA 1
ATOM 2532 C C . LEU A 1 325 ? -33.087 10.107 40.539 1.00 93.12 325 LEU A C 1
ATOM 2534 O O . LEU A 1 325 ? -34.091 9.445 40.297 1.00 93.12 325 LEU A O 1
ATOM 2538 N N . GLY A 1 326 ? -31.976 9.562 41.044 1.00 92.12 326 GLY A N 1
ATOM 2539 C CA . GLY A 1 326 ? -31.828 8.148 41.394 1.00 92.12 326 GLY A CA 1
ATOM 2540 C C . GLY A 1 326 ? -31.175 7.286 40.314 1.00 92.12 326 GLY A C 1
ATOM 2541 O O . GLY A 1 326 ? -31.129 6.071 40.471 1.00 92.12 326 GLY A O 1
ATOM 2542 N N . TYR A 1 327 ? -30.665 7.874 39.228 1.00 94.19 327 TYR A N 1
ATOM 2543 C CA . TYR A 1 327 ? -29.886 7.128 38.239 1.00 94.19 327 TYR A CA 1
ATOM 2544 C C . TYR A 1 327 ? -28.443 6.936 38.695 1.00 94.19 327 TYR A C 1
ATOM 2546 O O . TYR A 1 327 ? -27.811 7.848 39.229 1.00 94.19 327 TYR A O 1
ATOM 2554 N N . GLN A 1 328 ? -27.881 5.781 38.363 1.00 93.56 328 GLN A N 1
ATOM 2555 C CA . GLN A 1 328 ? -26.439 5.602 38.338 1.00 93.56 328 GLN A CA 1
ATOM 2556 C C . GLN A 1 328 ? -25.904 6.178 37.027 1.00 93.56 328 GLN A C 1
ATOM 2558 O O . GLN A 1 328 ? -26.323 5.772 35.945 1.00 93.56 328 GLN A O 1
ATOM 2563 N N . VAL A 1 329 ? -25.002 7.154 37.116 1.00 94.06 329 VAL A N 1
ATOM 2564 C CA . VAL A 1 329 ? -24.395 7.783 35.937 1.00 94.06 329 VAL A CA 1
ATOM 2565 C C . VAL A 1 329 ? -23.017 7.183 35.715 1.00 94.06 329 VAL A C 1
ATOM 2567 O O . VAL A 1 329 ? -22.160 7.286 36.590 1.00 94.06 329 VAL A O 1
ATOM 2570 N N . ILE A 1 330 ? -22.803 6.586 34.545 1.00 93.50 330 ILE A N 1
ATOM 2571 C CA . ILE A 1 330 ? -21.522 5.990 34.150 1.00 93.50 330 ILE A CA 1
ATOM 2572 C C . ILE A 1 330 ? -20.894 6.895 33.096 1.00 93.50 330 ILE A C 1
ATOM 2574 O O . ILE A 1 330 ? -21.570 7.316 32.155 1.00 93.50 330 ILE A O 1
ATOM 2578 N N . GLN A 1 331 ? -19.613 7.210 33.267 1.00 93.94 331 GLN A N 1
ATOM 2579 C CA . GLN A 1 331 ? -18.853 8.065 32.358 1.00 93.94 331 GLN A CA 1
ATOM 2580 C C . GLN A 1 331 ? -17.575 7.350 31.939 1.00 93.94 331 GLN A C 1
ATOM 2582 O O . GLN A 1 331 ? -16.880 6.810 32.799 1.00 93.94 331 GLN A O 1
ATOM 2587 N N . LYS A 1 332 ? -17.273 7.357 30.639 1.00 93.00 332 LYS A N 1
ATOM 2588 C CA . LYS A 1 332 ? -16.047 6.785 30.070 1.00 93.00 332 LYS A CA 1
ATOM 2589 C C . LYS A 1 332 ? -15.375 7.788 29.148 1.00 93.00 332 LYS A C 1
ATOM 2591 O O . LYS A 1 332 ? -16.044 8.410 28.327 1.00 93.00 332 LYS A O 1
ATOM 2596 N N . GLU A 1 333 ? -14.073 7.962 29.312 1.00 90.56 333 GLU A N 1
ATOM 2597 C CA . GLU A 1 333 ? -13.281 8.907 28.524 1.00 90.56 333 GLU A CA 1
ATOM 2598 C C . GLU A 1 333 ? -13.014 8.355 27.118 1.00 90.56 333 GLU A C 1
ATOM 2600 O O . GLU A 1 333 ? -12.722 7.173 26.949 1.00 90.56 333 GLU A O 1
ATOM 2605 N N . ILE A 1 334 ? -13.147 9.217 26.109 1.00 87.38 334 ILE A N 1
ATOM 2606 C CA . ILE A 1 334 ? -12.885 8.945 24.692 1.00 87.38 334 ILE A CA 1
ATOM 2607 C C . ILE A 1 334 ? -12.162 10.174 24.134 1.00 87.38 334 ILE A C 1
ATOM 2609 O O . ILE A 1 334 ? -12.777 11.106 23.607 1.00 87.38 334 ILE A O 1
ATOM 2613 N N . GLY A 1 335 ? -10.842 10.215 24.314 1.00 83.50 335 GLY A N 1
ATOM 2614 C CA . GLY A 1 335 ? -10.042 11.401 24.006 1.00 83.50 335 GLY A CA 1
ATOM 2615 C C . GLY A 1 335 ? -10.530 12.629 24.778 1.00 83.50 335 GLY A C 1
ATOM 2616 O O . GLY A 1 335 ? -10.558 12.622 26.004 1.00 83.50 335 GLY A O 1
ATOM 2617 N N . ASN A 1 336 ? -10.951 13.671 24.057 1.00 85.38 336 ASN A N 1
ATOM 2618 C CA . ASN A 1 336 ? -11.462 14.919 24.642 1.00 85.38 336 ASN A CA 1
ATOM 2619 C C . ASN A 1 336 ? -12.943 14.846 25.071 1.00 85.38 336 ASN A C 1
ATOM 2621 O O . ASN A 1 336 ? -13.478 15.816 25.613 1.00 85.38 336 ASN A O 1
ATOM 2625 N N . TYR A 1 337 ? -13.620 13.725 24.811 1.00 90.38 337 TYR A N 1
ATOM 2626 C CA . TYR A 1 337 ? -15.037 13.535 25.107 1.00 90.38 337 TYR A CA 1
ATOM 2627 C C . TYR A 1 337 ? -15.258 12.524 26.235 1.00 90.38 337 TYR A C 1
ATOM 2629 O O . TYR A 1 337 ? -14.424 11.666 26.512 1.00 90.38 337 TYR A O 1
ATOM 2637 N N . LYS A 1 338 ? -16.439 12.579 26.850 1.00 92.25 338 LYS A N 1
ATOM 2638 C CA . LYS A 1 338 ? -16.950 11.574 27.783 1.00 92.25 338 LYS A CA 1
ATOM 2639 C C . LYS A 1 338 ? -18.206 10.930 27.214 1.00 92.25 338 LYS A C 1
ATOM 2641 O O . LYS A 1 338 ? -19.197 11.621 26.979 1.00 92.25 338 LYS A O 1
ATOM 2646 N N . ALA A 1 339 ? -18.188 9.615 27.019 1.00 92.69 339 ALA A N 1
ATOM 2647 C CA . ALA A 1 339 ? -19.393 8.825 26.798 1.00 92.69 339 ALA A CA 1
ATOM 2648 C C . ALA A 1 339 ? -20.167 8.693 28.108 1.00 92.69 339 ALA A C 1
ATOM 2650 O O . ALA A 1 339 ? -19.610 8.267 29.121 1.00 92.69 339 ALA A O 1
ATOM 2651 N N . VAL A 1 340 ? -21.452 9.045 28.083 1.00 93.81 340 VAL A N 1
ATOM 2652 C CA . VAL A 1 340 ? -22.291 9.104 29.284 1.00 93.81 340 VAL A CA 1
ATOM 2653 C C . VAL A 1 340 ? -23.471 8.155 29.161 1.00 93.81 340 VAL A C 1
ATOM 2655 O O . VAL A 1 340 ? -24.205 8.168 28.171 1.00 93.81 340 VAL A O 1
ATOM 2658 N N . TYR A 1 341 ? -23.686 7.376 30.216 1.00 93.62 341 TYR A N 1
ATOM 2659 C CA . TYR A 1 341 ? -24.829 6.490 30.381 1.00 93.62 341 TYR A CA 1
ATOM 2660 C C . TYR A 1 341 ? -25.591 6.852 31.647 1.00 93.62 341 TYR A C 1
ATOM 2662 O O . TYR A 1 341 ? -25.002 7.240 32.657 1.00 93.62 341 TYR A O 1
ATOM 2670 N N . ILE A 1 342 ? -26.903 6.647 31.601 1.00 93.81 342 ILE A N 1
ATOM 2671 C CA . ILE A 1 342 ? -27.728 6.524 32.804 1.00 93.81 342 ILE A CA 1
ATOM 2672 C C . ILE A 1 342 ? -28.173 5.077 32.941 1.00 93.81 342 ILE A C 1
ATOM 2674 O O . ILE A 1 342 ? -28.614 4.465 31.969 1.00 93.81 342 ILE A O 1
ATOM 2678 N N . ALA A 1 343 ? -28.053 4.543 34.148 1.00 93.00 343 ALA A N 1
ATOM 2679 C CA . ALA A 1 343 ? -28.370 3.171 34.483 1.00 93.00 343 ALA A CA 1
ATOM 2680 C C . ALA A 1 343 ? -29.287 3.110 35.707 1.00 93.00 343 ALA A C 1
ATOM 2682 O O . ALA A 1 343 ? -29.240 3.966 36.596 1.00 93.00 343 ALA A O 1
ATOM 2683 N N . HIS A 1 344 ? -30.149 2.101 35.736 1.00 93.19 344 HIS A N 1
ATOM 2684 C CA . HIS A 1 344 ? -31.015 1.799 36.869 1.00 93.19 344 HIS A CA 1
ATOM 2685 C C . HIS A 1 344 ? -31.326 0.296 36.904 1.00 93.19 344 HIS A C 1
ATOM 2687 O O . HIS A 1 344 ? -31.146 -0.417 35.913 1.00 93.19 344 HIS A O 1
ATOM 2693 N N . LYS A 1 345 ? -31.844 -0.198 38.033 1.00 90.31 345 LYS A N 1
ATOM 2694 C CA . LYS A 1 345 ? -32.384 -1.560 38.135 1.00 90.31 345 LYS A CA 1
ATOM 2695 C C . LYS A 1 345 ? -33.411 -1.819 37.036 1.00 90.31 345 LYS A C 1
ATOM 2697 O O . LYS A 1 345 ? -34.323 -1.015 36.834 1.00 90.31 345 LYS A O 1
ATOM 2702 N N . THR A 1 346 ? -33.287 -2.972 36.384 1.00 84.88 346 THR A N 1
ATOM 2703 C CA . THR A 1 346 ? -34.088 -3.374 35.217 1.00 84.88 346 THR A CA 1
ATOM 2704 C C . THR A 1 346 ? -35.595 -3.265 35.437 1.00 84.88 346 THR A C 1
ATOM 2706 O O . THR A 1 346 ? -36.304 -2.823 34.538 1.00 84.88 346 THR A O 1
ATOM 2709 N N . ALA A 1 347 ? -36.081 -3.607 36.633 1.00 86.69 347 ALA A N 1
ATOM 2710 C CA . ALA A 1 347 ? -37.506 -3.555 36.960 1.00 86.69 347 ALA A CA 1
ATOM 2711 C C . ALA A 1 347 ? -38.101 -2.136 36.884 1.00 86.69 347 ALA A C 1
ATOM 2713 O O . ALA A 1 347 ? -39.257 -1.983 36.505 1.00 86.69 347 ALA A O 1
ATOM 2714 N N . ASP A 1 348 ? -37.306 -1.108 37.192 1.00 88.69 348 ASP A N 1
ATOM 2715 C CA . ASP A 1 348 ? -37.789 0.269 37.343 1.00 88.69 348 ASP A CA 1
ATOM 2716 C C . ASP A 1 348 ? -37.385 1.178 36.168 1.00 88.69 348 ASP A C 1
ATOM 2718 O O . ASP A 1 348 ? -37.855 2.313 36.068 1.00 88.69 348 ASP A O 1
ATOM 2722 N N . MET A 1 349 ? -36.504 0.706 35.275 1.00 89.88 349 MET A N 1
ATOM 2723 C CA . MET A 1 349 ? -35.904 1.533 34.221 1.00 89.88 349 MET A CA 1
ATOM 2724 C C . MET A 1 349 ? -36.959 2.160 33.301 1.00 89.88 349 MET A C 1
ATOM 2726 O O . MET A 1 349 ? -36.887 3.348 33.002 1.00 89.88 349 MET A O 1
ATOM 2730 N N . VAL A 1 350 ? -37.978 1.400 32.890 1.00 88.31 350 VAL A N 1
ATOM 2731 C CA . VAL A 1 350 ? -39.029 1.892 31.980 1.00 88.31 350 VAL A CA 1
ATOM 2732 C C . VAL A 1 350 ? -39.794 3.071 32.594 1.00 88.31 350 VAL A C 1
ATOM 2734 O O . VAL A 1 350 ? -39.944 4.118 31.959 1.00 88.31 350 VAL A O 1
ATOM 2737 N N . ASP A 1 351 ? -40.213 2.938 33.852 1.00 90.44 351 ASP A N 1
ATOM 2738 C CA . ASP A 1 351 ? -40.960 3.977 34.565 1.00 90.44 351 ASP A CA 1
ATOM 2739 C C . ASP A 1 351 ? -40.095 5.202 34.868 1.00 90.44 351 ASP A C 1
ATOM 2741 O O . ASP A 1 351 ? -40.579 6.338 34.868 1.00 90.44 351 ASP A O 1
ATOM 2745 N N . MET A 1 352 ? -38.810 4.985 35.146 1.00 91.88 352 MET A N 1
ATOM 2746 C CA . MET A 1 352 ? -37.841 6.053 35.369 1.00 91.88 352 MET A CA 1
ATOM 2747 C C . MET A 1 352 ? -37.634 6.890 34.104 1.00 91.88 352 MET A C 1
ATOM 2749 O O . MET A 1 352 ? -37.734 8.121 34.153 1.00 91.88 352 MET A O 1
ATOM 2753 N N . LEU A 1 353 ? -37.431 6.235 32.958 1.00 91.06 353 LEU A N 1
ATOM 2754 C CA . LEU A 1 353 ? -37.265 6.903 31.667 1.00 91.06 353 LEU A CA 1
ATOM 2755 C C . LEU A 1 353 ? -38.513 7.689 31.260 1.00 91.06 353 LEU A C 1
ATOM 2757 O O . LEU A 1 353 ? -38.398 8.806 30.755 1.00 91.06 353 LEU A O 1
ATOM 2761 N N . ALA A 1 354 ? -39.705 7.140 31.509 1.00 90.81 354 ALA A N 1
ATOM 2762 C CA . ALA A 1 354 ? -40.963 7.822 31.221 1.00 90.81 354 ALA A CA 1
ATOM 2763 C C . ALA A 1 354 ? -41.139 9.089 32.076 1.00 90.81 354 ALA A C 1
ATOM 2765 O O . ALA A 1 354 ? -41.527 10.137 31.553 1.00 90.81 354 ALA A O 1
ATOM 2766 N N . ARG A 1 355 ? -40.812 9.014 33.374 1.00 94.12 355 ARG A N 1
ATOM 2767 C CA . ARG A 1 355 ? -40.906 10.147 34.308 1.00 94.12 355 ARG A CA 1
ATOM 2768 C C . ARG A 1 355 ? -39.929 11.273 33.980 1.00 94.12 355 ARG A C 1
ATOM 2770 O O . ARG A 1 355 ? -40.315 12.436 34.044 1.00 94.12 355 ARG A O 1
ATOM 2777 N N . HIS A 1 356 ? -38.700 10.935 33.598 1.00 93.94 356 HIS A N 1
ATOM 2778 C CA . HIS A 1 356 ? -37.610 11.898 33.390 1.00 93.94 356 HIS A CA 1
ATOM 2779 C C . HIS A 1 356 ? -37.288 12.143 31.906 1.00 93.94 356 HIS A C 1
ATOM 2781 O O . HIS A 1 356 ? -36.174 12.525 31.547 1.00 93.94 356 HIS A O 1
ATOM 2787 N N . LYS A 1 357 ? -38.261 11.910 31.013 1.00 91.75 357 LYS A N 1
ATOM 2788 C CA . LYS A 1 357 ? -38.065 12.005 29.559 1.00 91.75 357 LYS A CA 1
ATOM 2789 C C . LYS A 1 357 ? -37.559 13.380 29.118 1.00 91.75 357 LYS A C 1
ATOM 2791 O O . LYS A 1 357 ? -36.688 13.460 28.262 1.00 91.75 357 LYS A O 1
ATOM 2796 N N . LYS A 1 358 ? -38.094 14.468 29.683 1.00 91.56 358 LYS A N 1
ATOM 2797 C CA . LYS A 1 358 ? -37.715 15.834 29.278 1.00 91.56 358 LYS A CA 1
ATOM 2798 C C . LYS A 1 358 ? -36.250 16.127 29.587 1.00 91.56 358 LYS A C 1
ATOM 2800 O O . LYS A 1 358 ? -35.559 16.713 28.761 1.00 91.56 358 LYS A O 1
ATOM 2805 N N . GLU A 1 359 ? -35.781 15.700 30.752 1.00 91.62 359 GLU A N 1
ATOM 2806 C CA . GLU A 1 359 ? -34.390 15.818 31.173 1.00 91.62 359 GLU A CA 1
ATOM 2807 C C . GLU A 1 359 ? -33.461 15.047 30.238 1.00 91.62 359 GLU A C 1
ATOM 2809 O O . GLU A 1 359 ? -32.462 15.597 29.776 1.00 91.62 359 GLU A O 1
ATOM 2814 N N . ILE A 1 360 ? -33.824 13.806 29.911 1.00 91.44 360 ILE A N 1
ATOM 2815 C CA . ILE A 1 360 ? -33.050 12.936 29.019 1.00 91.44 360 ILE A CA 1
ATOM 2816 C C . ILE A 1 360 ? -32.948 13.533 27.613 1.00 91.44 360 ILE A C 1
ATOM 2818 O O . ILE A 1 360 ? -31.859 13.597 27.051 1.00 91.44 360 ILE A O 1
ATOM 2822 N N . GLU A 1 361 ? -34.056 14.009 27.047 1.00 90.31 361 GLU A N 1
ATOM 2823 C CA . GLU A 1 361 ? -34.036 14.645 25.725 1.00 90.31 361 GLU A CA 1
ATOM 2824 C C . GLU A 1 361 ? -33.228 15.952 25.741 1.00 90.31 361 GLU A C 1
ATOM 2826 O O . GLU A 1 361 ? -32.503 16.241 24.793 1.00 90.31 361 GLU A O 1
ATOM 2831 N N . SER A 1 362 ? -33.287 16.724 26.833 1.00 90.44 362 SER A N 1
ATOM 2832 C CA . SER A 1 362 ? -32.554 17.991 26.931 1.00 90.44 362 SER A CA 1
ATOM 2833 C C . SER A 1 362 ? -31.036 17.814 26.909 1.00 90.44 362 SER A C 1
ATOM 2835 O O . SER A 1 362 ? -30.358 18.560 26.206 1.00 90.44 362 SER A O 1
ATOM 2837 N N . ILE A 1 363 ? -30.499 16.811 27.616 1.00 90.25 363 ILE A N 1
ATOM 2838 C CA . ILE A 1 363 ? -29.056 16.548 27.599 1.00 90.25 363 ILE A CA 1
ATOM 2839 C C . ILE A 1 363 ? -28.622 15.956 26.256 1.00 90.25 363 ILE A C 1
ATOM 2841 O O . ILE A 1 363 ? -27.580 16.340 25.744 1.00 90.25 363 ILE A O 1
ATOM 2845 N N . LYS A 1 364 ? -29.432 15.098 25.622 1.00 89.00 364 LYS A N 1
ATOM 2846 C CA . LYS A 1 364 ? -29.107 14.505 24.312 1.00 89.00 364 LYS A CA 1
ATOM 2847 C C . LYS A 1 364 ? -28.883 15.540 23.213 1.00 89.00 364 LYS A C 1
ATOM 2849 O O . LYS A 1 364 ? -28.074 15.309 22.322 1.00 89.00 364 LYS A O 1
ATOM 2854 N N . LEU A 1 365 ? -29.542 16.696 23.290 1.00 87.88 365 LEU A N 1
ATOM 2855 C CA . LEU A 1 365 ? -29.315 17.805 22.356 1.00 87.88 365 LEU A CA 1
ATOM 2856 C C . LEU A 1 365 ? -27.907 18.414 22.460 1.00 87.88 365 LEU A C 1
ATOM 2858 O O . LEU A 1 365 ? -27.465 19.064 21.516 1.00 87.88 365 LEU A O 1
ATOM 2862 N N . LEU A 1 366 ? -27.212 18.207 23.581 1.00 88.38 366 LEU A N 1
ATOM 2863 C CA . LEU A 1 366 ? -25.835 18.655 23.797 1.00 88.38 366 LEU A CA 1
ATOM 2864 C C . LEU A 1 366 ? -24.800 17.621 23.328 1.00 88.38 366 LEU A C 1
ATOM 2866 O O . LEU A 1 366 ? -23.606 17.924 23.313 1.00 88.38 366 LEU A O 1
ATOM 2870 N N . ALA A 1 367 ? -25.234 16.408 22.966 1.00 90.00 367 ALA A N 1
ATOM 2871 C CA . ALA A 1 367 ? -24.334 15.341 22.553 1.00 90.00 367 ALA A CA 1
ATOM 2872 C C . ALA A 1 367 ? -23.654 15.688 21.225 1.00 90.00 367 ALA A C 1
ATOM 2874 O O . ALA A 1 367 ? -24.275 16.176 20.274 1.00 90.00 367 ALA A O 1
ATOM 2875 N N . LYS A 1 368 ? -22.357 15.406 21.149 1.00 89.50 368 LYS A N 1
ATOM 2876 C CA . LYS A 1 368 ? -21.563 15.607 19.941 1.00 89.50 368 LYS A CA 1
ATOM 2877 C C . LYS A 1 368 ? -21.924 14.532 18.924 1.00 89.50 368 LYS A C 1
ATOM 2879 O O . LYS A 1 368 ? -22.082 13.363 19.264 1.00 89.50 368 LYS A O 1
ATOM 2884 N N . ARG A 1 369 ? -22.066 14.940 17.660 1.00 80.69 369 ARG A N 1
ATOM 2885 C CA . ARG A 1 369 ? -22.347 14.018 16.545 1.00 80.69 369 ARG A CA 1
ATOM 2886 C C . ARG A 1 369 ? -21.096 13.274 16.087 1.00 80.69 369 ARG A C 1
ATOM 2888 O O . ARG A 1 369 ? -21.187 12.109 15.731 1.00 80.69 369 ARG A O 1
ATOM 2895 N N . LEU A 1 370 ? -19.955 13.957 16.123 1.00 78.19 370 LEU A N 1
ATOM 2896 C CA . LEU A 1 370 ? -18.648 13.437 15.739 1.00 78.19 370 LEU A CA 1
ATOM 2897 C C . LEU A 1 370 ? -17.848 13.205 17.017 1.00 78.19 370 LEU A C 1
ATOM 2899 O O . LEU A 1 370 ? -17.304 14.139 17.594 1.00 78.19 370 LEU A O 1
ATOM 2903 N N . TYR A 1 371 ? -17.895 11.976 17.515 1.00 77.25 371 TYR A N 1
ATOM 2904 C CA . TYR A 1 371 ? -17.270 11.590 18.784 1.00 77.25 371 TYR A CA 1
ATOM 2905 C C . TYR A 1 371 ? -16.413 10.328 18.674 1.00 77.25 371 TYR A C 1
ATOM 2907 O O . TYR A 1 371 ? -15.775 9.940 19.649 1.00 77.25 371 TYR A O 1
ATOM 2915 N N . LYS A 1 372 ? -16.413 9.692 17.498 1.00 77.56 372 LYS A N 1
ATOM 2916 C CA . LYS A 1 372 ? -15.609 8.517 17.173 1.00 77.56 372 LYS A CA 1
ATOM 2917 C C . LYS A 1 372 ? -14.883 8.741 15.856 1.00 77.56 372 LYS A C 1
ATOM 2919 O O . LYS A 1 372 ? -15.456 9.367 14.967 1.00 77.56 372 LYS A O 1
ATOM 2924 N N . ALA A 1 373 ? -13.670 8.215 15.731 1.00 74.38 373 ALA A N 1
ATOM 2925 C CA . ALA A 1 373 ? -13.026 8.090 14.430 1.00 74.38 373 ALA A CA 1
ATOM 2926 C C . ALA A 1 373 ? -13.713 6.982 13.617 1.00 74.38 373 ALA A C 1
ATOM 2928 O O . ALA A 1 373 ? -13.821 5.846 14.079 1.00 74.38 373 ALA A O 1
ATOM 2929 N N . ASP A 1 374 ? -14.183 7.336 12.427 1.00 76.44 374 ASP A N 1
ATOM 2930 C CA . ASP A 1 374 ? -14.718 6.434 11.403 1.00 76.44 374 ASP A CA 1
ATOM 2931 C C . ASP A 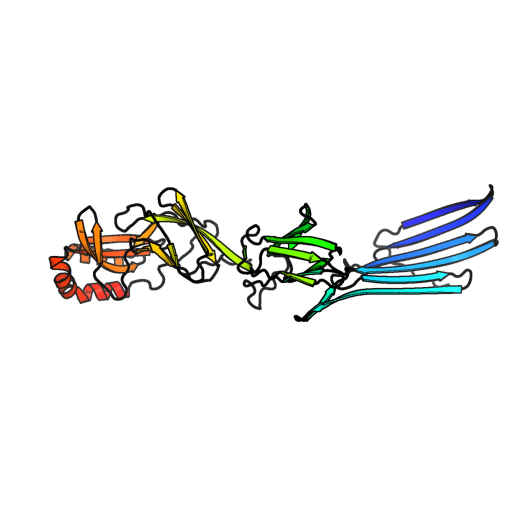1 374 ? -13.798 6.352 10.177 1.00 76.44 374 ASP A C 1
ATOM 2933 O O . ASP A 1 374 ? -13.917 5.430 9.382 1.00 76.44 374 ASP A O 1
ATOM 2937 N N . SER A 1 375 ? -12.846 7.274 10.055 1.00 74.38 375 SER A N 1
ATOM 2938 C CA . SER A 1 375 ? -11.769 7.285 9.072 1.00 74.38 375 SER A CA 1
ATOM 2939 C C . SER A 1 375 ? -10.508 7.864 9.718 1.00 74.38 375 SER A C 1
ATOM 2941 O O . SER A 1 375 ? -10.578 8.645 10.671 1.00 74.38 375 SER A O 1
ATOM 2943 N N . ILE A 1 376 ? -9.336 7.451 9.236 1.00 73.88 376 ILE A N 1
ATOM 2944 C CA . ILE A 1 376 ? -8.054 8.033 9.646 1.00 73.88 376 ILE A CA 1
ATOM 2945 C C . ILE A 1 376 ? -7.288 8.408 8.384 1.00 73.88 376 ILE A C 1
ATOM 2947 O O . ILE A 1 376 ? -7.124 7.591 7.477 1.00 73.88 376 ILE A O 1
ATOM 2951 N N . SER A 1 377 ? -6.797 9.641 8.360 1.00 70.19 377 SER A N 1
ATOM 2952 C CA . SER A 1 377 ? -5.852 10.130 7.362 1.00 70.19 377 SER A CA 1
ATOM 2953 C C . SER A 1 377 ? -4.597 10.620 8.058 1.00 70.19 377 SER A C 1
ATOM 2955 O O . SER A 1 377 ? -4.677 11.190 9.152 1.00 70.19 377 SER A O 1
ATOM 2957 N N . TYR A 1 378 ? -3.436 10.418 7.438 1.00 63.25 378 TYR A N 1
ATOM 2958 C CA . TYR A 1 378 ? -2.255 11.128 7.885 1.00 63.25 378 TYR A CA 1
ATOM 2959 C C . TYR A 1 378 ? -2.527 12.625 7.726 1.00 63.25 378 TYR A C 1
ATOM 2961 O O . TYR A 1 378 ? -3.069 13.064 6.708 1.00 63.25 378 TYR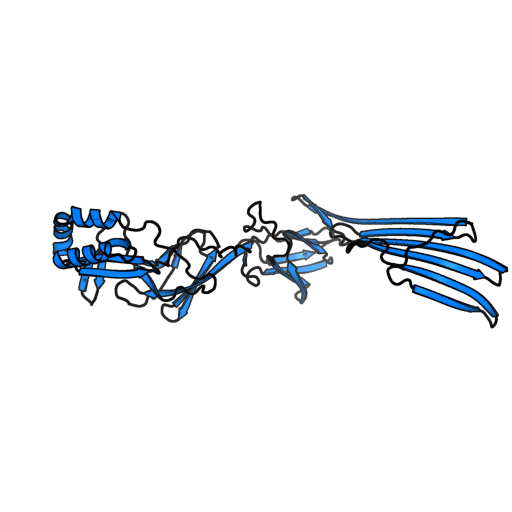 A O 1
ATOM 2969 N N . PRO A 1 379 ? -2.162 13.443 8.717 1.00 52.25 379 PRO A N 1
ATOM 2970 C CA . PRO A 1 379 ? -2.179 14.874 8.524 1.00 52.25 379 PRO A CA 1
ATOM 2971 C C . PRO A 1 379 ? -1.204 15.174 7.390 1.00 52.25 379 PRO A C 1
ATOM 2973 O O . PRO A 1 379 ? -0.005 14.912 7.508 1.00 52.25 379 PRO A O 1
ATOM 2976 N N . VAL A 1 380 ? -1.724 15.718 6.288 1.00 38.66 380 VAL A N 1
ATOM 2977 C CA . VAL A 1 380 ? -0.896 16.404 5.302 1.00 38.66 380 VAL A CA 1
ATOM 2978 C C . VAL A 1 380 ? -0.156 17.457 6.109 1.00 38.66 380 VAL A C 1
ATOM 2980 O O . VAL A 1 380 ? -0.775 18.360 6.676 1.00 38.66 380 VAL A O 1
ATOM 2983 N N . ALA A 1 381 ? 1.156 17.289 6.265 1.00 31.39 381 ALA A N 1
ATOM 2984 C CA . ALA A 1 381 ? 1.980 18.361 6.773 1.00 31.39 381 ALA A CA 1
ATOM 2985 C C . ALA A 1 381 ? 1.719 19.538 5.833 1.00 31.39 381 ALA A C 1
ATOM 2987 O O . ALA A 1 381 ? 2.168 19.523 4.691 1.00 31.39 381 ALA A O 1
ATOM 2988 N N . ASN A 1 382 ? 0.935 20.521 6.278 1.00 27.91 382 ASN A N 1
ATOM 2989 C CA . ASN A 1 382 ? 0.920 21.814 5.625 1.00 27.91 382 ASN A CA 1
ATOM 2990 C C . ASN A 1 382 ? 2.337 22.345 5.814 1.00 27.91 382 ASN A C 1
ATOM 2992 O O . ASN A 1 382 ? 2.704 22.825 6.888 1.00 27.91 382 ASN A O 1
ATOM 2996 N N . ILE A 1 383 ? 3.161 22.128 4.794 1.00 27.48 383 ILE A N 1
ATOM 2997 C CA . ILE A 1 383 ? 4.457 22.763 4.662 1.00 27.48 383 ILE A CA 1
ATOM 2998 C C . ILE A 1 383 ? 4.118 24.248 4.525 1.00 27.48 383 ILE A C 1
ATOM 3000 O O . ILE A 1 383 ? 3.586 24.667 3.499 1.00 27.48 383 ILE A O 1
ATOM 3004 N N . ASN A 1 384 ? 4.304 24.995 5.613 1.00 29.77 384 ASN A N 1
ATOM 3005 C CA . ASN A 1 384 ? 4.232 26.455 5.599 1.00 29.77 384 ASN A CA 1
ATOM 3006 C C . ASN A 1 384 ? 5.252 27.044 4.628 1.00 29.77 384 ASN A C 1
ATOM 3008 O O . ASN A 1 384 ? 6.394 26.525 4.600 1.00 29.77 384 ASN A O 1
#

Radius of gyration: 37.07 Å; chains: 1; bounding box: 104×55×91 Å

Foldseek 3Di:
DDDDDDDDPDDKDWDWDWDDDPNDTFKIKIKIKDWCPDDDPFKTKMKIKMWMQGVVVNDIKIKIKIKMWGADFFKIKIWIWIAMPPVRDIDIDIDIDWDWQQDPVGIDIGHDDAQEKEKEAEAEPPDDVPCPPQPQWQWKKWKAKQNHTPDIDTDRDRIDIDHDHAQIKIKIATGRVVRQKDWPFFGIDIDHGHRSHYHYGYTYIFHKDKAKEFEAELQRHGAPDKDKDFPFFDDWDDPDGRMIIGMTTAPTFMWMAGPRATKFAFLDDPDLPHSYRYYTYHHHADDPFDFDWDQYPNDTKTKTWLAKAADDPVVVVLCVVLVVLVWDWGWDDHPRIITIMTIDHPVCVVVSCVVCVVSSVVSSVRHDPRGGDRGHHRPPPPPD

Sequence (384 aa):
MSITRIPTTTPASICCGVYRCLIRLSQLRTSLRKNDLIESDDVQTSLEVVNIYNRDMNDMYQEATLSANSSNAYARGNALVYTSTQDSTVGINAGLSSTQIVTSDGVRLTKDKAEAFALIDVEDIRASEESDNQGEEKGYLTLARDGRTNSKSIVYDNERIVPLRNYHQYDVHFDAQSVDLYNSGESTKTDYTHPGTVFNLQPKVSRVVSFVSAFNDISDQPIDKVTCVGDGCIEVNELTDSVYRVTVLEGLNFELYSNKGQCLLPYEFTSTSQLNFGQNYCLPIADNNQVQQIEVDNEILSAIFLGAFEESDQLSSSVEKFKLLGYQVIQKEIGNYKAVYIAHKTADMVDMLARHKKEIESIKLLAKRLYKADSISYPVANIN

InterPro domains:
  IPR031917 Pilus assembly protein, C-terminal domain [PF15976] (194-282)

Organism: Vibrio parahaemolyticus (NCBI:txid670)

pLDDT: mean 84.82, std 16.58, range [21.97, 96.81]